Protein AF-0000000071404461 (afdb_homodimer)

Organism: Carassius auratus (NCBI:txid7957)

Foldseek 3Di:
DFKAAQFPAAPPGRDRTQFQACFLLLLLLLLVLLQVCVQPPPPPDDDPPPPPPPPPPVPPCPPDDDDDDDDDDDPDDDDDPPPPPPPPVPPQPPRNQVNLVSVLLQARDCVRLSHPNQLQVLLVVVVHHRPHHDFALSSLVSVQVSCVPDPVPLEHEEEDDPQEDEPAVQCVRFQQDPPVPPPPPVQSGRKYKYKYKFFQDDAWHDPLCQQLQQLLLPDPQWSFKWGDDRSGIWTFNHADDQKTKTDGRNDYYYGWDSVDPCTDCVVVDDPDIDIDGRRHTGRTMMIIGIANDPVSVVVVLVSSVCSQPVGVDPDGRHHYDYDDPVPPPPPDDPPPDPDDDDDDDDDDDDPDPPDDDPDD/DFKAAQFPAAPPGRDRTQFQACFLLLLLLLLVLLQVCVQPPPPPDDDPPPPPPPPPPVPPVPVPPDDDDDDDPDDDDDPDPPPPPPPPVPPQPPRSVVNLVSVLLQARDCVRLSHPNQLQVLLVVVVHHRPHHDFALSSLVSVQVSCVPDPVPLEHEEEDDPQEDEPAVQCVRFQQDPPVPPPPPVQSGRKYKYKYKFFQDDAWHDPLCQQLQQLLLPDPQWSFKWHDDRSGIWTFNHADDQKTKTDGRNDYYYGWDSVDPCTDCVVVDDPDIDIDGRRHTGRTMMIIGIANDPVSVVVVLVSSVCSQPVGVDPDGRHHYDYDDPVPPPPPDDPPPPPDDPDDDDDDDDDPDPPDDDPDD

pLDDT: mean 76.55, std 28.2, range [17.81, 98.81]

Nearest PDB structures (foldseek):
  2p82-assembly2_C  TM=9.373E-01  e=1.417E-29  Homo sapiens
  2p82-assembly2_D  TM=9.328E-01  e=4.295E-29  Homo sapiens
  2p82-assembly1_A  TM=9.264E-01  e=5.167E-29  Homo sapiens
  2p82-assembly1_B  TM=9.183E-01  e=1.224E-28  Homo sapiens
  2d1i-assembly2_B  TM=8.754E-01  e=3.946E-28  Homo sapiens

Solvent-accessible surface area (backbone atoms only — not comparable to full-atom values): 41394 Å² total; per-residue (Å²): 71,42,23,34,36,76,33,67,60,34,86,99,48,84,45,30,52,36,68,80,25,35,33,38,59,25,28,49,42,50,51,50,51,52,52,48,43,66,72,75,42,64,89,85,70,71,82,79,68,76,72,76,69,67,81,70,76,67,65,66,77,75,69,71,87,80,82,84,89,76,88,85,81,84,77,81,78,81,78,77,78,74,73,79,69,77,72,68,77,79,64,67,47,70,63,52,50,50,51,51,51,58,55,36,34,50,21,62,36,74,82,18,53,57,3,60,41,33,47,41,59,55,29,41,83,52,45,41,51,86,76,42,55,60,34,41,52,55,49,47,51,33,51,33,52,35,41,70,69,32,86,58,74,65,51,40,58,48,68,39,54,63,34,32,38,33,50,43,43,50,45,59,72,22,39,48,58,86,74,68,63,53,80,81,51,76,82,44,41,38,21,35,38,41,34,39,40,37,64,48,38,66,88,42,37,38,74,85,44,50,63,41,52,52,45,45,54,66,36,84,45,36,67,32,34,34,26,34,53,86,79,50,31,33,28,33,38,25,47,44,93,70,26,34,27,30,46,73,16,76,58,70,39,73,54,66,65,52,85,44,92,83,47,83,61,64,76,61,51,78,94,69,77,45,74,42,51,56,74,73,39,52,12,44,22,22,40,32,33,51,20,72,40,66,68,42,40,53,48,46,55,53,53,48,49,49,38,44,52,68,45,95,49,87,54,52,80,51,46,74,31,88,41,61,55,50,48,69,62,58,71,73,81,80,75,82,78,82,80,82,78,87,77,88,77,81,77,84,81,85,79,76,82,80,70,74,68,50,68,100,72,41,22,33,34,76,33,66,61,33,85,99,49,86,46,30,52,36,68,80,24,36,32,40,58,25,27,49,42,48,50,50,49,52,52,48,45,67,70,74,42,63,90,85,71,70,81,79,69,77,72,76,69,64,81,71,77,64,63,64,78,69,67,76,67,71,81,84,82,88,70,84,72,80,75,83,79,79,80,76,77,75,75,80,70,79,71,69,76,79,66,66,47,72,63,51,48,50,50,52,52,57,55,35,34,49,21,60,36,74,81,19,53,57,3,59,41,32,48,40,60,54,28,41,83,52,47,40,51,86,76,42,53,59,34,40,52,54,49,46,52,34,51,33,53,34,43,71,71,34,85,57,73,66,51,39,58,47,67,39,55,63,34,32,36,33,51,43,43,50,46,59,71,23,39,46,58,86,72,67,61,54,80,82,49,77,81,44,39,36,22,36,38,40,33,37,40,36,63,48,39,64,90,41,36,37,73,85,44,51,62,40,51,50,45,45,52,66,38,85,44,38,68,32,34,33,27,33,53,86,79,51,32,32,28,34,39,26,45,41,93,70,26,34,27,29,45,74,16,75,59,71,38,73,53,66,65,52,86,44,91,82,48,84,63,65,76,61,53,79,93,68,76,44,76,41,52,56,75,72,41,50,13,44,23,23,40,33,33,55,22,74,40,67,68,43,39,53,48,47,53,52,54,50,51,48,38,44,54,66,45,95,49,87,54,53,80,52,48,74,29,88,41,62,55,50,47,72,63,58,72,72,84,81,77,81,78,83,80,80,79,76,91,82,84,81,76,85,81,84,79,76,82,79,68,74,66,49,68,102

Structure (mmCIF, N/CA/C/O backbone):
data_AF-0000000071404461-model_v1
#
loop_
_entity.id
_entity.type
_entity.pdbx_description
1 polymer 'Cysteine protease'
#
loop_
_atom_site.group_PDB
_atom_site.id
_atom_site.type_symbol
_atom_site.label_atom_id
_atom_site.label_alt_id
_atom_site.label_comp_id
_atom_site.label_asym_id
_atom_site.label_entity_id
_atom_site.label_seq_id
_atom_site.pdbx_PDB_ins_code
_atom_site.Cartn_x
_atom_site.Cartn_y
_atom_site.Cartn_z
_atom_site.occupancy
_atom_site.B_iso_or_equiv
_atom_site.auth_seq_id
_atom_site.auth_comp_id
_atom_site.auth_asym_id
_atom_site.auth_atom_id
_atom_site.pdbx_PDB_model_num
ATOM 1 N N . MET A 1 1 ? -7.203 21.156 15.422 1 89.75 1 MET A N 1
ATOM 2 C CA . MET A 1 1 ? -8.109 20.219 14.773 1 89.75 1 MET A CA 1
ATOM 3 C C . MET A 1 1 ? -8.195 18.906 15.555 1 89.75 1 MET A C 1
ATOM 5 O O . MET A 1 1 ? -7.484 17.953 15.25 1 89.75 1 MET A O 1
ATOM 9 N N . THR A 1 2 ? -9.031 18.922 16.594 1 93.38 2 THR A N 1
ATOM 10 C CA . THR A 1 2 ? -9.203 17.797 17.516 1 93.38 2 THR A CA 1
ATOM 11 C C . THR A 1 2 ? -10.617 17.234 17.422 1 93.38 2 THR A C 1
ATOM 13 O O . THR A 1 2 ? -11.398 17.641 16.562 1 93.38 2 THR A O 1
ATOM 16 N N . TYR A 1 3 ? -10.859 16.266 18.234 1 96.5 3 TYR A N 1
ATOM 17 C CA . TYR A 1 3 ? -12.203 15.703 18.328 1 96.5 3 TYR A CA 1
ATOM 18 C C . TYR A 1 3 ? -13.234 16.812 18.516 1 96.5 3 TYR A C 1
ATOM 20 O O . TYR A 1 3 ? -12.961 17.828 19.156 1 96.5 3 TYR A O 1
ATOM 28 N N . ARG A 1 4 ? -14.422 16.594 17.953 1 97.56 4 ARG A N 1
ATOM 29 C CA . ARG A 1 4 ? -15.523 17.547 18.109 1 97.56 4 ARG A CA 1
ATOM 30 C C . ARG A 1 4 ? -16.812 16.812 18.453 1 97.56 4 ARG A C 1
ATOM 32 O O . ARG A 1 4 ? -17.031 15.672 18.062 1 97.56 4 ARG A O 1
ATOM 39 N N . ARG A 1 5 ? -17.641 17.453 19.188 1 96.75 5 ARG A N 1
ATOM 40 C CA . ARG A 1 5 ? -19 17.031 19.484 1 96.75 5 ARG A CA 1
ATOM 41 C C . ARG A 1 5 ? -20.016 18.062 19 1 96.75 5 ARG A C 1
ATOM 43 O O . ARG A 1 5 ? -19.703 19.25 18.891 1 96.75 5 ARG A O 1
ATOM 50 N N . GLY A 1 6 ? -21.203 17.562 18.719 1 96.25 6 GLY A N 1
ATOM 51 C CA . GLY A 1 6 ? -22.266 18.453 18.266 1 96.25 6 GLY A CA 1
ATOM 52 C C . GLY A 1 6 ? -22.172 18.797 16.797 1 96.25 6 GLY A C 1
ATOM 53 O O . GLY A 1 6 ? -22.609 19.875 16.375 1 96.25 6 GLY A O 1
ATOM 54 N N . ILE A 1 7 ? -21.5 18.016 16.078 1 95.94 7 ILE A N 1
ATOM 55 C CA . ILE A 1 7 ? -21.438 18.219 14.633 1 95.94 7 ILE A CA 1
ATOM 56 C C . ILE A 1 7 ? -22.719 17.672 13.984 1 95.94 7 ILE A C 1
ATOM 58 O O . ILE A 1 7 ? -23.422 16.859 14.578 1 95.94 7 ILE A O 1
ATOM 62 N N . PRO A 1 8 ? -23.047 18.219 12.812 1 94.81 8 PRO A N 1
ATOM 63 C CA . PRO A 1 8 ? -24.156 17.578 12.102 1 94.81 8 PRO A CA 1
ATOM 64 C C . PRO A 1 8 ? -23.938 16.078 11.906 1 94.81 8 PRO A C 1
ATOM 66 O O . PRO A 1 8 ? -22.797 15.625 11.789 1 94.81 8 PRO A O 1
ATOM 69 N N . PRO A 1 9 ? -25 15.367 11.875 1 95 9 PRO A N 1
ATOM 70 C CA . PRO A 1 9 ? -24.859 13.914 11.711 1 95 9 PRO A CA 1
ATOM 71 C C . PRO A 1 9 ? -24.078 13.539 10.445 1 95 9 PRO A C 1
ATOM 73 O O . PRO A 1 9 ? -24.234 14.18 9.406 1 95 9 PRO A O 1
ATOM 76 N N . LEU A 1 10 ? -23.203 12.594 10.68 1 93.69 10 LEU A N 1
ATOM 77 C CA . LEU A 1 10 ? -22.406 12.109 9.547 1 93.69 10 LEU A CA 1
ATOM 78 C C . LEU A 1 10 ? -23.266 11.227 8.633 1 93.69 10 LEU A C 1
ATOM 80 O O . LEU A 1 10 ? -24.141 10.516 9.102 1 93.69 10 LEU A O 1
ATOM 84 N N . ASP A 1 11 ? -22.984 11.367 7.379 1 78.19 11 ASP A N 1
ATOM 85 C CA . ASP A 1 11 ? -23.828 10.68 6.395 1 78.19 11 ASP A CA 1
ATOM 86 C C . ASP A 1 11 ? -23.844 9.18 6.656 1 78.19 11 ASP A C 1
ATOM 88 O O . ASP A 1 11 ? -22.797 8.555 6.848 1 78.19 11 ASP A O 1
ATOM 92 N N . GLY A 1 12 ? -25.047 8.719 6.562 1 78.75 12 GLY A N 1
ATOM 93 C CA . GLY A 1 12 ? -25.266 7.289 6.727 1 78.75 12 GLY A CA 1
ATOM 94 C C . GLY A 1 12 ? -25.188 6.84 8.172 1 78.75 12 GLY A C 1
ATOM 95 O O . GLY A 1 12 ? -25.156 5.637 8.453 1 78.75 12 GLY A O 1
ATOM 96 N N . SER A 1 13 ? -24.953 7.836 9.031 1 83.31 13 SER A N 1
ATOM 97 C CA . SER A 1 13 ? -24.875 7.48 10.445 1 83.31 13 SER A CA 1
ATOM 98 C C . SER A 1 13 ? -25.562 8.523 11.32 1 83.31 13 SER A C 1
ATOM 100 O O . SER A 1 13 ? -25.953 9.594 10.836 1 83.31 13 SER A O 1
ATOM 102 N N . ALA A 1 14 ? -25.797 8.195 12.602 1 89.19 14 ALA A N 1
ATOM 103 C CA . ALA A 1 14 ? -26.375 9.109 13.586 1 89.19 14 ALA A CA 1
ATOM 104 C C . ALA A 1 14 ? -25.297 9.742 14.453 1 89.19 14 ALA A C 1
ATOM 106 O O . ALA A 1 14 ? -25.594 10.484 15.391 1 89.19 14 ALA A O 1
ATOM 107 N N . LEU A 1 15 ? -24.109 9.523 14.023 1 93.19 15 LEU A N 1
ATOM 108 C CA . LEU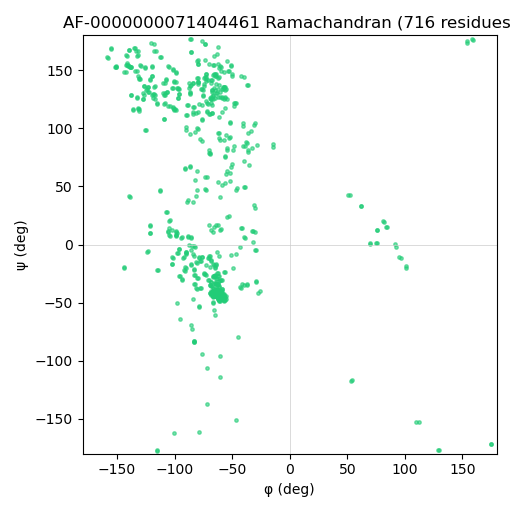 A 1 15 ? -23.016 10 14.852 1 93.19 15 LEU A CA 1
ATOM 109 C C . LEU A 1 15 ? -22.844 11.508 14.727 1 93.19 15 LEU A C 1
ATOM 111 O O . LEU A 1 15 ? -22.844 12.039 13.617 1 93.19 15 LEU A O 1
ATOM 115 N N . THR A 1 16 ? -22.688 12.172 15.867 1 95.94 16 THR A N 1
ATOM 116 C CA . THR A 1 16 ? -22.516 13.625 15.883 1 95.94 16 THR A CA 1
ATOM 117 C C . THR A 1 16 ? -21.203 14 16.547 1 95.94 16 THR A C 1
ATOM 119 O O . THR A 1 16 ? -21.016 15.148 16.969 1 95.94 16 THR A O 1
ATOM 122 N N . SER A 1 17 ? -20.438 13.047 16.781 1 96.62 17 SER A N 1
ATOM 123 C CA . SER A 1 17 ? -19.109 13.227 17.359 1 96.62 17 SER A CA 1
ATOM 124 C C . SER A 1 17 ? -18.109 12.25 16.75 1 96.62 17 SER A C 1
ATOM 126 O O . SER A 1 17 ? -18.469 11.148 16.344 1 96.62 17 SER A O 1
ATOM 128 N N . ASP A 1 18 ? -16.906 12.695 16.672 1 96.75 18 ASP A N 1
ATOM 129 C CA . ASP A 1 18 ? -15.875 11.805 16.172 1 96.75 18 ASP A CA 1
ATOM 130 C C . ASP A 1 18 ? -14.992 11.281 17.297 1 96.75 18 ASP A C 1
ATOM 132 O O . ASP A 1 18 ? -13.969 10.648 17.062 1 96.75 18 ASP A O 1
ATOM 136 N N . ALA A 1 19 ? -15.375 11.586 18.531 1 96.56 19 ALA A N 1
ATOM 137 C CA . ALA A 1 19 ? -14.617 11.109 19.672 1 96.56 19 ALA A CA 1
ATOM 138 C C . ALA A 1 19 ? -14.539 9.586 19.703 1 96.56 19 ALA A C 1
ATOM 140 O O . ALA A 1 19 ? -15.555 8.906 19.531 1 96.56 19 ALA A O 1
ATOM 141 N N . GLY A 1 20 ? -13.344 9.117 19.781 1 95.19 20 GLY A N 1
ATOM 142 C CA . GLY A 1 20 ? -13.141 7.68 19.891 1 95.19 20 GLY A CA 1
ATOM 143 C C . GLY A 1 20 ? -12.844 7.008 18.578 1 95.19 20 GLY A C 1
ATOM 144 O O . GLY A 1 20 ? -12.445 5.844 18.531 1 95.19 20 GLY A O 1
ATOM 145 N N . TRP A 1 21 ? -13.039 7.727 17.484 1 95.25 21 TRP A N 1
ATOM 146 C CA . TRP A 1 21 ? -12.828 7.016 16.234 1 95.25 21 TRP A CA 1
ATOM 147 C C . TRP A 1 21 ? -12.203 7.938 15.18 1 95.25 21 TRP A C 1
ATOM 149 O O . TRP A 1 21 ? -11.57 7.469 14.234 1 95.25 21 TRP A O 1
ATOM 159 N N . GLY A 1 22 ? -12.297 9.289 15.312 1 96.69 22 GLY A N 1
ATOM 160 C CA . GLY A 1 22 ? -11.945 10.211 14.242 1 96.69 22 GLY A CA 1
ATOM 161 C C . GLY A 1 22 ? -10.547 10.781 14.375 1 96.69 22 GLY A C 1
ATOM 162 O O . GLY A 1 22 ? -10.156 11.672 13.625 1 96.69 22 GLY A O 1
ATOM 163 N N . CYS A 1 23 ? -9.742 10.273 15.281 1 97.25 23 CYS A N 1
ATOM 164 C CA . CYS A 1 23 ? -8.477 10.914 15.609 1 97.25 23 CYS A CA 1
ATOM 165 C C . CYS A 1 23 ? -7.535 10.922 14.406 1 97.25 23 CYS A C 1
ATOM 167 O O . CYS A 1 23 ? -6.832 11.906 14.172 1 97.25 23 CYS A O 1
ATOM 169 N N . MET A 1 24 ? -7.516 9.844 13.625 1 97.62 24 MET A N 1
ATOM 170 C CA . MET A 1 24 ? -6.617 9.812 12.469 1 97.62 24 MET A CA 1
ATOM 171 C C . MET A 1 24 ? -7.07 10.797 11.398 1 97.62 24 MET A C 1
ATOM 173 O O . MET A 1 24 ? -6.242 11.414 10.727 1 97.62 24 MET A O 1
ATOM 177 N N . LEU A 1 25 ? -8.328 10.969 11.25 1 97.81 25 LEU A N 1
ATOM 178 C CA . LEU A 1 25 ? -8.852 11.961 10.312 1 97.81 25 LEU A CA 1
ATOM 179 C C . LEU A 1 25 ? -8.453 13.367 10.75 1 97.81 25 LEU A C 1
ATOM 181 O O . LEU A 1 25 ? -8.086 14.195 9.914 1 97.81 25 LEU A O 1
ATOM 185 N N . ARG A 1 26 ? -8.5 13.578 12.008 1 98.12 26 ARG A N 1
ATOM 186 C CA . ARG A 1 26 ? -8.109 14.883 12.539 1 98.12 26 ARG A CA 1
ATOM 187 C C . ARG A 1 26 ? -6.617 15.125 12.336 1 98.12 26 ARG A C 1
ATOM 189 O O . ARG A 1 26 ? -6.211 16.219 11.953 1 98.12 26 ARG A O 1
ATOM 196 N N . SER A 1 27 ? -5.812 14.109 12.617 1 98.06 27 SER A N 1
ATOM 197 C CA . SER A 1 27 ? -4.379 14.227 12.352 1 98.06 27 SER A CA 1
ATOM 198 C C . SER A 1 27 ? -4.105 14.523 10.883 1 98.06 27 SER A C 1
ATOM 200 O O . SER A 1 27 ? -3.232 15.328 10.555 1 98.06 27 SER A O 1
ATOM 202 N N . ALA A 1 28 ? -4.816 13.836 10.047 1 98.44 28 ALA A N 1
ATOM 203 C CA . ALA A 1 28 ? -4.68 14.07 8.609 1 98.44 28 ALA A CA 1
ATOM 204 C C . ALA A 1 28 ? -5.047 15.508 8.25 1 98.44 28 ALA A C 1
ATOM 206 O O . ALA A 1 28 ? -4.406 16.125 7.398 1 98.44 28 ALA A O 1
ATOM 207 N N . GLN A 1 29 ? -6.098 16 8.836 1 98.31 29 GLN A N 1
ATOM 208 C CA . GLN A 1 29 ? -6.48 17.391 8.625 1 98.31 29 GLN A CA 1
ATOM 209 C C . GLN A 1 29 ? -5.363 18.344 9.055 1 98.31 29 GLN A C 1
ATOM 211 O O . GLN A 1 29 ? -5.086 19.328 8.375 1 98.31 29 GLN A O 1
ATOM 216 N N . MET A 1 30 ? -4.766 18.047 10.195 1 97.69 30 MET A N 1
ATOM 217 C CA . MET A 1 30 ? -3.652 18.875 10.664 1 97.69 30 MET A CA 1
ATOM 218 C C . MET A 1 30 ? -2.523 18.891 9.633 1 97.69 30 MET A C 1
ATOM 220 O O . MET A 1 30 ? -1.983 19.953 9.32 1 97.69 30 MET A O 1
ATOM 224 N N . LEU A 1 31 ? -2.227 17.734 9.141 1 98.31 31 LEU A N 1
ATOM 225 C CA . LEU A 1 31 ? -1.165 17.609 8.148 1 98.31 31 LEU A CA 1
ATOM 226 C C . LEU A 1 31 ? -1.483 18.406 6.898 1 98.31 31 LEU A C 1
ATOM 228 O O . LEU A 1 31 ? -0.648 19.188 6.422 1 98.31 31 LEU A O 1
ATOM 232 N N . LEU A 1 32 ? -2.674 18.25 6.402 1 98.31 32 LEU A N 1
ATOM 233 C CA . LEU A 1 32 ? -3.076 18.969 5.199 1 98.31 32 LEU A CA 1
ATOM 234 C C . LEU A 1 32 ? -3.137 20.469 5.449 1 98.31 32 LEU A C 1
ATOM 236 O O . LEU A 1 32 ? -2.764 21.266 4.586 1 98.31 32 LEU A O 1
ATOM 240 N N . ALA A 1 33 ? -3.67 20.875 6.586 1 97.19 33 ALA A N 1
ATOM 241 C CA . ALA A 1 33 ? -3.713 22.281 6.941 1 97.19 33 ALA A CA 1
ATOM 242 C C . ALA A 1 33 ? -2.316 22.906 6.914 1 97.19 33 ALA A C 1
ATOM 244 O O . ALA A 1 33 ? -2.131 24.016 6.41 1 97.19 33 ALA A O 1
ATOM 245 N N . HIS A 1 34 ? -1.401 22.172 7.484 1 95.69 34 HIS A N 1
ATOM 246 C CA . HIS A 1 34 ? -0.023 22.641 7.445 1 95.69 34 HIS A CA 1
ATOM 247 C C . HIS A 1 34 ? 0.457 22.812 6.008 1 95.69 34 HIS A C 1
ATOM 249 O O . HIS A 1 34 ? 1.085 23.828 5.676 1 95.69 34 HIS A O 1
ATOM 255 N N . GLY A 1 35 ? 0.15 21.859 5.16 1 96.31 35 GLY A N 1
ATOM 256 C CA . GLY A 1 35 ? 0.487 21.969 3.75 1 96.31 35 GLY A CA 1
ATOM 257 C C . GLY A 1 35 ? -0.146 23.172 3.08 1 96.31 35 GLY A C 1
ATOM 258 O O . GLY A 1 35 ? 0.506 23.875 2.301 1 96.31 35 GLY A O 1
ATOM 259 N N . LEU A 1 36 ? -1.368 23.422 3.389 1 96.44 36 LEU A N 1
ATOM 260 C CA . LEU A 1 36 ? -2.082 24.547 2.801 1 96.44 36 LEU A CA 1
ATOM 261 C C . LEU A 1 36 ? -1.514 25.875 3.301 1 96.44 36 LEU A C 1
ATOM 263 O O . LEU A 1 36 ? -1.478 26.859 2.561 1 96.44 36 LEU A O 1
ATOM 267 N N . MET A 1 37 ? -1.1 25.906 4.562 1 94.94 37 MET A N 1
ATOM 268 C CA . MET A 1 37 ? -0.442 27.094 5.09 1 94.94 37 MET A CA 1
ATOM 269 C C . MET A 1 37 ? 0.843 27.391 4.324 1 94.94 37 MET A C 1
ATOM 271 O O . MET A 1 37 ? 1.1 28.531 3.955 1 94.94 37 MET A O 1
ATOM 275 N N . LEU A 1 38 ? 1.614 26.359 4.047 1 94.38 38 LEU A N 1
ATOM 276 C CA . LEU A 1 38 ? 2.838 26.516 3.27 1 94.38 38 LEU A CA 1
ATOM 277 C C . LEU A 1 38 ? 2.527 26.984 1.851 1 94.38 38 LEU A C 1
ATOM 279 O O . LEU A 1 38 ? 3.279 27.766 1.271 1 94.38 38 LEU A O 1
ATOM 283 N N . HIS A 1 39 ? 1.457 26.547 1.351 1 94.38 39 HIS A N 1
ATOM 284 C CA . HIS A 1 39 ? 1.058 26.781 -0.031 1 94.38 39 HIS A CA 1
ATOM 285 C C . HIS A 1 39 ? 0.507 28.203 -0.21 1 94.38 39 HIS A C 1
ATOM 287 O O . HIS A 1 39 ? 0.8 28.859 -1.207 1 94.38 39 HIS A O 1
ATOM 293 N N . MET A 1 40 ? -0.244 28.719 0.782 1 94.62 40 MET A N 1
ATOM 294 C CA . MET A 1 40 ? -1.055 29.906 0.537 1 94.62 40 MET A CA 1
ATOM 295 C C . MET A 1 40 ? -0.562 31.078 1.371 1 94.62 40 MET A C 1
ATOM 297 O O . MET A 1 40 ? -0.877 32.25 1.073 1 94.62 40 MET A O 1
ATOM 301 N N . MET A 1 41 ? 0.157 30.75 2.457 1 93.56 41 MET A N 1
ATOM 302 C CA . MET A 1 41 ? 0.569 31.812 3.361 1 93.56 41 MET A CA 1
ATOM 303 C C . MET A 1 41 ? 2.027 32.188 3.127 1 93.56 41 MET A C 1
ATOM 305 O O . MET A 1 41 ? 2.816 31.391 2.645 1 93.56 41 MET A O 1
ATOM 309 N N . PRO A 1 42 ? 2.354 33.438 3.381 1 91.31 42 PRO A N 1
ATOM 310 C CA . PRO A 1 42 ? 3.771 33.812 3.311 1 91.31 42 PRO A CA 1
ATOM 311 C C . PRO A 1 42 ? 4.641 32.969 4.262 1 91.31 42 PRO A C 1
ATOM 313 O O . PRO A 1 42 ? 4.168 32.562 5.316 1 91.31 42 PRO A O 1
ATOM 316 N N . ALA A 1 43 ? 5.828 32.812 3.779 1 87 43 ALA A N 1
ATOM 317 C CA . ALA A 1 43 ? 6.758 32.031 4.594 1 87 43 ALA A CA 1
ATOM 318 C C . ALA A 1 43 ? 6.887 32.625 5.992 1 87 43 ALA A C 1
ATOM 320 O O . ALA A 1 43 ? 7.051 33.812 6.148 1 87 43 ALA A O 1
ATOM 321 N N . GLY A 1 44 ? 6.684 31.828 7.008 1 83.25 44 GLY A N 1
ATOM 322 C CA . GLY A 1 44 ? 6.914 32.25 8.375 1 83.25 44 GLY A CA 1
ATOM 323 C C . GLY A 1 44 ? 5.684 32.844 9.031 1 83.25 44 GLY A C 1
ATOM 324 O O . GLY A 1 44 ? 5.719 33.25 10.195 1 83.25 44 GLY A O 1
ATOM 325 N N . TRP A 1 45 ? 4.621 32.906 8.352 1 87.19 45 TRP A N 1
ATOM 326 C CA . TRP A 1 45 ? 3.406 33.5 8.93 1 87.19 45 TRP A CA 1
ATOM 327 C C . TRP A 1 45 ? 2.904 32.656 10.094 1 87.19 45 TRP A C 1
ATOM 329 O O . TRP A 1 45 ? 2.924 31.422 10.023 1 87.19 45 TRP A O 1
ATOM 339 N N . THR A 1 46 ? 2.539 33.344 11.203 1 82.5 46 THR A N 1
ATOM 340 C CA . THR A 1 46 ? 1.928 32.656 12.344 1 82.5 46 THR A CA 1
ATOM 341 C C . THR A 1 46 ? 0.675 33.406 12.805 1 82.5 46 THR A C 1
ATOM 343 O O . THR A 1 46 ? 0.572 34.625 12.633 1 82.5 46 THR A O 1
ATOM 346 N N . TRP A 1 47 ? -0.277 32.688 13.227 1 82 47 TRP A N 1
ATOM 347 C CA . TRP A 1 47 ? -1.497 33.281 13.766 1 82 47 TRP A CA 1
ATOM 348 C C . TRP A 1 47 ? -1.222 34 15.094 1 82 47 TRP A C 1
ATOM 350 O O . TRP A 1 47 ? -0.7 33.375 16.031 1 82 47 TRP A O 1
ATOM 360 N N . PRO A 1 48 ? -1.39 35.375 15.008 1 70.19 48 PRO A N 1
ATOM 361 C CA . PRO A 1 48 ? -1.092 36.125 16.219 1 70.19 48 PRO A CA 1
ATOM 362 C C . PRO A 1 48 ? -2.004 35.75 17.391 1 70.19 48 PRO A C 1
ATOM 364 O O . PRO A 1 48 ? -3.205 35.531 17.203 1 70.19 48 PRO A O 1
ATOM 367 N N . VAL A 1 49 ? -1.574 34.875 18.234 1 57.94 49 VAL A N 1
ATOM 368 C CA . VAL A 1 49 ? -2.35 34.531 19.406 1 57.94 49 VAL A CA 1
ATOM 369 C C . VAL A 1 49 ? -2.691 35.812 20.203 1 57.94 49 VAL A C 1
ATOM 371 O O . VAL A 1 49 ? -1.8 36.562 20.594 1 57.94 49 VAL A O 1
ATOM 374 N N . THR A 1 50 ? -3.643 36.531 19.922 1 46.16 50 THR A N 1
ATOM 375 C CA . THR A 1 50 ? -3.984 37.5 20.984 1 46.16 50 THR A CA 1
ATOM 376 C C . THR A 1 50 ? -3.881 36.844 22.359 1 46.16 50 THR A C 1
ATOM 378 O O . THR A 1 50 ? -4.543 35.844 22.625 1 46.16 50 THR A O 1
ATOM 381 N N . HIS A 1 51 ? -2.691 36.812 22.938 1 38.69 51 HIS A N 1
ATOM 382 C CA . HIS A 1 51 ? -2.594 36.531 24.375 1 38.69 51 HIS A CA 1
ATOM 383 C C . HIS A 1 51 ? -3.723 37.219 25.141 1 38.69 51 HIS A C 1
ATOM 385 O O . HIS A 1 51 ? -3.619 38.406 25.484 1 38.69 51 HIS A O 1
ATOM 391 N N . HIS A 1 52 ? -4.871 37.219 24.922 1 34.91 52 HIS A N 1
ATOM 392 C CA . HIS A 1 52 ? -5.637 37.531 26.125 1 34.91 52 HIS A CA 1
ATOM 393 C C . HIS A 1 52 ? -5.18 36.656 27.297 1 34.91 52 HIS A C 1
ATOM 395 O O . HIS A 1 52 ? -5.504 35.469 27.375 1 34.91 52 HIS A O 1
ATOM 401 N N . GLN A 1 53 ? -3.92 36.875 27.844 1 31.98 53 GLN A N 1
ATOM 402 C CA . GLN A 1 53 ? -3.461 36.438 29.156 1 31.98 53 GLN A CA 1
ATOM 403 C C . GLN A 1 53 ? -4.562 36.594 30.203 1 31.98 53 GLN A C 1
ATOM 405 O O . GLN A 1 53 ? -4.93 37.719 30.562 1 31.98 53 GLN A O 1
ATOM 410 N N . THR A 1 54 ? -5.559 35.969 30.359 1 30.72 54 THR A N 1
ATOM 411 C CA . THR A 1 54 ? -6.082 35.938 31.719 1 30.72 54 THR A CA 1
ATOM 412 C C . THR A 1 54 ? -4.977 35.594 32.719 1 30.72 54 THR A C 1
ATOM 414 O O . THR A 1 54 ? -4.09 34.781 32.438 1 30.72 54 THR A O 1
ATOM 417 N N . LYS A 1 55 ? -4.668 36.594 33.75 1 32.16 55 LYS A N 1
ATOM 418 C CA . LYS A 1 55 ? -3.828 36.625 34.938 1 32.16 55 LYS A CA 1
ATOM 419 C C . LYS A 1 55 ? -3.615 35.25 35.531 1 32.16 55 LYS A C 1
ATOM 421 O O . LYS A 1 55 ? -2.713 35.031 36.344 1 32.16 55 LYS A O 1
ATOM 426 N N . ASP A 1 56 ? -4.609 34.375 35.594 1 30.62 56 ASP A N 1
ATOM 427 C CA . ASP A 1 56 ? -4.457 33.281 36.531 1 30.62 56 ASP A CA 1
ATOM 428 C C . ASP A 1 56 ? -3.34 32.312 36.094 1 30.62 56 ASP A C 1
ATOM 430 O O . ASP A 1 56 ? -2.762 31.609 36.906 1 30.62 56 ASP A O 1
ATOM 434 N N . ASP A 1 57 ? -3.27 32.062 34.812 1 29.09 57 ASP A N 1
ATOM 435 C CA . ASP A 1 57 ? -2.549 30.797 34.656 1 29.09 57 ASP A CA 1
ATOM 436 C C . ASP A 1 57 ? -1.041 31.031 34.594 1 29.09 57 ASP A C 1
ATOM 438 O O . ASP A 1 57 ? -0.29 30.156 34.156 1 29.09 57 ASP A O 1
ATOM 442 N N . LEU A 1 58 ? -0.637 32.344 34.688 1 28.94 58 LEU A N 1
ATOM 443 C CA . LEU A 1 58 ? 0.814 32.469 34.719 1 28.94 58 LEU A CA 1
ATOM 444 C C . LEU A 1 58 ? 1.381 31.953 36.031 1 28.94 58 LEU A C 1
ATOM 446 O O . LEU A 1 58 ? 1.849 32.75 36.875 1 28.94 58 LEU A O 1
ATOM 450 N N . GLU A 1 59 ? 0.629 31.172 36.812 1 29.25 59 GLU A N 1
ATOM 451 C CA . GLU A 1 59 ? 1.256 30.781 38.062 1 29.25 59 GLU A CA 1
ATOM 452 C C . GLU A 1 59 ? 2.629 30.156 37.844 1 29.25 59 GLU A C 1
ATOM 454 O O . GLU A 1 59 ? 2.764 28.938 37.812 1 29.25 59 GLU A O 1
ATOM 459 N N . VAL A 1 60 ? 3.252 30.484 36.75 1 26.48 60 VAL A N 1
ATOM 460 C CA . VAL A 1 60 ? 4.57 29.875 36.906 1 26.48 60 VAL A CA 1
ATOM 461 C C . VAL A 1 60 ? 5.262 30.469 38.125 1 26.48 60 VAL A C 1
ATOM 463 O O . VAL A 1 60 ? 5.387 31.688 38.25 1 26.48 60 VAL A O 1
ATOM 466 N N . VAL A 1 61 ? 5.41 29.656 39.188 1 24.92 61 VAL A N 1
ATOM 467 C CA . VAL A 1 61 ? 6.059 29.781 40.5 1 24.92 61 VAL A CA 1
ATOM 468 C C . VAL A 1 61 ? 7.496 30.25 40.312 1 24.92 61 VAL A C 1
ATOM 470 O O . VAL A 1 61 ? 8.328 29.547 39.75 1 24.92 61 VAL A O 1
ATOM 473 N N . ASP A 1 62 ? 7.688 31.344 39.781 1 23.89 62 ASP A N 1
ATOM 474 C CA . ASP A 1 62 ? 9.055 31.859 39.875 1 23.89 62 ASP A CA 1
ATOM 475 C C . ASP A 1 62 ? 9.586 31.797 41.312 1 23.89 62 ASP A C 1
ATOM 477 O O . ASP A 1 62 ? 9.055 32.469 42.188 1 23.89 62 ASP A O 1
ATOM 481 N N . ALA A 1 63 ? 10.039 30.594 41.656 1 20.33 63 ALA A N 1
ATOM 482 C CA . ALA A 1 63 ? 10.633 30.422 42.969 1 20.33 63 ALA A CA 1
ATOM 483 C C . ALA A 1 63 ? 11.594 31.562 43.312 1 20.33 63 ALA A C 1
ATOM 485 O O . ALA A 1 63 ? 11.594 32.094 44.406 1 20.33 63 ALA A O 1
ATOM 486 N N . ARG A 1 64 ? 12.852 31.344 42.656 1 22.66 64 ARG A N 1
ATOM 487 C CA . ARG A 1 64 ? 14 31.641 43.5 1 22.66 64 ARG A CA 1
ATOM 488 C C . ARG A 1 64 ? 14.172 33.125 43.688 1 22.66 64 ARG A C 1
ATOM 490 O O . ARG A 1 64 ? 15.242 33.594 44.125 1 22.66 64 ARG A O 1
ATOM 497 N N . VAL A 1 65 ? 13.633 34.094 42.938 1 19.27 65 VAL A N 1
ATOM 498 C CA . VAL A 1 65 ? 14.438 35.312 42.969 1 19.27 65 VAL A CA 1
ATOM 499 C C . VAL A 1 65 ? 14.617 35.75 44.438 1 19.27 65 VAL A C 1
ATOM 501 O O . VAL A 1 65 ? 13.633 35.969 45.156 1 19.27 65 VAL A O 1
ATOM 504 N N . LEU A 1 66 ? 15.867 35.75 44.875 1 19.25 66 LEU A N 1
ATOM 505 C CA . LEU A 1 66 ? 16.75 36.062 46 1 19.25 66 LEU A CA 1
ATOM 506 C C . LEU A 1 66 ? 16.438 37.438 46.562 1 19.25 66 LEU A C 1
ATOM 508 O O . LEU A 1 66 ? 15.742 38.219 45.938 1 19.25 66 LEU A O 1
ATOM 512 N N . ASP A 1 67 ? 17.594 38.094 47.156 1 19 67 ASP A N 1
ATOM 513 C CA . ASP A 1 67 ? 17.906 38.844 48.375 1 19 67 ASP A CA 1
ATOM 514 C C . ASP A 1 67 ? 17.547 40.312 48.219 1 19 67 ASP A C 1
ATOM 516 O O . ASP A 1 67 ? 16.906 40.875 49.094 1 19 67 ASP A O 1
ATOM 520 N N . GLY A 1 68 ? 18.422 41.125 47.344 1 19.27 68 GLY A N 1
ATOM 521 C CA . GLY A 1 68 ? 19.078 42.219 48.031 1 19.27 68 GLY A CA 1
ATOM 522 C C . GLY A 1 68 ? 18.156 43.406 48.25 1 19.27 68 GLY A C 1
ATOM 523 O O . GLY A 1 68 ? 17.031 43.438 47.75 1 19.27 68 GLY A O 1
ATOM 524 N N . PRO A 1 69 ? 18.938 44.625 48.531 1 20.33 69 PRO A N 1
ATOM 525 C CA . PRO A 1 69 ? 18.672 45.719 49.438 1 20.33 69 PRO A CA 1
ATOM 526 C C . PRO A 1 69 ? 17.594 46.688 48.906 1 20.33 69 PRO A C 1
ATOM 528 O O . PRO A 1 69 ? 16.578 46.906 49.562 1 20.33 69 PRO A O 1
ATOM 531 N N . LEU A 1 70 ? 18.109 47.75 48.25 1 17.81 70 LEU A N 1
ATOM 532 C CA . LEU A 1 70 ? 18.078 49.156 48.688 1 17.81 70 LEU A CA 1
ATOM 533 C C . LEU A 1 70 ? 16.953 49.906 48.031 1 17.81 70 LEU A C 1
ATOM 535 O O . LEU A 1 70 ? 16.344 50.812 48.625 1 17.81 70 LEU A O 1
ATOM 539 N N . ARG A 1 71 ? 16.75 49.875 46.625 1 18.34 71 ARG A N 1
ATOM 540 C CA . ARG A 1 71 ? 16.797 51.219 46.031 1 18.34 71 ARG A CA 1
ATOM 541 C C . ARG A 1 71 ? 15.539 52.031 46.344 1 18.34 71 ARG A C 1
ATOM 543 O O . ARG A 1 71 ? 14.43 51.469 46.375 1 18.34 71 ARG A O 1
ATOM 550 N N . GLU A 1 72 ? 15.711 53.406 46.219 1 19.33 72 GLU A N 1
ATOM 551 C CA . GLU A 1 72 ? 15.211 54.719 46.656 1 19.33 72 GLU A CA 1
ATOM 552 C C . GLU A 1 72 ? 13.859 55.031 46.031 1 19.33 72 GLU A C 1
ATOM 554 O O . GLU A 1 72 ? 13.414 54.312 45.125 1 19.33 72 GLU A O 1
ATOM 559 N N . SER A 1 73 ? 13.781 56.312 45.594 1 20.11 73 SER A N 1
ATOM 560 C CA . SER A 1 73 ? 12.953 57.469 45.906 1 20.11 73 SER A CA 1
ATOM 561 C C . SER A 1 73 ? 11.781 57.562 44.938 1 20.11 73 SER A C 1
ATOM 563 O O . SER A 1 73 ? 10.656 57.875 45.344 1 20.11 73 SER A O 1
ATOM 565 N N . ARG A 1 74 ? 11.984 57.781 43.531 1 19.14 74 ARG A N 1
ATOM 566 C CA . ARG A 1 74 ? 11.523 59.031 42.969 1 19.14 74 ARG A CA 1
ATOM 567 C C . ARG A 1 74 ? 10.055 58.938 42.531 1 19.14 74 ARG A C 1
ATOM 569 O O . ARG A 1 74 ? 9.609 57.875 42.062 1 19.14 74 ARG A O 1
ATOM 576 N N . ARG A 1 75 ? 9.273 59.906 42.844 1 20.06 75 ARG A N 1
ATOM 577 C CA . ARG A 1 75 ? 7.883 60.375 42.844 1 20.06 75 ARG A CA 1
ATOM 578 C C . ARG A 1 75 ? 7.379 60.531 41.406 1 20.06 75 ARG A C 1
ATOM 580 O O . ARG A 1 75 ? 6.629 61.469 41.125 1 20.06 75 ARG A O 1
ATOM 587 N N . ASP A 1 76 ? 8.039 59.938 40.406 1 19.72 76 ASP A N 1
ATOM 588 C CA . ASP A 1 76 ? 7.652 60.656 39.219 1 19.72 76 ASP A CA 1
ATOM 589 C C . ASP A 1 76 ? 6.133 60.688 39.062 1 19.72 76 ASP A C 1
ATOM 591 O O . ASP A 1 76 ? 5.438 59.812 39.531 1 19.72 76 ASP A O 1
ATOM 595 N N . SER A 1 77 ? 5.637 61.75 38.25 1 21.55 77 SER A N 1
ATOM 596 C CA . SER A 1 77 ? 4.5 62.562 37.844 1 21.55 77 SER A CA 1
ATOM 597 C C . SER A 1 77 ? 3.537 61.75 36.969 1 21.55 77 SER A C 1
ATOM 599 O O . SER A 1 77 ? 3.934 60.781 36.344 1 21.55 77 SER A O 1
ATOM 601 N N . GLY A 1 78 ? 2.238 61.906 37.125 1 20.81 78 GLY A N 1
ATOM 602 C CA . GLY A 1 78 ? 0.924 61.406 36.781 1 20.81 78 GLY A CA 1
ATOM 603 C C . GLY A 1 78 ? 0.646 61.438 35.281 1 20.81 78 GLY A C 1
ATOM 604 O O . GLY A 1 78 ? -0.509 61.375 34.844 1 20.81 78 GLY A O 1
ATOM 605 N N . LYS A 1 79 ? 1.655 61.656 34.344 1 22.08 79 LYS A N 1
ATOM 606 C CA . LYS A 1 79 ? 1.115 62.062 33.062 1 22.08 79 LYS A CA 1
ATOM 607 C C . LYS A 1 79 ? 0.185 61 32.469 1 22.08 79 LYS A C 1
ATOM 609 O O . LYS A 1 79 ? 0.433 59.812 32.625 1 22.08 79 LYS A O 1
ATOM 614 N N . HIS A 1 80 ? -0.992 61.562 32.062 1 21.47 80 HIS A N 1
ATOM 615 C CA . HIS A 1 80 ? -2.213 61.062 31.438 1 21.47 80 HIS A CA 1
ATOM 616 C C . HIS A 1 80 ? -1.911 60.344 30.125 1 21.47 80 HIS A C 1
ATOM 618 O O . HIS A 1 80 ? -1.407 60.969 29.188 1 21.47 80 HIS A O 1
ATOM 624 N N . ARG A 1 81 ? -1.42 59.156 30.094 1 23.56 81 ARG A N 1
ATOM 625 C CA . ARG A 1 81 ? -1.212 58.469 28.828 1 23.56 81 ARG A CA 1
ATOM 626 C C . ARG A 1 81 ? -2.49 58.469 28 1 23.56 81 ARG A C 1
ATOM 628 O O . ARG A 1 81 ? -3.518 57.938 28.438 1 23.56 81 ARG A O 1
ATOM 635 N N . ARG A 1 82 ? -2.678 59.469 27.141 1 23.5 82 ARG A N 1
ATOM 636 C CA . ARG A 1 82 ? -3.602 59.562 26.016 1 23.5 82 ARG A CA 1
ATOM 637 C C . ARG A 1 82 ? -3.668 58.25 25.266 1 23.5 82 ARG A C 1
ATOM 639 O O . ARG A 1 82 ? -2.646 57.75 24.781 1 23.5 82 ARG A O 1
ATOM 646 N N . ARG A 1 83 ? -4.691 57.562 25.516 1 25.95 83 ARG A N 1
ATOM 647 C CA . ARG A 1 83 ? -5.152 56.406 24.75 1 25.95 83 ARG A CA 1
ATOM 648 C C . ARG A 1 83 ? -5.316 56.781 23.281 1 25.95 83 ARG A C 1
ATOM 650 O O . ARG A 1 83 ? -6.094 57.656 22.938 1 25.95 83 ARG A O 1
ATOM 657 N N . SER A 1 84 ? -4.27 57.156 22.531 1 26.16 84 SER A N 1
ATOM 658 C CA . SER A 1 84 ? -4.523 57.25 21.094 1 26.16 84 SER A CA 1
ATOM 659 C C . SER A 1 84 ? -5.492 56.156 20.641 1 26.16 84 SER A C 1
ATOM 661 O O . SER A 1 84 ? -5.285 54.969 20.906 1 26.16 84 SER A O 1
ATOM 663 N N . LEU A 1 85 ? -6.824 56.406 20.531 1 29.69 85 LEU A N 1
ATOM 664 C CA . LEU A 1 85 ? -7.988 55.781 19.891 1 29.69 85 LEU A CA 1
ATOM 665 C C . LEU A 1 85 ? -7.66 55.312 18.484 1 29.69 85 LEU A C 1
ATOM 667 O O . LEU A 1 85 ? -8.125 55.906 17.5 1 29.69 85 LEU A O 1
ATOM 671 N N . GLY A 1 86 ? -6.512 55.469 17.875 1 32 86 GLY A N 1
ATOM 672 C CA . GLY A 1 86 ? -6.57 55.031 16.484 1 32 86 GLY A CA 1
ATOM 673 C C . GLY A 1 86 ? -7.434 53.812 16.266 1 32 86 GLY A C 1
ATOM 674 O O . GLY A 1 86 ? -7.16 52.75 16.828 1 32 86 GLY A O 1
ATOM 675 N N . THR A 1 87 ? -8.797 53.906 16.188 1 33.25 87 THR A N 1
ATOM 676 C CA . THR A 1 87 ? -9.828 53.031 15.617 1 33.25 87 THR A CA 1
ATOM 677 C C . THR A 1 87 ? -9.266 52.25 14.43 1 33.25 87 THR A C 1
ATOM 679 O O . THR A 1 87 ? -9.344 52.719 13.289 1 33.25 87 THR A O 1
ATOM 682 N N . THR A 1 88 ? -8.062 52.188 14.125 1 35.75 88 THR A N 1
ATOM 683 C CA . THR A 1 88 ? -7.785 51.375 12.961 1 35.75 88 THR A CA 1
ATOM 684 C C . THR A 1 88 ? -8.781 50.219 12.875 1 35.75 88 THR A C 1
ATOM 686 O O . THR A 1 88 ? -8.883 49.406 13.797 1 35.75 88 THR A O 1
ATOM 689 N N . LEU A 1 89 ? -10.008 50.312 12.344 1 38.16 89 LEU A N 1
ATOM 690 C CA . LEU A 1 89 ? -10.906 49.312 11.75 1 38.16 89 LEU A CA 1
ATOM 691 C C . LEU A 1 89 ? -10.156 48.031 11.438 1 38.16 89 LEU A C 1
ATOM 693 O O . LEU A 1 89 ? -9.148 48.062 10.727 1 38.16 89 LEU A O 1
ATOM 697 N N . ASP A 1 90 ? -9.945 47.156 12.258 1 43.22 90 ASP A N 1
ATOM 698 C CA . ASP A 1 90 ? -9.32 45.844 12.312 1 43.22 90 ASP A CA 1
ATOM 699 C C . ASP A 1 90 ? -9.453 45.125 10.969 1 43.22 90 ASP A C 1
ATOM 701 O O . ASP A 1 90 ? -10.43 44.406 10.734 1 43.22 90 ASP A O 1
ATOM 705 N N . CYS A 1 91 ? -9.438 45.688 9.828 1 47.69 91 CYS A N 1
ATOM 706 C CA . CYS A 1 91 ? -9.375 45.062 8.508 1 47.69 91 CYS A CA 1
ATOM 707 C C . CYS A 1 91 ? -8.477 43.844 8.531 1 47.69 91 CYS A C 1
ATOM 709 O O . CYS A 1 91 ? -7.285 43.938 8.836 1 47.69 91 CYS A O 1
ATOM 711 N N . GLU A 1 92 ? -9.055 42.781 8.859 1 65.56 92 GLU A N 1
ATOM 712 C CA . GLU A 1 92 ? -8.344 41.5 8.672 1 65.56 92 GLU A CA 1
ATOM 713 C C . GLU A 1 92 ? -7.391 41.594 7.484 1 65.56 92 GLU A C 1
ATOM 715 O O . GLU A 1 92 ? -7.781 42 6.395 1 65.56 92 GLU A O 1
ATOM 720 N N . THR A 1 93 ? -6.07 41.719 7.773 1 80.25 93 THR A N 1
ATOM 721 C CA . THR A 1 93 ? -5.07 41.656 6.715 1 80.25 93 THR A CA 1
ATOM 722 C C . THR A 1 93 ? -5.395 40.531 5.727 1 80.25 93 THR A C 1
ATOM 724 O O . THR A 1 93 ? -6.227 39.656 6.008 1 80.25 93 THR A O 1
ATOM 727 N N . HIS A 1 94 ? -5.098 40.781 4.582 1 88.69 94 HIS A N 1
ATOM 728 C CA . HIS A 1 94 ? -5.258 39.75 3.555 1 88.69 94 HIS A CA 1
ATOM 729 C C . HIS A 1 94 ? -4.812 38.375 4.066 1 88.69 94 HIS A C 1
ATOM 731 O O . HIS A 1 94 ? -5.445 37.375 3.77 1 88.69 94 HIS A O 1
ATOM 737 N N . GLU A 1 95 ? -3.812 38.406 4.891 1 89.38 95 GLU A N 1
ATOM 738 C CA . GLU A 1 95 ? -3.291 37.188 5.457 1 89.38 95 GLU A CA 1
ATOM 739 C C . GLU A 1 95 ? -4.277 36.562 6.445 1 89.38 95 GLU A C 1
ATOM 741 O O . GLU A 1 95 ? -4.461 35.344 6.473 1 89.38 95 GLU A O 1
ATOM 746 N N . GLU A 1 96 ? -4.832 37.406 7.195 1 89.06 96 GLU A N 1
ATOM 747 C CA . GLU A 1 96 ? -5.812 36.906 8.164 1 89.06 96 GLU A CA 1
ATOM 748 C C . GLU A 1 96 ? -7.043 36.344 7.461 1 89.06 96 GLU A C 1
ATOM 750 O O . GLU A 1 96 ? -7.602 35.344 7.898 1 89.06 96 GLU A O 1
ATOM 755 N N . GLN A 1 97 ? -7.41 37 6.414 1 91.69 97 GLN A N 1
ATOM 756 C CA . GLN A 1 97 ? -8.547 36.5 5.641 1 91.69 97 GLN A CA 1
ATOM 757 C C . GLN A 1 97 ? -8.234 35.156 4.988 1 91.69 97 GLN A C 1
ATOM 759 O O . GLN A 1 97 ? -9.078 34.281 4.977 1 91.69 97 GLN A O 1
ATOM 764 N N . THR A 1 98 ? -7.055 35.062 4.441 1 93.31 98 THR A N 1
ATOM 765 C CA . THR A 1 98 ? -6.633 33.812 3.832 1 93.31 98 THR A CA 1
ATOM 766 C C . THR A 1 98 ? -6.57 32.719 4.875 1 93.31 98 THR A C 1
ATOM 768 O O . THR A 1 98 ? -7.004 31.578 4.617 1 93.31 98 THR A O 1
ATOM 771 N N . HIS A 1 99 ? -6 33.031 6.02 1 94.06 99 HIS A N 1
ATOM 772 C CA . HIS A 1 99 ? -5.934 32.062 7.113 1 94.06 99 HIS A CA 1
ATOM 773 C C . HIS A 1 99 ? -7.328 31.578 7.496 1 94.06 99 HIS A C 1
ATOM 775 O O . HIS A 1 99 ? -7.547 30.375 7.66 1 94.06 99 HIS A O 1
ATOM 781 N N . ARG A 1 100 ? -8.266 32.5 7.625 1 94.06 100 ARG A N 1
ATOM 782 C CA . ARG A 1 100 ? -9.633 32.125 7.977 1 94.06 100 ARG A CA 1
ATOM 783 C C . ARG A 1 100 ? -10.273 31.266 6.891 1 94.06 100 ARG A C 1
ATOM 785 O O . ARG A 1 100 ? -11.047 30.359 7.191 1 94.06 100 ARG A O 1
ATOM 792 N N . ARG A 1 101 ? -9.992 31.594 5.746 1 94.19 101 ARG A N 1
ATOM 793 C CA . ARG A 1 101 ? -10.492 30.797 4.629 1 94.19 101 ARG A CA 1
ATOM 794 C C . ARG A 1 101 ? -9.969 29.375 4.695 1 94.19 101 ARG A C 1
ATOM 796 O O . ARG A 1 101 ? -10.734 28.422 4.551 1 94.19 101 ARG A O 1
ATOM 803 N N . ILE A 1 102 ? -8.711 29.219 4.922 1 95.19 102 ILE A N 1
ATOM 804 C CA . ILE A 1 102 ? -8.109 27.906 5.047 1 95.19 102 ILE A CA 1
ATOM 805 C C . ILE A 1 102 ? -8.797 27.125 6.164 1 95.19 102 ILE A C 1
ATOM 807 O O . ILE A 1 102 ? -9.195 25.969 5.977 1 95.19 102 ILE A O 1
ATOM 811 N N . VAL A 1 103 ? -8.953 27.766 7.309 1 96.12 103 VAL A N 1
ATOM 812 C CA . VAL A 1 103 ? -9.547 27.109 8.461 1 96.12 103 VAL A CA 1
ATOM 813 C C . VAL A 1 103 ? -10.977 26.688 8.133 1 96.12 103 VAL A C 1
ATOM 815 O O . VAL A 1 103 ? -11.414 25.594 8.508 1 96.12 103 VAL A O 1
ATOM 818 N N . SER A 1 104 ? -11.68 27.484 7.387 1 96.25 104 SER A N 1
ATOM 819 C CA . SER A 1 104 ? -13.07 27.203 7.059 1 96.25 104 SER A CA 1
ATOM 820 C C . SER A 1 104 ? -13.188 25.938 6.203 1 96.25 104 SER A C 1
ATOM 822 O O . SER A 1 104 ? -14.211 25.25 6.242 1 96.25 104 SER A O 1
ATOM 824 N N . TRP A 1 105 ? -12.195 25.594 5.445 1 97.12 105 TRP A N 1
ATOM 825 C CA . TRP A 1 105 ? -12.203 24.406 4.598 1 97.12 105 TRP A CA 1
ATOM 826 C C . TRP A 1 105 ? -12.234 23.125 5.445 1 97.12 105 TRP A C 1
ATOM 828 O O . TRP A 1 105 ? -12.539 22.047 4.941 1 97.12 105 TRP A O 1
ATOM 838 N N . PHE A 1 106 ? -11.883 23.25 6.738 1 97.62 106 PHE A N 1
ATOM 839 C CA . PHE A 1 106 ? -11.797 22.078 7.613 1 97.62 106 PHE A CA 1
ATOM 840 C C . PHE A 1 106 ? -12.984 22.031 8.57 1 97.62 106 PHE A C 1
ATOM 842 O O . PHE A 1 106 ? -12.992 21.25 9.523 1 97.62 106 PHE A O 1
ATOM 849 N N . GLY A 1 107 ? -13.953 22.859 8.344 1 96.5 107 GLY A N 1
ATOM 850 C CA . GLY A 1 107 ? -15.141 22.859 9.188 1 96.5 107 GLY A CA 1
ATOM 851 C C . GLY A 1 107 ? -15.875 21.531 9.18 1 96.5 107 GLY A C 1
ATOM 852 O O . GLY A 1 107 ? -15.82 20.797 8.188 1 96.5 107 GLY A O 1
ATOM 853 N N . ASP A 1 108 ? -16.547 21.25 10.211 1 96.12 108 ASP A N 1
ATOM 854 C CA . ASP A 1 108 ? -17.312 20 10.336 1 96.12 108 ASP A CA 1
ATOM 855 C C . ASP A 1 108 ? -18.703 20.156 9.742 1 96.12 108 ASP A C 1
ATOM 857 O O . ASP A 1 108 ? -19.703 20.062 10.461 1 96.12 108 ASP A O 1
ATOM 861 N N . LEU A 1 109 ? -18.734 20.312 8.461 1 94.31 109 LEU A N 1
ATOM 862 C CA . LEU A 1 109 ? -19.953 20.406 7.664 1 94.31 109 LEU A CA 1
ATOM 863 C C . LEU A 1 109 ? -19.797 19.656 6.348 1 94.31 109 LEU A C 1
ATOM 865 O O . LEU A 1 109 ? -18.703 19.562 5.812 1 94.31 109 LEU A O 1
ATOM 869 N N . PRO A 1 110 ? -20.875 19.203 5.785 1 93.12 110 PRO A N 1
ATOM 870 C CA . PRO A 1 110 ? -20.812 18.438 4.543 1 93.12 110 PRO A CA 1
ATOM 871 C C . PRO A 1 110 ? -20.219 19.234 3.381 1 93.12 110 PRO A C 1
ATOM 873 O O . PRO A 1 110 ? -19.609 18.672 2.475 1 93.12 110 PRO A O 1
ATOM 876 N N . SER A 1 111 ? -20.359 20.484 3.43 1 93.44 111 SER A N 1
ATOM 877 C CA . SER A 1 111 ? -19.938 21.328 2.312 1 93.44 111 SER A CA 1
ATOM 878 C C . SER A 1 111 ? -18.453 21.641 2.367 1 93.44 111 SER A C 1
ATOM 880 O O . SER A 1 111 ? -17.859 22.094 1.384 1 93.44 111 SER A O 1
ATOM 882 N N . ALA A 1 112 ? -17.828 21.516 3.57 1 96.25 112 ALA A N 1
ATOM 883 C CA . ALA A 1 112 ? -16.406 21.797 3.703 1 96.25 112 ALA A CA 1
ATOM 884 C C . ALA A 1 112 ? -15.57 20.75 2.975 1 96.25 112 ALA A C 1
ATOM 886 O O . ALA A 1 112 ? -15.695 19.547 3.24 1 96.25 112 ALA A O 1
ATOM 887 N N . PRO A 1 113 ? -14.719 21.094 2.102 1 97.19 113 PRO A N 1
ATOM 888 C CA . PRO A 1 113 ? -14 20.156 1.238 1 97.19 113 PRO A CA 1
ATOM 889 C C . PRO A 1 113 ? -13.055 19.25 2.016 1 97.19 113 PRO A C 1
ATOM 891 O O . PRO A 1 113 ? -12.742 18.141 1.565 1 97.19 113 PRO A O 1
ATOM 894 N N . PHE A 1 114 ? -12.562 19.719 3.168 1 98.06 114 PHE A N 1
ATOM 895 C CA . PHE A 1 114 ? -11.609 18.922 3.936 1 98.06 114 PHE A CA 1
ATOM 896 C C . PHE A 1 114 ? -12.141 18.656 5.34 1 98.06 114 PHE A C 1
ATOM 898 O O . PHE A 1 114 ? -11.359 18.391 6.258 1 98.06 114 PHE A O 1
ATOM 905 N N . GLY A 1 115 ? -13.406 18.859 5.527 1 97.31 115 GLY A N 1
ATOM 906 C CA . GLY A 1 115 ? -14.039 18.578 6.805 1 97.31 115 GLY A CA 1
ATOM 907 C C . GLY A 1 115 ? -14.203 17.078 7.062 1 97.31 115 GLY A C 1
ATOM 908 O O . GLY A 1 115 ? -13.984 16.266 6.168 1 97.31 115 GLY A O 1
ATOM 909 N N . LEU A 1 116 ? -14.617 16.812 8.25 1 97.31 116 LEU A N 1
ATOM 910 C CA . LEU A 1 116 ? -14.797 15.422 8.672 1 97.31 116 LEU A CA 1
ATOM 911 C C . LEU A 1 116 ? -15.836 14.719 7.797 1 97.31 116 LEU A C 1
ATOM 913 O O . LEU A 1 116 ? -15.641 13.562 7.406 1 97.31 116 LEU A O 1
ATOM 917 N N . HIS A 1 117 ? -16.922 15.383 7.469 1 97.12 117 HIS A N 1
ATOM 918 C CA . HIS A 1 117 ? -18.016 14.805 6.68 1 97.12 117 HIS A CA 1
ATOM 919 C C . HIS A 1 117 ? -17.516 14.359 5.309 1 97.12 117 HIS A C 1
ATOM 921 O O . HIS A 1 117 ? -17.797 13.242 4.875 1 97.12 117 HIS A O 1
ATOM 927 N N . ARG A 1 118 ? -16.781 15.195 4.742 1 96.81 118 ARG A N 1
ATOM 928 C CA . ARG A 1 118 ? -16.266 14.898 3.41 1 96.81 118 ARG A CA 1
ATOM 929 C C . ARG A 1 118 ? -15.258 13.758 3.455 1 96.81 118 ARG A C 1
ATOM 931 O O . ARG A 1 118 ? -15.273 12.875 2.596 1 96.81 118 ARG A O 1
ATOM 938 N N . LEU A 1 119 ? -14.422 13.789 4.402 1 97.44 119 LEU A N 1
ATOM 939 C CA . LEU A 1 119 ? -13.398 12.75 4.516 1 97.44 119 LEU A CA 1
ATOM 940 C C . LEU A 1 119 ? -14.023 11.391 4.758 1 97.44 119 LEU A C 1
ATOM 942 O O . LEU A 1 119 ? -13.586 10.383 4.195 1 97.44 119 LEU A O 1
ATOM 946 N N . VAL A 1 120 ? -15.031 11.359 5.574 1 96.94 120 VAL A N 1
ATOM 947 C CA . VAL A 1 120 ? -15.75 10.117 5.828 1 96.94 120 VAL A CA 1
ATOM 948 C C . VAL A 1 120 ? -16.406 9.617 4.539 1 96.94 120 VAL A C 1
ATOM 950 O O . VAL A 1 120 ? -16.344 8.422 4.227 1 96.94 120 VAL A O 1
ATOM 953 N N . GLU A 1 121 ? -16.969 10.477 3.811 1 96.25 121 GLU A N 1
ATOM 954 C CA . GLU A 1 121 ? -17.609 10.117 2.543 1 96.25 121 GLU A CA 1
ATOM 955 C C . GLU A 1 121 ? -16.594 9.516 1.573 1 96.25 121 GLU A C 1
ATOM 957 O O . GLU A 1 121 ? -16.859 8.477 0.959 1 96.25 121 GLU A O 1
ATOM 962 N N . LEU A 1 122 ? -15.461 10.109 1.488 1 95.5 122 LEU A N 1
ATOM 963 C CA . LEU A 1 122 ? -14.43 9.656 0.559 1 95.5 122 LEU A CA 1
ATOM 964 C C . LEU A 1 122 ? -13.805 8.352 1.035 1 95.5 122 LEU A C 1
ATOM 966 O O . LEU A 1 122 ? -13.242 7.602 0.235 1 95.5 122 LEU A O 1
ATOM 970 N N . GLY A 1 123 ? -13.844 8.117 2.328 1 93.88 123 GLY A N 1
ATOM 971 C CA . GLY A 1 123 ? -13.312 6.883 2.893 1 93.88 123 GLY A CA 1
ATOM 972 C C . GLY A 1 123 ? -14.141 5.66 2.549 1 93.88 123 GLY A C 1
ATOM 973 O O . GLY A 1 123 ? -13.68 4.527 2.707 1 93.88 123 GLY A O 1
ATOM 974 N N . ARG A 1 124 ? -15.336 5.867 2.008 1 91.06 124 ARG A N 1
ATOM 975 C CA . ARG A 1 124 ? -16.219 4.754 1.681 1 91.06 124 ARG A CA 1
ATOM 976 C C . ARG A 1 124 ? -15.625 3.881 0.583 1 91.06 124 ARG A C 1
ATOM 978 O O . ARG A 1 124 ? -15.82 2.664 0.576 1 91.06 124 ARG A O 1
ATOM 985 N N . ASP A 1 125 ? -14.93 4.504 -0.264 1 84.12 125 ASP A N 1
ATOM 986 C CA . ASP A 1 125 ? -14.297 3.779 -1.359 1 84.12 125 ASP A CA 1
ATOM 987 C C . ASP A 1 125 ? -13.281 2.768 -0.832 1 84.12 125 ASP A C 1
ATOM 989 O O . ASP A 1 125 ? -12.953 1.793 -1.514 1 84.12 125 ASP A O 1
ATOM 993 N N . SER A 1 126 ? -12.812 3.045 0.323 1 83.94 126 SER A N 1
ATOM 994 C CA . SER A 1 126 ? -11.852 2.143 0.95 1 83.94 126 SER A CA 1
ATOM 995 C C . SER A 1 126 ? -12.539 1.225 1.959 1 83.94 126 SER A C 1
ATOM 997 O O . SER A 1 126 ? -11.867 0.61 2.795 1 83.94 126 SER A O 1
ATOM 999 N N . GLY A 1 127 ? -13.852 1.28 1.986 1 81.81 127 GLY A N 1
ATOM 1000 C CA . GLY A 1 127 ? -14.625 0.408 2.861 1 81.81 127 GLY A CA 1
ATOM 1001 C C . GLY A 1 127 ? -14.766 0.954 4.27 1 81.81 127 GLY A C 1
ATOM 1002 O O . GLY A 1 127 ? -15.07 0.208 5.203 1 81.81 127 GLY A O 1
ATOM 1003 N N . LYS A 1 128 ? -14.469 2.197 4.422 1 90.06 128 LYS A N 1
ATOM 1004 C CA . LYS A 1 128 ? -14.539 2.801 5.75 1 90.06 128 LYS A CA 1
ATOM 1005 C C . LYS A 1 128 ? -15.844 3.562 5.941 1 90.06 128 LYS A C 1
ATOM 1007 O O . LYS A 1 128 ? -16.422 4.07 4.977 1 90.06 128 LYS A O 1
ATOM 1012 N N . ARG A 1 129 ? -16.312 3.576 7.223 1 91.94 129 ARG A N 1
ATOM 1013 C CA . ARG A 1 129 ? -17.484 4.328 7.621 1 91.94 129 ARG A CA 1
ATOM 1014 C C . ARG A 1 129 ? -17.234 5.113 8.906 1 91.94 129 ARG A C 1
ATOM 1016 O O . ARG A 1 129 ? -16.219 4.902 9.57 1 91.94 129 ARG A O 1
ATOM 1023 N N . ALA A 1 130 ? -18.172 6.012 9.125 1 94.5 130 ALA A N 1
ATOM 1024 C CA . ALA A 1 130 ? -18.094 6.723 10.391 1 94.5 130 ALA A CA 1
ATOM 1025 C C . ALA A 1 130 ? -18.078 5.75 11.57 1 94.5 130 ALA A C 1
ATOM 1027 O O . ALA A 1 130 ? -18.812 4.766 11.578 1 94.5 130 ALA A O 1
ATOM 1028 N N . GLY A 1 131 ? -17.188 6.02 12.445 1 93.31 131 GLY A N 1
ATOM 1029 C CA . GLY A 1 131 ? -17.078 5.133 13.594 1 93.31 131 GLY A CA 1
ATOM 1030 C C . GLY A 1 131 ? -15.93 4.137 13.469 1 93.31 131 GLY A C 1
ATOM 1031 O O . GLY A 1 131 ? -15.477 3.578 14.469 1 93.31 131 GLY A O 1
ATOM 1032 N N . ASP A 1 132 ? -15.508 3.947 12.266 1 91.06 132 ASP A N 1
ATOM 1033 C CA . ASP A 1 132 ? -14.375 3.051 12.047 1 91.06 132 ASP A CA 1
ATOM 1034 C C . ASP A 1 132 ? -13.055 3.748 12.352 1 91.06 132 ASP A C 1
ATOM 1036 O O . ASP A 1 132 ? -12.984 4.98 12.375 1 91.06 132 ASP A O 1
ATOM 1040 N N . TRP A 1 133 ? -12.055 2.998 12.602 1 88.38 133 TRP A N 1
ATOM 1041 C CA . TRP A 1 133 ? -10.711 3.561 12.664 1 88.38 133 TRP A CA 1
ATOM 1042 C C . TRP A 1 133 ? -10.109 3.666 11.266 1 88.38 133 TRP A C 1
ATOM 1044 O O . TRP A 1 133 ? -10.273 2.768 10.438 1 88.38 133 TRP A O 1
ATOM 1054 N N . TYR A 1 134 ? -9.445 4.727 10.992 1 93.19 134 TYR A N 1
ATOM 1055 C CA . TYR A 1 134 ? -8.742 5.004 9.742 1 93.19 134 TYR A CA 1
ATOM 1056 C C . TYR A 1 134 ? -7.234 4.898 9.938 1 93.19 134 TYR A C 1
ATOM 1058 O O . TYR A 1 134 ? -6.68 5.473 10.883 1 93.19 134 TYR A O 1
ATOM 1066 N N . GLY A 1 135 ? -6.527 4.176 9.055 1 93.25 135 GLY A N 1
ATOM 1067 C CA . GLY A 1 135 ? -5.074 4.117 9.117 1 93.25 135 GLY A CA 1
ATOM 1068 C C . GLY A 1 135 ? -4.402 5.27 8.391 1 93.25 135 GLY A C 1
ATOM 1069 O O . GLY A 1 135 ? -5.035 5.953 7.582 1 93.25 135 GLY A O 1
ATOM 1070 N N . PRO A 1 136 ? -3.096 5.438 8.672 1 95.5 136 PRO A N 1
ATOM 1071 C CA . PRO A 1 136 ? -2.355 6.539 8.055 1 95.5 136 PRO A CA 1
ATOM 1072 C C . PRO A 1 136 ? -2.348 6.461 6.531 1 95.5 136 PRO A C 1
ATOM 1074 O O . PRO A 1 136 ? -2.498 7.484 5.859 1 95.5 136 PRO A O 1
ATOM 1077 N N . ALA A 1 137 ? -2.191 5.277 6.027 1 93.88 137 ALA A N 1
ATOM 1078 C CA . ALA A 1 137 ? -2.166 5.117 4.578 1 93.88 137 ALA A CA 1
ATOM 1079 C C . ALA A 1 137 ? -3.529 5.43 3.965 1 93.88 137 ALA A C 1
ATOM 1081 O O . ALA A 1 137 ? -3.613 6.059 2.906 1 93.88 137 ALA A O 1
ATOM 1082 N N . ILE A 1 138 ? -4.555 5.023 4.566 1 93.38 138 ILE A N 1
ATOM 1083 C CA . ILE A 1 138 ? -5.914 5.227 4.078 1 93.38 138 ILE A CA 1
ATOM 1084 C C . ILE A 1 138 ? -6.223 6.723 4.027 1 93.38 138 ILE A C 1
ATOM 1086 O O . ILE A 1 138 ? -6.746 7.219 3.025 1 93.38 138 ILE A O 1
ATOM 1090 N N . VAL A 1 139 ? -5.867 7.398 5.066 1 97 139 VAL A N 1
ATOM 1091 C CA . VAL A 1 139 ? -6.215 8.812 5.098 1 97 139 VAL A CA 1
ATOM 1092 C C . VAL A 1 139 ? -5.367 9.578 4.082 1 97 139 VAL A C 1
ATOM 1094 O O . VAL A 1 139 ? -5.793 10.609 3.564 1 97 139 VAL A O 1
ATOM 1097 N N . ALA A 1 140 ? -4.156 9.102 3.828 1 97.56 140 ALA A N 1
ATOM 1098 C CA . ALA A 1 140 ? -3.363 9.719 2.771 1 97.56 140 ALA A CA 1
ATOM 1099 C C . ALA A 1 140 ? -4.102 9.68 1.436 1 97.56 140 ALA A C 1
ATOM 1101 O O . ALA A 1 140 ? -4.156 10.68 0.72 1 97.56 140 ALA A O 1
ATOM 1102 N N . ASN A 1 141 ? -4.664 8.586 1.169 1 95.12 141 ASN A N 1
ATOM 1103 C CA . ASN A 1 141 ? -5.438 8.445 -0.062 1 95.12 141 ASN A CA 1
ATOM 1104 C C . ASN A 1 141 ? -6.691 9.312 -0.04 1 95.12 141 ASN A C 1
ATOM 1106 O O . ASN A 1 141 ? -7.078 9.875 -1.064 1 95.12 141 ASN A O 1
ATOM 1110 N N . ILE A 1 142 ? -7.309 9.359 1.064 1 97 142 ILE A N 1
ATOM 1111 C CA . ILE A 1 142 ? -8.5 10.188 1.219 1 97 142 ILE A CA 1
ATOM 1112 C C . ILE A 1 142 ? -8.156 11.648 0.957 1 97 142 ILE A C 1
ATOM 1114 O O . ILE A 1 142 ? -8.883 12.352 0.259 1 97 142 ILE A O 1
ATOM 1118 N N . LEU A 1 143 ? -7.02 12.102 1.505 1 98.06 143 LEU A N 1
ATOM 1119 C CA . LEU A 1 143 ? -6.586 13.484 1.302 1 98.06 143 LEU A CA 1
ATOM 1120 C C . LEU A 1 143 ? -6.332 13.758 -0.176 1 98.06 143 LEU A C 1
ATOM 1122 O O . LEU A 1 143 ? -6.676 14.836 -0.678 1 98.06 143 LEU A O 1
ATOM 1126 N N . GLN A 1 144 ? -5.727 12.789 -0.798 1 97.38 144 GLN A N 1
ATOM 1127 C CA . GLN A 1 144 ? -5.484 12.945 -2.229 1 97.38 144 GLN A CA 1
ATOM 1128 C C . GLN A 1 144 ? -6.789 13.148 -2.99 1 97.38 144 GLN A C 1
ATOM 1130 O O . GLN A 1 144 ? -6.902 14.07 -3.801 1 97.38 144 GLN A O 1
ATOM 1135 N N . LYS A 1 145 ? -7.758 12.375 -2.729 1 95.69 145 LYS A N 1
ATOM 1136 C CA . LYS A 1 145 ? -9.062 12.484 -3.377 1 95.69 145 LYS A CA 1
ATOM 1137 C C . LYS A 1 145 ? -9.75 13.797 -3.018 1 95.69 145 LYS A C 1
ATOM 1139 O O . LYS A 1 145 ? -10.375 14.43 -3.869 1 95.69 145 LYS A O 1
ATOM 1144 N N . ALA A 1 146 ? -9.648 14.156 -1.782 1 97.31 146 ALA A N 1
ATOM 1145 C CA . ALA A 1 146 ? -10.305 15.367 -1.308 1 97.31 146 ALA A CA 1
ATOM 1146 C C . ALA A 1 146 ? -9.773 16.594 -2.029 1 97.31 146 ALA A C 1
ATOM 1148 O O . ALA A 1 146 ? -10.539 17.438 -2.49 1 97.31 146 ALA A O 1
ATOM 1149 N N . VAL A 1 147 ? -8.484 16.719 -2.121 1 97.31 147 VAL A N 1
ATOM 1150 C CA . VAL A 1 147 ? -7.863 17.859 -2.768 1 97.31 147 VAL A CA 1
ATOM 1151 C C . VAL A 1 147 ? -8.195 17.859 -4.258 1 97.31 147 VAL A C 1
ATOM 1153 O O . VAL A 1 147 ? -8.523 18.906 -4.832 1 97.31 147 VAL A O 1
ATOM 1156 N N . ALA A 1 148 ? -8.164 16.703 -4.859 1 93.38 148 ALA A N 1
ATOM 1157 C CA . ALA A 1 148 ? -8.469 16.578 -6.285 1 93.38 148 ALA A CA 1
ATOM 1158 C C . ALA A 1 148 ? -9.898 17.031 -6.574 1 93.38 148 ALA A C 1
ATOM 1160 O O . ALA A 1 148 ? -10.18 17.594 -7.637 1 93.38 148 ALA A O 1
ATOM 1161 N N . ALA A 1 149 ? -10.75 16.859 -5.672 1 93.25 149 ALA A N 1
ATOM 1162 C CA . ALA A 1 149 ? -12.164 17.172 -5.867 1 93.25 149 ALA A CA 1
ATOM 1163 C C . ALA A 1 149 ? -12.477 18.594 -5.418 1 93.25 149 ALA A C 1
ATOM 1165 O O . ALA A 1 149 ? -13.57 19.109 -5.684 1 93.25 149 ALA A O 1
ATOM 1166 N N . SER A 1 150 ? -11.602 19.172 -4.773 1 93.31 150 SER A N 1
ATOM 1167 C CA . SER A 1 150 ? -11.883 20.469 -4.16 1 93.31 150 SER A CA 1
ATOM 1168 C C . SER A 1 150 ? -11.648 21.609 -5.145 1 93.31 150 SER A C 1
ATOM 1170 O O . SER A 1 150 ? -11.203 21.375 -6.273 1 93.31 150 SER A O 1
ATOM 1172 N N . GLU A 1 151 ? -11.93 22.781 -4.699 1 85.81 151 GLU A N 1
ATOM 1173 C CA . GLU A 1 151 ? -11.75 23.984 -5.492 1 85.81 151 GLU A CA 1
ATOM 1174 C C . GLU A 1 151 ? -10.297 24.453 -5.465 1 85.81 151 GLU A C 1
ATOM 1176 O O . GLU A 1 151 ? -9.914 25.359 -6.211 1 85.81 151 GLU A O 1
ATOM 1181 N N . VAL A 1 152 ? -9.555 23.891 -4.504 1 86.44 152 VAL A N 1
ATOM 1182 C CA . VAL A 1 152 ? -8.133 24.219 -4.484 1 86.44 152 VAL A CA 1
ATOM 1183 C C . VAL A 1 152 ? -7.434 23.594 -5.688 1 86.44 152 VAL A C 1
ATOM 1185 O O . VAL A 1 152 ? -6.898 22.484 -5.598 1 86.44 152 VAL A O 1
ATOM 1188 N N . SER A 1 153 ? -7.504 24.094 -6.789 1 76.44 153 SER A N 1
ATOM 1189 C CA . SER A 1 153 ? -7.098 23.484 -8.055 1 76.44 153 SER A CA 1
ATOM 1190 C C . SER A 1 153 ? -5.605 23.672 -8.305 1 76.44 153 SER A C 1
ATOM 1192 O O . SER A 1 153 ? -5.027 22.984 -9.156 1 76.44 153 SER A O 1
ATOM 1194 N N . ASP A 1 154 ? -4.984 24.406 -7.535 1 89.81 154 ASP A N 1
ATOM 1195 C CA . ASP A 1 154 ? -3.582 24.672 -7.84 1 89.81 154 ASP A CA 1
ATOM 1196 C C . ASP A 1 154 ? -2.656 23.891 -6.922 1 89.81 154 ASP A C 1
ATOM 1198 O O . ASP A 1 154 ? -1.496 24.25 -6.73 1 89.81 154 ASP A O 1
ATOM 1202 N N . LEU A 1 155 ? -3.158 22.969 -6.258 1 94.94 155 LEU A N 1
ATOM 1203 C CA . LEU A 1 155 ? -2.369 22.094 -5.395 1 94.94 155 LEU A CA 1
ATOM 1204 C C . LEU A 1 155 ? -2.559 20.641 -5.785 1 94.94 155 LEU A C 1
ATOM 1206 O O . LEU A 1 155 ? -3.682 20.203 -6.035 1 94.94 155 LEU A O 1
ATOM 1210 N N . ALA A 1 156 ? -1.491 19.953 -5.93 1 96.31 156 ALA A N 1
ATOM 1211 C CA . ALA A 1 156 ? -1.553 18.531 -6.215 1 96.31 156 ALA A CA 1
ATOM 1212 C C . ALA A 1 156 ? -1.139 17.703 -5 1 96.31 156 ALA A C 1
ATOM 1214 O O . ALA A 1 156 ? -0.265 18.109 -4.23 1 96.31 156 ALA A O 1
ATOM 1215 N N . VAL A 1 157 ? -1.805 16.594 -4.816 1 97.88 157 VAL A N 1
ATOM 1216 C CA . VAL A 1 157 ? -1.419 15.641 -3.783 1 97.88 157 VAL A CA 1
ATOM 1217 C C . VAL A 1 157 ? -1.048 14.312 -4.43 1 97.88 157 VAL A C 1
ATOM 1219 O O . VAL A 1 157 ? -1.802 13.773 -5.25 1 97.88 157 VAL A O 1
ATOM 1222 N N . TYR A 1 158 ? 0.122 13.812 -4.148 1 97.38 158 TYR A N 1
ATOM 1223 C CA . TYR A 1 158 ? 0.593 12.516 -4.617 1 97.38 158 TYR A CA 1
ATOM 1224 C C . TYR A 1 158 ? 0.858 11.578 -3.445 1 97.38 158 TYR A C 1
ATOM 1226 O O . TYR A 1 158 ? 1.522 11.953 -2.477 1 97.38 158 TYR A O 1
ATOM 1234 N N . VAL A 1 159 ? 0.307 10.375 -3.535 1 96.94 159 VAL A N 1
ATOM 1235 C CA . VAL A 1 159 ? 0.534 9.367 -2.506 1 96.94 159 VAL A CA 1
ATOM 1236 C C . VAL A 1 159 ? 1.426 8.258 -3.057 1 96.94 159 VAL A C 1
ATOM 1238 O O . VAL A 1 159 ? 1.082 7.613 -4.051 1 96.94 159 VAL A O 1
ATOM 1241 N N . ALA A 1 160 ? 2.568 8.102 -2.354 1 95.25 160 ALA A N 1
ATOM 1242 C CA . ALA A 1 160 ? 3.475 7.031 -2.758 1 95.25 160 ALA A CA 1
ATOM 1243 C C . ALA A 1 160 ? 2.826 5.664 -2.568 1 95.25 160 ALA A C 1
ATOM 1245 O O . ALA A 1 160 ? 2.055 5.461 -1.628 1 95.25 160 ALA A O 1
ATOM 1246 N N . GLN A 1 161 ? 3.123 4.734 -3.455 1 88.75 161 GLN A N 1
ATOM 1247 C CA . GLN A 1 161 ? 2.613 3.371 -3.375 1 88.75 161 GLN A CA 1
ATOM 1248 C C . GLN A 1 161 ? 3.752 2.367 -3.209 1 88.75 161 GLN A C 1
ATOM 1250 O O . GLN A 1 161 ? 4.793 2.486 -3.859 1 88.75 161 GLN A O 1
ATOM 1255 N N . ASN A 1 162 ? 3.51 1.443 -2.301 1 83.25 162 ASN A N 1
ATOM 1256 C CA . ASN A 1 162 ? 4.492 0.392 -2.051 1 83.25 162 ASN A CA 1
ATOM 1257 C C . ASN A 1 162 ? 5.875 0.97 -1.78 1 83.25 162 ASN A C 1
ATOM 1259 O O . ASN A 1 162 ? 6.859 0.547 -2.391 1 83.25 162 ASN A O 1
ATOM 1263 N N . CYS A 1 163 ? 5.875 2.01 -1.006 1 88.44 163 CYS A N 1
ATOM 1264 C CA . CYS A 1 163 ? 7.082 2.66 -0.505 1 88.44 163 CYS A CA 1
ATOM 1265 C C . CYS A 1 163 ? 7.922 3.211 -1.652 1 88.44 163 CYS A C 1
ATOM 1267 O O . CYS A 1 163 ? 9.148 3.203 -1.588 1 88.44 163 CYS A O 1
ATOM 1269 N N . THR A 1 164 ? 7.25 3.648 -2.711 1 90.06 164 THR A N 1
ATOM 1270 C CA . THR A 1 164 ? 7.965 4.141 -3.885 1 90.06 164 THR A CA 1
ATOM 1271 C C . THR A 1 164 ? 7.305 5.402 -4.43 1 90.06 164 THR A C 1
ATOM 1273 O O . THR A 1 164 ? 6.086 5.438 -4.625 1 90.06 164 THR A O 1
ATOM 1276 N N . VAL A 1 165 ? 8.102 6.383 -4.605 1 95 165 VAL A N 1
ATOM 1277 C CA . VAL A 1 165 ? 7.668 7.602 -5.285 1 95 165 VAL A CA 1
ATOM 1278 C C . VAL A 1 165 ? 8.148 7.582 -6.734 1 95 165 VAL A C 1
ATOM 1280 O O . VAL A 1 165 ? 9.352 7.578 -6.996 1 95 165 VAL A O 1
ATOM 1283 N N . TYR A 1 166 ? 7.273 7.574 -7.625 1 92 166 TYR A N 1
ATOM 1284 C CA . TYR A 1 166 ? 7.621 7.609 -9.039 1 92 166 TYR A CA 1
ATOM 1285 C C . TYR A 1 166 ? 7.711 9.039 -9.547 1 92 166 TYR A C 1
ATOM 1287 O O . TYR A 1 166 ? 6.691 9.719 -9.711 1 92 166 TYR A O 1
ATOM 1295 N N . VAL A 1 167 ? 8.891 9.461 -9.867 1 94.31 167 VAL A N 1
ATOM 1296 C CA . VAL A 1 167 ? 9.18 10.844 -10.234 1 94.31 167 VAL A CA 1
ATOM 1297 C C . VAL A 1 167 ? 8.422 11.203 -11.508 1 94.31 167 VAL A C 1
ATOM 1299 O O . VAL A 1 167 ? 7.883 12.312 -11.625 1 94.31 167 VAL A O 1
ATOM 1302 N N . GLY A 1 168 ? 8.391 10.289 -12.422 1 90.94 168 GLY A N 1
ATOM 1303 C CA . GLY A 1 168 ? 7.648 10.539 -13.648 1 90.94 168 GLY A CA 1
ATOM 1304 C C . GLY A 1 168 ? 6.18 10.82 -13.406 1 90.94 168 GLY A C 1
ATOM 1305 O O . GLY A 1 168 ? 5.59 11.672 -14.078 1 90.94 168 GLY A O 1
ATOM 1306 N N . ASP A 1 169 ? 5.59 10.125 -12.508 1 91.06 169 ASP A N 1
ATOM 1307 C CA . ASP A 1 169 ? 4.188 10.352 -12.156 1 91.06 169 ASP A CA 1
ATOM 1308 C C . ASP A 1 169 ? 3.992 11.734 -11.547 1 91.06 169 ASP A C 1
ATOM 1310 O O . ASP A 1 169 ? 3.012 12.422 -11.844 1 91.06 169 ASP A O 1
ATOM 1314 N N . VAL A 1 170 ? 4.875 12.086 -10.719 1 95.38 170 VAL A N 1
ATOM 1315 C CA . VAL A 1 170 ? 4.793 13.383 -10.055 1 95.38 170 VAL A CA 1
ATOM 1316 C C . VAL A 1 170 ? 4.918 14.5 -11.086 1 95.38 170 VAL A C 1
ATOM 1318 O O . VAL A 1 170 ? 4.16 15.477 -11.047 1 95.38 170 VAL A O 1
ATOM 1321 N N . LEU A 1 171 ? 5.852 14.328 -11.977 1 92.75 171 LEU A N 1
ATOM 1322 C CA . LEU A 1 171 ? 6.059 15.336 -13 1 92.75 171 LEU A CA 1
ATOM 1323 C C . LEU A 1 171 ? 4.824 15.469 -13.891 1 92.75 171 LEU A C 1
ATOM 1325 O O . LEU A 1 171 ? 4.438 16.578 -14.273 1 92.75 171 LEU A O 1
ATOM 1329 N N . ASN A 1 172 ? 4.195 14.375 -14.203 1 89.81 172 ASN A N 1
ATOM 1330 C CA . ASN A 1 172 ? 2.965 14.406 -14.984 1 89.81 172 ASN A CA 1
ATOM 1331 C C . ASN A 1 172 ? 1.837 15.094 -14.227 1 89.81 172 ASN A C 1
ATOM 1333 O O . ASN A 1 172 ? 1.064 15.859 -14.812 1 89.81 172 ASN A O 1
ATOM 1337 N N . LEU A 1 173 ? 1.739 14.797 -12.977 1 91.56 173 LEU A N 1
ATOM 1338 C CA . LEU A 1 173 ? 0.682 15.336 -12.125 1 91.56 173 LEU A CA 1
ATOM 1339 C C . LEU A 1 173 ? 0.847 16.844 -11.938 1 91.56 173 LEU A C 1
ATOM 1341 O O . LEU A 1 173 ? -0.135 17.578 -11.969 1 91.56 173 LEU A O 1
ATOM 1345 N N . CYS A 1 174 ? 2.014 17.188 -11.781 1 93.12 174 CYS A N 1
ATOM 1346 C CA . CYS A 1 174 ? 2.279 18.562 -11.414 1 93.12 174 CYS A CA 1
ATOM 1347 C C . CYS A 1 174 ? 2.594 19.406 -12.641 1 93.12 174 CYS A C 1
ATOM 1349 O O . CYS A 1 174 ? 2.498 20.641 -12.602 1 93.12 174 CYS A O 1
ATOM 1351 N N . GLY A 1 175 ? 3.152 18.641 -13.703 1 80.88 175 GLY A N 1
ATOM 1352 C CA . GLY A 1 175 ? 3.6 19.375 -14.875 1 80.88 175 GLY A CA 1
ATOM 1353 C C . GLY A 1 175 ? 2.459 19.797 -15.781 1 80.88 175 GLY A C 1
ATOM 1354 O O . GLY A 1 175 ? 1.508 19.047 -15.992 1 80.88 175 GLY A O 1
ATOM 1355 N N . THR A 1 176 ? 1.852 20.953 -15.633 1 58.03 176 THR A N 1
ATOM 1356 C CA . THR A 1 176 ? 0.837 21.5 -16.531 1 58.03 176 THR A CA 1
ATOM 1357 C C . THR A 1 176 ? 1.313 21.484 -17.969 1 58.03 176 THR A C 1
ATOM 1359 O O . THR A 1 176 ? 2.486 21.75 -18.25 1 58.03 176 THR A O 1
ATOM 1362 N N . SER A 1 177 ? 0.741 20.5 -18.719 1 47.69 177 SER A N 1
ATOM 1363 C CA . SER A 1 177 ? 0.858 20.766 -20.141 1 47.69 177 SER A CA 1
ATOM 1364 C C . SER A 1 177 ? 0.736 22.25 -20.453 1 47.69 177 SER A C 1
ATOM 1366 O O . SER A 1 177 ? 0.12 23 -19.688 1 47.69 177 SER A O 1
ATOM 1368 N N . ARG A 1 178 ? 1.58 22.75 -21.328 1 43.69 178 ARG A N 1
ATOM 1369 C CA . ARG A 1 178 ? 1.462 24.078 -21.922 1 43.69 178 ARG A CA 1
ATOM 1370 C C . ARG A 1 178 ? 0.003 24.516 -22 1 43.69 178 ARG A C 1
ATOM 1372 O O . ARG A 1 178 ? -0.288 25.703 -22.156 1 43.69 178 ARG A O 1
ATOM 1379 N N . THR A 1 179 ? -0.897 23.547 -22.188 1 41.78 179 THR A N 1
ATOM 1380 C CA . THR A 1 179 ? -2.199 24.078 -22.594 1 41.78 179 THR A CA 1
ATOM 1381 C C . THR A 1 179 ? -2.979 24.578 -21.375 1 41.78 179 THR A C 1
ATOM 1383 O O . THR A 1 179 ? -4.039 25.188 -21.531 1 41.78 179 THR A O 1
ATOM 1386 N N . ASP A 1 180 ? -2.92 23.938 -20.312 1 42.97 180 ASP A N 1
ATOM 1387 C CA . ASP A 1 180 ? -3.818 24.484 -19.297 1 42.97 180 ASP A CA 1
ATOM 1388 C C . ASP A 1 180 ? -3.285 25.812 -18.766 1 42.97 180 ASP A C 1
ATOM 1390 O O . ASP A 1 180 ? -2.502 25.828 -17.812 1 42.97 180 ASP A O 1
ATOM 1394 N N . LEU A 1 181 ? -3.115 26.656 -19.531 1 39.03 181 LEU A N 1
ATOM 1395 C CA . LEU A 1 181 ? -2.916 28.094 -19.375 1 39.03 181 LEU A CA 1
ATOM 1396 C C . LEU A 1 181 ? -3.85 28.672 -18.312 1 39.03 181 LEU A C 1
ATOM 1398 O O . LEU A 1 181 ? -4.734 29.469 -18.625 1 39.03 181 LEU A O 1
ATOM 1402 N N . SER A 1 182 ? -4.449 27.828 -17.516 1 39.44 182 SER A N 1
ATOM 1403 C CA . SER A 1 182 ? -5.168 28.766 -16.641 1 39.44 182 SER A CA 1
ATOM 1404 C C . SER A 1 182 ? -4.207 29.719 -15.945 1 39.44 182 SER A C 1
ATOM 1406 O O . SER A 1 182 ? -3.047 29.375 -15.703 1 39.44 182 SER A O 1
ATOM 1408 N N . ALA A 1 183 ? -4.508 30.938 -15.938 1 41.59 183 ALA A N 1
ATOM 1409 C CA . ALA A 1 183 ? -3.832 32.156 -15.523 1 41.59 183 ALA A CA 1
ATOM 1410 C C . ALA A 1 183 ? -3.002 31.938 -14.266 1 41.59 183 ALA A C 1
ATOM 1412 O O . ALA A 1 183 ? -1.948 32.562 -14.094 1 41.59 183 ALA A O 1
ATOM 1413 N N . SER A 1 184 ? -3.461 31.078 -13.344 1 43.53 184 SER A N 1
ATOM 1414 C CA . SER A 1 184 ? -2.836 31.203 -12.031 1 43.53 184 SER A CA 1
ATOM 1415 C C . SER A 1 184 ? -1.508 30.453 -11.969 1 43.53 184 SER A C 1
ATOM 1417 O O . SER A 1 184 ? -0.735 30.625 -11.023 1 43.53 184 SER A O 1
ATOM 1419 N N . CYS A 1 185 ? -1.328 29.234 -12.695 1 50.16 185 CYS A N 1
ATOM 1420 C CA . CYS A 1 185 ? -0.018 28.625 -12.508 1 50.16 185 CYS A CA 1
ATOM 1421 C C . CYS A 1 185 ? 0.97 29.109 -13.562 1 50.16 185 CYS A C 1
ATOM 1423 O O . CYS A 1 185 ? 1.08 28.516 -14.633 1 50.16 185 CYS A O 1
ATOM 1425 N N . ARG A 1 186 ? 1.32 30.266 -13.594 1 49.25 186 ARG A N 1
ATOM 1426 C CA . ARG A 1 186 ? 2.287 30.922 -14.477 1 49.25 186 ARG A CA 1
ATOM 1427 C C . ARG A 1 186 ? 3.533 30.062 -14.648 1 49.25 186 ARG A C 1
ATOM 1429 O O . ARG A 1 186 ? 4.238 30.172 -15.656 1 49.25 186 ARG A O 1
ATOM 1436 N N . SER A 1 187 ? 3.936 29.391 -13.625 1 58.94 187 SER A N 1
ATOM 1437 C CA . SER A 1 187 ? 5.25 28.766 -13.68 1 58.94 187 SER A CA 1
ATOM 1438 C C . SER A 1 187 ? 5.164 27.359 -14.289 1 58.94 187 SER A C 1
ATOM 1440 O O . SER A 1 187 ? 6.191 26.734 -14.555 1 58.94 187 SER A O 1
ATOM 1442 N N . GLY A 1 188 ? 3.918 26.875 -14.852 1 76.44 188 GLY A N 1
ATOM 1443 C CA . GLY A 1 188 ? 3.801 25.578 -15.477 1 76.44 188 GLY A CA 1
ATOM 1444 C C . GLY A 1 188 ? 3.908 24.422 -14.492 1 76.44 188 GLY A C 1
ATOM 1445 O O . GLY A 1 188 ? 4.02 23.266 -14.891 1 76.44 188 GLY A O 1
ATOM 1446 N N . TRP A 1 189 ? 4.078 24.719 -13.148 1 88.62 189 TRP A N 1
ATOM 1447 C CA . TRP A 1 189 ? 4.191 23.703 -12.109 1 88.62 189 TRP A CA 1
ATOM 1448 C C . TRP A 1 189 ? 3.068 23.844 -11.086 1 88.62 189 TRP A C 1
ATOM 1450 O O . TRP A 1 189 ? 2.83 24.938 -10.562 1 88.62 189 TRP A O 1
ATOM 1460 N N . LYS A 1 190 ? 2.418 22.828 -10.836 1 93.06 190 LYS A N 1
ATOM 1461 C CA . LYS A 1 190 ? 1.473 22.766 -9.727 1 93.06 190 LYS A CA 1
ATOM 1462 C C . LYS A 1 190 ? 2.16 22.328 -8.438 1 93.06 190 LYS A C 1
ATOM 1464 O O . LYS A 1 190 ? 2.785 21.266 -8.398 1 93.06 190 LYS A O 1
ATOM 1469 N N . PRO A 1 191 ? 2.104 23.219 -7.391 1 96.19 191 PRO A N 1
ATOM 1470 C CA . PRO A 1 191 ? 2.711 22.797 -6.121 1 96.19 191 PRO A CA 1
ATOM 1471 C C . PRO A 1 191 ? 2.238 21.422 -5.656 1 96.19 191 PRO A C 1
ATOM 1473 O O . PRO A 1 191 ? 1.11 21.031 -5.953 1 96.19 191 PRO A O 1
ATOM 1476 N N . LEU A 1 192 ? 3.121 20.797 -4.867 1 97.81 192 LEU A N 1
ATOM 1477 C CA . LEU A 1 192 ? 2.906 19.375 -4.582 1 97.81 192 LEU A CA 1
ATOM 1478 C C . LEU A 1 192 ? 2.92 19.125 -3.08 1 97.81 192 LEU A C 1
ATOM 1480 O O . LEU A 1 192 ? 3.814 19.594 -2.373 1 97.81 192 LEU A O 1
ATOM 1484 N N . VAL A 1 193 ? 1.917 18.438 -2.633 1 98.44 193 VAL A N 1
ATOM 1485 C CA . VAL A 1 193 ? 1.979 17.734 -1.363 1 98.44 193 VAL A CA 1
ATOM 1486 C C . VAL A 1 193 ? 2.244 16.25 -1.618 1 98.44 193 VAL A C 1
ATOM 1488 O O . VAL A 1 193 ? 1.435 15.562 -2.252 1 98.44 193 VAL A O 1
ATOM 1491 N N . LEU A 1 194 ? 3.387 15.805 -1.153 1 98.69 194 LEU A N 1
ATOM 1492 C CA . LEU A 1 194 ? 3.773 14.406 -1.291 1 98.69 194 LEU A CA 1
ATOM 1493 C C . LEU A 1 194 ? 3.541 13.648 0.011 1 98.69 194 LEU A C 1
ATOM 1495 O O . LEU A 1 194 ? 4.098 14 1.051 1 98.69 194 LEU A O 1
ATOM 1499 N N . LEU A 1 195 ? 2.689 12.656 -0.013 1 98.69 195 LEU A N 1
ATOM 1500 C CA . LEU A 1 195 ? 2.414 11.812 1.145 1 98.69 195 LEU A CA 1
ATOM 1501 C C . LEU A 1 195 ? 2.98 10.414 0.943 1 98.69 195 LEU A C 1
ATOM 1503 O O . LEU A 1 195 ? 2.711 9.766 -0.073 1 98.69 195 LEU A O 1
ATOM 1507 N N . VAL A 1 196 ? 3.758 9.93 1.922 1 97.69 196 VAL A N 1
ATOM 1508 C CA . VAL A 1 196 ? 4.418 8.633 1.799 1 97.69 196 VAL A CA 1
ATOM 1509 C C . VAL A 1 196 ? 4.047 7.75 2.986 1 97.69 196 VAL A C 1
ATOM 1511 O O . VAL A 1 196 ? 4.672 7.832 4.047 1 97.69 196 VAL A O 1
ATOM 1514 N N . PRO A 1 197 ? 3.074 6.855 2.771 1 95.69 197 PRO A N 1
ATOM 1515 C CA . PRO A 1 197 ? 2.828 5.855 3.811 1 95.69 197 PRO A CA 1
ATOM 1516 C C . PRO A 1 197 ? 4.02 4.922 4.027 1 95.69 197 PRO A C 1
ATOM 1518 O O . PRO A 1 197 ? 4.586 4.406 3.062 1 95.69 197 PRO A O 1
ATOM 1521 N N . VAL A 1 198 ? 4.402 4.766 5.297 1 92.81 198 VAL A N 1
ATOM 1522 C CA . VAL A 1 198 ? 5.535 3.908 5.629 1 92.81 198 VAL A CA 1
ATOM 1523 C C . VAL A 1 198 ? 5.207 3.078 6.867 1 92.81 198 VAL A C 1
ATOM 1525 O O . VAL A 1 198 ? 4.355 3.459 7.672 1 92.81 198 VAL A O 1
ATOM 1528 N N . ARG A 1 199 ? 5.832 1.99 6.91 1 89 199 ARG A N 1
ATOM 1529 C CA . ARG A 1 199 ? 5.836 1.191 8.133 1 89 199 ARG A CA 1
ATOM 1530 C C . ARG A 1 199 ? 7.242 1.093 8.719 1 89 199 ARG A C 1
ATOM 1532 O O . ARG A 1 199 ? 8.148 0.562 8.078 1 89 199 ARG A O 1
ATOM 1539 N N . LEU A 1 200 ? 7.422 1.525 9.883 1 89.44 200 LEU A N 1
ATOM 1540 C CA . LEU A 1 200 ? 8.734 1.69 10.492 1 89.44 200 LEU A CA 1
ATOM 1541 C C . LEU A 1 200 ? 9.016 0.579 11.5 1 89.44 200 LEU A C 1
ATOM 1543 O O . LEU A 1 200 ? 9.82 0.755 12.422 1 89.44 200 LEU A O 1
ATOM 1547 N N . GLY A 1 201 ? 8.359 -0.471 11.375 1 85.25 201 GLY A N 1
ATOM 1548 C CA . GLY A 1 201 ? 8.484 -1.613 12.266 1 85.25 201 GLY A CA 1
ATOM 1549 C C . GLY A 1 201 ? 7.273 -2.521 12.258 1 85.25 201 GLY A C 1
ATOM 1550 O O . GLY A 1 201 ? 6.301 -2.26 11.547 1 85.25 201 GLY A O 1
ATOM 1551 N N . SER A 1 202 ? 7.387 -3.59 12.992 1 81.25 202 SER A N 1
ATOM 1552 C CA . SER A 1 202 ? 6.254 -4.508 13.086 1 81.25 202 SER A CA 1
ATOM 1553 C C . SER A 1 202 ? 5.25 -4.039 14.133 1 81.25 202 SER A C 1
ATOM 1555 O O . SER A 1 202 ? 4.41 -3.184 13.859 1 81.25 202 SER A O 1
ATOM 1557 N N . ASP A 1 203 ? 5.543 -4.379 15.391 1 80.25 203 ASP A N 1
ATOM 1558 C CA . ASP A 1 203 ? 4.625 -3.996 16.453 1 80.25 203 ASP A CA 1
ATOM 1559 C C . ASP A 1 203 ? 5.035 -2.668 17.078 1 80.25 203 ASP A C 1
ATOM 1561 O O . ASP A 1 203 ? 4.191 -1.933 17.594 1 80.25 203 ASP A O 1
ATOM 1565 N N . MET A 1 204 ? 6.316 -2.506 17.031 1 87.5 204 MET A N 1
ATOM 1566 C CA . MET A 1 204 ? 6.891 -1.272 17.547 1 87.5 204 MET A CA 1
ATOM 1567 C C . MET A 1 204 ? 7.895 -0.675 16.578 1 87.5 204 MET A C 1
ATOM 1569 O O . MET A 1 204 ? 8.344 -1.353 15.648 1 87.5 204 MET A O 1
ATOM 1573 N N . LEU A 1 205 ? 8.164 0.583 16.812 1 89.44 205 LEU A N 1
ATOM 1574 C CA . LEU A 1 205 ? 9.172 1.221 15.977 1 89.44 205 LEU A CA 1
ATOM 1575 C C . LEU A 1 205 ? 10.492 0.46 16.047 1 89.44 205 LEU A C 1
ATOM 1577 O O . LEU A 1 205 ? 10.961 0.113 17.125 1 89.44 205 LEU A O 1
ATOM 1581 N N . ASN A 1 206 ? 10.977 0.099 14.914 1 86.62 206 ASN A N 1
ATOM 1582 C CA . ASN A 1 206 ? 12.344 -0.409 14.844 1 86.62 206 ASN A CA 1
ATOM 1583 C C . ASN A 1 206 ? 13.367 0.685 15.148 1 86.62 206 ASN A C 1
ATOM 1585 O O . ASN A 1 206 ? 13.422 1.692 14.438 1 86.62 206 ASN A O 1
ATOM 1589 N N . PRO A 1 207 ? 14.172 0.489 16.172 1 87.94 207 PRO A N 1
ATOM 1590 C CA . PRO A 1 207 ? 15.125 1.521 16.594 1 87.94 207 PRO A CA 1
ATOM 1591 C C . PRO A 1 207 ? 16.062 1.938 15.453 1 87.94 207 PRO A C 1
ATOM 1593 O O . PRO A 1 207 ? 16.578 3.057 15.453 1 87.94 207 PRO A O 1
ATOM 1596 N N . ALA A 1 208 ? 16.234 1.101 14.531 1 83.44 208 ALA A N 1
ATOM 1597 C CA . ALA A 1 208 ? 17.109 1.4 13.406 1 83.44 208 ALA A CA 1
ATOM 1598 C C . ALA A 1 208 ? 16.562 2.574 12.594 1 83.44 208 ALA A C 1
ATOM 1600 O O . ALA A 1 208 ? 17.328 3.234 11.875 1 83.44 208 ALA A O 1
ATOM 1601 N N . TYR A 1 209 ? 15.305 2.895 12.766 1 88.31 209 TYR A N 1
ATOM 1602 C CA . TYR A 1 209 ? 14.688 3.936 11.953 1 88.31 209 TYR A CA 1
ATOM 1603 C C . TYR A 1 209 ? 14.672 5.27 12.688 1 88.31 209 TYR A C 1
ATOM 1605 O O . TYR A 1 209 ? 14.305 6.297 12.117 1 88.31 209 TYR A O 1
ATOM 1613 N N . THR A 1 210 ? 15.055 5.258 13.93 1 91.81 210 THR A N 1
ATOM 1614 C CA . THR A 1 210 ? 14.969 6.473 14.734 1 91.81 210 THR A CA 1
ATOM 1615 C C . THR A 1 210 ? 15.781 7.598 14.094 1 91.81 210 THR A C 1
ATOM 1617 O O . THR A 1 210 ? 15.297 8.719 13.953 1 91.81 210 THR A O 1
ATOM 1620 N N . ARG A 1 211 ? 16.984 7.27 13.734 1 91.38 211 ARG A N 1
ATOM 1621 C CA . ARG A 1 211 ? 17.859 8.273 13.133 1 91.38 211 ARG A CA 1
ATOM 1622 C C . ARG A 1 211 ? 17.281 8.781 11.812 1 91.38 211 ARG A C 1
ATOM 1624 O O . ARG A 1 211 ? 17.359 9.977 11.516 1 91.38 211 ARG A O 1
ATOM 1631 N N . CYS A 1 212 ? 16.766 7.867 11.047 1 91.44 212 CYS A N 1
ATOM 1632 C CA . CYS A 1 212 ? 16.156 8.227 9.766 1 91.44 212 CYS A CA 1
ATOM 1633 C C . CYS A 1 212 ? 14.984 9.172 9.969 1 91.44 212 CYS A C 1
ATOM 1635 O O . CYS A 1 212 ? 14.859 10.172 9.258 1 91.44 212 CYS A O 1
ATOM 1637 N N . VAL A 1 213 ? 14.156 8.906 10.945 1 94.75 213 VAL A N 1
ATOM 1638 C CA . VAL A 1 213 ? 13 9.734 11.25 1 94.75 213 VAL A CA 1
ATOM 1639 C C . VAL A 1 213 ? 13.461 11.133 11.672 1 94.75 213 VAL A C 1
ATOM 1641 O O . VAL A 1 213 ? 12.891 12.133 11.242 1 94.75 213 VAL A O 1
ATOM 1644 N N . LYS A 1 214 ? 14.5 11.156 12.445 1 95.75 214 LYS A N 1
ATOM 1645 C CA . LYS A 1 214 ? 15.062 12.438 12.875 1 95.75 214 LYS A CA 1
ATOM 1646 C C . LYS A 1 214 ? 15.539 13.258 11.68 1 95.75 214 LYS A C 1
ATOM 1648 O O . LYS A 1 214 ? 15.234 14.445 11.578 1 95.75 214 LYS A O 1
ATOM 1653 N N . ARG A 1 215 ? 16.234 12.656 10.82 1 95.31 215 ARG A N 1
ATOM 1654 C CA . ARG A 1 215 ? 16.766 13.344 9.648 1 95.31 215 ARG A CA 1
ATOM 1655 C C . ARG A 1 215 ? 15.633 13.883 8.773 1 95.31 215 ARG A C 1
ATOM 1657 O O . ARG A 1 215 ? 15.727 14.992 8.234 1 95.31 215 ARG A O 1
ATOM 1664 N N . LEU A 1 216 ? 14.594 13.094 8.656 1 96.75 216 LEU A N 1
ATOM 1665 C CA . LEU A 1 216 ? 13.461 13.531 7.852 1 96.75 216 LEU A CA 1
ATOM 1666 C C . LEU A 1 216 ? 12.797 14.758 8.469 1 96.75 216 LEU A C 1
ATOM 1668 O O . LEU A 1 216 ? 12.492 15.727 7.766 1 96.75 216 LEU A O 1
ATOM 1672 N N . LEU A 1 217 ? 12.602 14.727 9.773 1 97.56 217 LEU A N 1
ATOM 1673 C CA . LEU A 1 217 ? 11.914 15.812 10.469 1 97.56 217 LEU A CA 1
ATOM 1674 C C . LEU A 1 217 ? 12.758 17.078 10.461 1 97.56 217 LEU A C 1
ATOM 1676 O O . LEU A 1 217 ? 12.242 18.172 10.711 1 97.56 217 LEU A O 1
ATOM 1680 N N . GLU A 1 218 ? 14.047 16.953 10.109 1 96.88 218 GLU A N 1
ATOM 1681 C CA . GLU A 1 218 ? 14.945 18.094 10.055 1 96.88 218 GLU A CA 1
ATOM 1682 C C . GLU A 1 218 ? 14.859 18.797 8.703 1 96.88 218 GLU A C 1
ATOM 1684 O O . GLU A 1 218 ? 15.312 19.938 8.562 1 96.88 218 GLU A O 1
ATOM 1689 N N . LEU A 1 219 ? 14.328 18.141 7.789 1 97.5 219 LEU A N 1
ATOM 1690 C CA . LEU A 1 219 ? 14.258 18.719 6.449 1 97.5 219 LEU A CA 1
ATOM 1691 C C . LEU A 1 219 ? 13.227 19.844 6.395 1 97.5 219 LEU A C 1
ATOM 1693 O O . LEU A 1 219 ? 12.148 19.719 6.973 1 97.5 219 LEU A O 1
ATOM 1697 N N . ARG A 1 220 ? 13.516 20.906 5.637 1 94.94 220 ARG A N 1
ATOM 1698 C CA . ARG A 1 220 ? 12.617 22.047 5.492 1 94.94 220 ARG A CA 1
ATOM 1699 C C . ARG A 1 220 ? 11.359 21.672 4.719 1 94.94 220 ARG A C 1
ATOM 1701 O O . ARG A 1 220 ? 10.281 22.203 4.965 1 94.94 220 ARG A O 1
ATOM 1708 N N . CYS A 1 221 ? 11.516 20.766 3.803 1 97.19 221 CYS A N 1
ATOM 1709 C CA . CYS A 1 221 ? 10.391 20.375 2.965 1 97.19 221 CYS A CA 1
ATOM 1710 C C . CYS A 1 221 ? 9.461 19.422 3.713 1 97.19 221 CYS A C 1
ATOM 1712 O O . CYS A 1 221 ? 8.367 19.109 3.238 1 97.19 221 CYS A O 1
ATOM 1714 N N . CYS A 1 222 ? 9.852 18.906 4.844 1 98.19 222 CYS A N 1
ATOM 1715 C CA . CYS A 1 222 ? 9.039 17.969 5.602 1 98.19 222 CYS A CA 1
ATOM 1716 C C . CYS A 1 222 ? 7.895 18.672 6.312 1 98.19 222 CYS A C 1
ATOM 1718 O O . CYS A 1 222 ? 8.117 19.641 7.051 1 98.19 222 CYS A O 1
ATOM 1720 N N . MET A 1 223 ? 6.695 18.203 6.121 1 97.94 223 MET A N 1
ATOM 1721 C CA . MET A 1 223 ? 5.504 18.781 6.73 1 97.94 223 MET A CA 1
ATOM 1722 C C . MET A 1 223 ? 5.215 18.141 8.086 1 97.94 223 MET A C 1
ATOM 1724 O O . MET A 1 223 ? 4.426 18.672 8.867 1 97.94 223 MET A O 1
ATOM 1728 N N . GLY A 1 224 ? 5.754 17 8.305 1 98.25 224 GLY A N 1
ATOM 1729 C CA . GLY A 1 224 ? 5.473 16.219 9.5 1 98.25 224 GLY A CA 1
ATOM 1730 C C . GLY A 1 224 ? 5.078 14.789 9.203 1 98.25 224 GLY A C 1
ATOM 1731 O O . GLY A 1 224 ? 5.086 14.367 8.047 1 98.25 224 GLY A O 1
ATOM 1732 N N . ILE A 1 225 ? 4.75 14.055 10.297 1 98.56 225 ILE A N 1
ATOM 1733 C CA . ILE A 1 225 ? 4.43 12.633 10.195 1 98.56 225 ILE A CA 1
ATOM 1734 C C . ILE A 1 225 ? 3.158 12.336 10.984 1 98.56 225 ILE A C 1
ATOM 1736 O O . ILE A 1 225 ? 3.035 12.727 12.148 1 98.56 225 ILE A O 1
ATOM 1740 N N . ILE A 1 226 ? 2.238 11.727 10.32 1 98.44 226 ILE A N 1
ATOM 1741 C CA . ILE A 1 226 ? 1.093 11.234 11.078 1 98.44 226 ILE A CA 1
ATOM 1742 C C . ILE A 1 226 ? 1.244 9.734 11.328 1 98.44 226 ILE A C 1
ATOM 1744 O O . ILE A 1 226 ? 1.763 9.008 10.477 1 98.44 226 ILE A O 1
ATOM 1748 N N . GLY A 1 227 ? 0.871 9.344 12.469 1 96.06 227 GLY A N 1
ATOM 1749 C CA . GLY A 1 227 ? 0.952 7.941 12.836 1 96.06 227 GLY A CA 1
ATOM 1750 C C . GLY A 1 227 ? 0.027 7.57 13.977 1 96.06 227 GLY A C 1
ATOM 1751 O O . GLY A 1 227 ? -0.46 8.445 14.703 1 96.06 227 GLY A O 1
ATOM 1752 N N . GLY A 1 228 ? -0.169 6.277 14.023 1 90.94 228 GLY A N 1
ATOM 1753 C CA . GLY A 1 228 ? -0.951 5.832 15.164 1 90.94 228 GLY A CA 1
ATOM 1754 C C . GLY A 1 228 ? -1.694 4.535 14.906 1 90.94 228 GLY A C 1
ATOM 1755 O O . GLY A 1 228 ? -1.626 3.98 13.812 1 90.94 228 GLY A O 1
ATOM 1756 N N . LYS A 1 229 ? -2.316 4.098 16 1 88.12 229 LYS A N 1
ATOM 1757 C CA . LYS A 1 229 ? -3.221 2.951 16.047 1 88.12 229 LYS A CA 1
ATOM 1758 C C . LYS A 1 229 ? -4.609 3.365 16.531 1 88.12 229 LYS A C 1
ATOM 1760 O O . LYS A 1 229 ? -4.844 4.539 16.828 1 88.12 229 LYS A O 1
ATOM 1765 N N . PRO A 1 230 ? -5.523 2.455 16.484 1 85.19 230 PRO A N 1
ATOM 1766 C CA . PRO A 1 230 ? -6.875 2.855 16.875 1 85.19 230 PRO A CA 1
ATOM 1767 C C . PRO A 1 230 ? -6.902 3.645 18.188 1 85.19 230 PRO A C 1
ATOM 1769 O O . PRO A 1 230 ? -6.398 3.174 19.203 1 85.19 230 PRO A O 1
ATOM 1772 N N . LYS A 1 231 ? -7.418 4.84 18.125 1 90.81 231 LYS A N 1
ATOM 1773 C CA . LYS A 1 231 ? -7.672 5.738 19.25 1 90.81 231 LYS A CA 1
ATOM 1774 C C . LYS A 1 231 ? -6.375 6.371 19.75 1 90.81 231 LYS A C 1
ATOM 1776 O O . LYS A 1 231 ? -6.348 6.973 20.828 1 90.81 231 LYS A O 1
ATOM 1781 N N . HIS A 1 232 ? -5.301 6.23 18.953 1 93.12 232 HIS A N 1
ATOM 1782 C CA . HIS A 1 232 ? -4.02 6.75 19.406 1 93.12 232 HIS A CA 1
ATOM 1783 C C . HIS A 1 232 ? -3.258 7.422 18.266 1 93.12 232 HIS A C 1
ATOM 1785 O O . HIS A 1 232 ? -2.039 7.281 18.172 1 93.12 232 HIS A O 1
ATOM 1791 N N . SER A 1 233 ? -3.918 8.148 17.484 1 95.75 233 SER A N 1
ATOM 1792 C CA . SER A 1 233 ? -3.27 8.844 16.391 1 95.75 233 SER A CA 1
ATOM 1793 C C . SER A 1 233 ? -2.594 10.125 16.859 1 95.75 233 SER A C 1
ATOM 1795 O O . SER A 1 233 ? -3.098 10.805 17.766 1 95.75 233 SER A O 1
ATOM 1797 N N . LEU A 1 234 ? -1.429 10.461 16.297 1 97.38 234 LEU A N 1
ATOM 1798 C CA . LEU A 1 234 ? -0.682 11.672 16.609 1 97.38 234 LEU A CA 1
ATOM 1799 C C . LEU A 1 234 ? -0.115 12.312 15.344 1 97.38 234 LEU A C 1
ATOM 1801 O O . LEU A 1 234 ? 0.054 11.633 14.328 1 97.38 234 LEU A O 1
ATOM 1805 N N . PHE A 1 235 ? 0.044 13.586 15.438 1 98 235 PHE A N 1
ATOM 1806 C CA . PHE A 1 235 ? 0.744 14.328 14.398 1 98 235 PHE A CA 1
ATOM 1807 C C . PHE A 1 235 ? 2.102 14.805 14.898 1 98 235 PHE A C 1
ATOM 1809 O O . PHE A 1 235 ? 2.182 15.742 15.695 1 98 235 PHE A O 1
ATOM 1816 N N . PHE A 1 236 ? 3.182 14.172 14.383 1 98.25 236 PHE A N 1
ATOM 1817 C CA . PHE A 1 236 ? 4.539 14.484 14.805 1 98.25 236 PHE A CA 1
ATOM 1818 C C . PHE A 1 236 ? 5.102 15.648 13.992 1 98.25 236 PHE A C 1
ATOM 1820 O O . PHE A 1 236 ? 5.133 15.594 12.758 1 98.25 236 PHE A O 1
ATOM 1827 N N . VAL A 1 237 ? 5.648 16.672 14.727 1 96.69 237 VAL A N 1
ATOM 1828 C CA . VAL A 1 237 ? 6.031 17.891 14.039 1 96.69 237 VAL A CA 1
ATOM 1829 C C . VAL A 1 237 ? 7.512 18.188 14.281 1 96.69 237 VAL A C 1
ATOM 1831 O O . VAL A 1 237 ? 8.07 19.109 13.695 1 96.69 237 VAL A O 1
ATOM 1834 N N . GLY A 1 238 ? 8.141 17.438 15.102 1 96.94 238 GLY A N 1
ATOM 1835 C CA . GLY A 1 238 ? 9.555 17.625 15.391 1 96.94 238 GLY A CA 1
ATOM 1836 C C . GLY A 1 238 ? 10.07 16.703 16.484 1 96.94 238 GLY A C 1
ATOM 1837 O O . GLY A 1 238 ? 9.43 15.711 16.812 1 96.94 238 GLY A O 1
ATOM 1838 N N . PHE A 1 239 ? 11.312 16.984 16.891 1 97.31 239 PHE A N 1
ATOM 1839 C CA . PHE A 1 239 ? 11.883 16.203 17.969 1 97.31 239 PHE A CA 1
ATOM 1840 C C . PHE A 1 239 ? 12.898 17.016 18.766 1 97.31 239 PHE A C 1
ATOM 1842 O O . PHE A 1 239 ? 13.367 18.062 18.281 1 97.31 239 PHE A O 1
ATOM 1849 N N . GLN A 1 240 ? 13.07 16.688 19.969 1 95.19 240 GLN A N 1
ATOM 1850 C CA . GLN A 1 240 ? 14.117 17.188 20.859 1 95.19 240 GLN A CA 1
ATOM 1851 C C . GLN A 1 240 ? 14.812 16.031 21.578 1 95.19 240 GLN A C 1
ATOM 1853 O O . GLN A 1 240 ? 14.18 15.266 22.297 1 95.19 240 GLN A O 1
ATOM 1858 N N . ASP A 1 241 ? 16.109 15.961 21.266 1 93 241 ASP A N 1
ATOM 1859 C CA . ASP A 1 241 ? 16.875 14.828 21.781 1 93 241 ASP A CA 1
ATOM 1860 C C . ASP A 1 241 ? 16.203 13.5 21.422 1 93 241 ASP A C 1
ATOM 1862 O O . ASP A 1 241 ? 16.047 13.18 20.25 1 93 241 ASP A O 1
ATOM 1866 N N . ASP A 1 242 ? 15.797 12.773 22.406 1 93.31 242 ASP A N 1
ATOM 1867 C CA . ASP A 1 242 ? 15.203 11.469 22.125 1 93.31 242 ASP A CA 1
ATOM 1868 C C . ASP A 1 242 ? 13.695 11.492 22.344 1 93.31 242 ASP A C 1
ATOM 1870 O O . ASP A 1 242 ? 13.078 10.453 22.594 1 93.31 242 ASP A O 1
ATOM 1874 N N . GLN A 1 243 ? 13.18 12.68 22.156 1 96.75 243 GLN A N 1
ATOM 1875 C CA . GLN A 1 243 ? 11.742 12.844 22.312 1 96.75 243 GLN A CA 1
ATOM 1876 C C . GLN A 1 243 ? 11.109 13.406 21.047 1 96.75 243 GLN A C 1
ATOM 1878 O O . GLN A 1 243 ? 11.617 14.375 20.469 1 96.75 243 GLN A O 1
ATOM 1883 N N . LEU A 1 244 ? 9.969 12.766 20.719 1 97 244 LEU A N 1
ATOM 1884 C CA . LEU A 1 244 ? 9.164 13.266 19.594 1 97 244 LEU A CA 1
ATOM 1885 C C . LEU A 1 244 ? 8.203 14.344 20.078 1 97 244 LEU A C 1
ATOM 1887 O O . LEU A 1 244 ? 7.613 14.234 21.156 1 97 244 LEU A O 1
ATOM 1891 N N . ILE A 1 245 ? 8.109 15.391 19.328 1 97.56 245 ILE A N 1
ATOM 1892 C CA . ILE A 1 245 ? 7.141 16.453 19.578 1 97.56 245 ILE A CA 1
ATOM 1893 C C . ILE A 1 245 ? 5.906 16.234 18.703 1 97.56 245 ILE A C 1
ATOM 1895 O O . ILE A 1 245 ? 6.023 16.047 17.484 1 97.56 245 ILE A O 1
ATOM 1899 N N . TYR A 1 246 ? 4.719 16.203 19.375 1 97.19 246 TYR A N 1
ATOM 1900 C CA . TYR A 1 246 ? 3.539 15.852 18.594 1 97.19 246 TYR A CA 1
ATOM 1901 C C . TYR A 1 246 ? 2.34 16.688 19 1 97.19 246 TYR A C 1
ATOM 1903 O O . TYR A 1 246 ? 2.352 17.312 20.078 1 97.19 246 TYR A O 1
ATOM 1911 N N . LEU A 1 247 ? 1.383 16.875 18.109 1 96.44 247 LEU A N 1
ATOM 1912 C CA . LEU A 1 247 ? 0.051 17.406 18.375 1 96.44 247 LEU A CA 1
ATOM 1913 C C . LEU A 1 247 ? -0.963 16.281 18.547 1 96.44 247 LEU A C 1
ATOM 1915 O O . LEU A 1 247 ? -0.981 15.328 17.781 1 96.44 247 LEU A O 1
ATOM 1919 N N . ASP A 1 248 ? -1.778 16.422 19.609 1 95 248 ASP A N 1
ATOM 1920 C CA . ASP A 1 248 ? -2.719 15.383 20.016 1 95 248 ASP A CA 1
ATOM 1921 C C . ASP A 1 248 ? -4.148 15.75 19.625 1 95 248 ASP A C 1
ATOM 1923 O O . ASP A 1 248 ? -4.699 16.734 20.125 1 95 248 ASP A O 1
ATOM 1927 N N . PRO A 1 249 ? -4.789 14.961 18.812 1 96.12 249 PRO A N 1
ATOM 1928 C CA . PRO A 1 249 ? -6.133 15.297 18.344 1 96.12 249 PRO A CA 1
ATOM 1929 C C . PRO A 1 249 ? -7.23 14.836 19.297 1 96.12 249 PRO A C 1
ATOM 1931 O O . PRO A 1 249 ? -8.414 15.039 19.031 1 96.12 249 PRO A O 1
ATOM 1934 N N . HIS A 1 250 ? -6.961 14.32 20.422 1 95.88 250 HIS A N 1
ATOM 1935 C CA . HIS A 1 250 ? -7.918 13.547 21.203 1 95.88 250 HIS A CA 1
ATOM 1936 C C . HIS A 1 250 ? -8.703 14.445 22.156 1 95.88 250 HIS A C 1
ATOM 1938 O O . HIS A 1 250 ? -9.625 13.992 22.828 1 95.88 250 HIS A O 1
ATOM 1944 N N . TYR A 1 251 ? -8.336 15.711 22.281 1 94 251 TYR A N 1
ATOM 1945 C CA . TYR A 1 251 ? -9.117 16.625 23.094 1 94 251 TYR A CA 1
ATOM 1946 C C . TYR A 1 251 ? -10.445 16.969 22.422 1 94 251 TYR A C 1
ATOM 1948 O O . TYR A 1 251 ? -10.461 17.562 21.344 1 94 251 TYR A O 1
ATOM 1956 N N . CYS A 1 252 ? -11.594 16.547 23.047 1 95.88 252 CYS A N 1
ATOM 1957 C CA . CYS A 1 252 ? -12.898 16.719 22.422 1 95.88 252 CYS A CA 1
ATOM 1958 C C . CYS A 1 252 ? -13.453 18.109 22.688 1 95.88 252 CYS A C 1
ATOM 1960 O O . CYS A 1 252 ? -13.656 18.5 23.828 1 95.88 252 CYS A O 1
ATOM 1962 N N . GLN A 1 253 ? -13.672 18.891 21.688 1 95.44 253 GLN A N 1
ATOM 1963 C CA . GLN A 1 253 ? -14.18 20.25 21.781 1 95.44 253 GLN A CA 1
ATOM 1964 C C . GLN A 1 253 ? -15.547 20.375 21.094 1 95.44 253 GLN A C 1
ATOM 1966 O O . GLN A 1 253 ? -15.961 19.484 20.359 1 95.44 253 GLN A O 1
ATOM 1971 N N . ALA A 1 254 ? -16.219 21.438 21.328 1 95.69 254 ALA A N 1
ATOM 1972 C CA . ALA A 1 254 ? -17.5 21.703 20.688 1 95.69 254 ALA A CA 1
ATOM 1973 C C . ALA A 1 254 ? -17.312 22.062 19.203 1 95.69 254 ALA A C 1
ATOM 1975 O O . ALA A 1 254 ? -16.328 22.719 18.844 1 95.69 254 ALA A O 1
ATOM 1976 N N . ALA A 1 255 ? -18.281 21.656 18.469 1 95.44 255 ALA A N 1
ATOM 1977 C CA . ALA A 1 255 ? -18.25 22.016 17.047 1 95.44 255 ALA A CA 1
ATOM 1978 C C . ALA A 1 255 ? -18.297 23.531 16.859 1 95.44 255 ALA A C 1
ATOM 1980 O O . ALA A 1 255 ? -18.922 24.25 17.656 1 95.44 255 ALA A O 1
ATOM 1981 N N . VAL A 1 256 ? -17.594 24.047 15.883 1 95.62 256 VAL A N 1
ATOM 1982 C CA . VAL A 1 256 ? -17.578 25.469 15.539 1 95.62 256 VAL A CA 1
ATOM 1983 C C . VAL A 1 256 ? -18.328 25.688 14.219 1 95.62 256 VAL A C 1
ATOM 1985 O O . VAL A 1 256 ? -18.094 24.969 13.242 1 95.62 256 VAL A O 1
ATOM 1988 N N . ASP A 1 257 ? -19.234 26.609 14.156 1 94.69 257 ASP A N 1
ATOM 1989 C CA . ASP A 1 257 ? -19.906 26.969 12.922 1 94.69 257 ASP A CA 1
ATOM 1990 C C . ASP A 1 257 ? -19.047 27.891 12.07 1 94.69 257 ASP A C 1
ATOM 1992 O O . ASP A 1 257 ? -19.078 29.109 12.227 1 94.69 257 ASP A O 1
ATOM 1996 N N . VAL A 1 258 ? -18.406 27.344 11.102 1 94.88 258 VAL A N 1
ATOM 1997 C CA . VAL A 1 258 ? -17.438 28.078 10.312 1 94.88 258 VAL A CA 1
ATOM 1998 C C . VAL A 1 258 ? -18.141 28.875 9.227 1 94.88 258 VAL A C 1
ATOM 2000 O O . VAL A 1 258 ? -17.516 29.609 8.453 1 94.88 258 VAL A O 1
ATOM 2003 N N . GLN A 1 259 ? -19.375 28.781 9.133 1 93.12 259 GLN A N 1
ATOM 2004 C CA . GLN A 1 259 ? -20.141 29.578 8.172 1 93.12 259 GLN A CA 1
ATOM 2005 C C . GLN A 1 259 ? -20.328 31.016 8.664 1 93.12 259 GLN A C 1
ATOM 2007 O O . GLN A 1 259 ? -20.672 31.891 7.879 1 93.12 259 GLN A O 1
ATOM 2012 N N . GLN A 1 260 ? -20.047 31.188 9.93 1 91.75 260 GLN A N 1
ATOM 2013 C CA . GLN A 1 260 ? -20.109 32.531 10.484 1 91.75 260 GLN A CA 1
ATOM 2014 C C . GLN A 1 260 ? -18.859 33.312 10.148 1 91.75 260 GLN A C 1
ATOM 2016 O O . GLN A 1 260 ? -17.75 32.781 10.148 1 91.75 260 GLN A O 1
ATOM 2021 N N . ASP A 1 261 ? -18.859 34.531 9.781 1 85.56 261 ASP A N 1
ATOM 2022 C CA . ASP A 1 261 ? -17.734 35.344 9.352 1 85.56 261 ASP A CA 1
ATOM 2023 C C . ASP A 1 261 ? -16.656 35.438 10.43 1 85.56 261 ASP A C 1
ATOM 2025 O O . ASP A 1 261 ? -15.461 35.344 10.133 1 85.56 261 ASP A O 1
ATOM 2029 N N . ASN A 1 262 ? -16.969 35.625 11.695 1 88.69 262 ASN A N 1
ATOM 2030 C CA . ASN A 1 262 ? -15.992 35.781 12.773 1 88.69 262 ASN A CA 1
ATOM 2031 C C . ASN A 1 262 ? -16.031 34.594 13.75 1 88.69 262 ASN A C 1
ATOM 2033 O O . ASN A 1 262 ? -15.977 34.812 14.961 1 88.69 262 ASN A O 1
ATOM 2037 N N . PHE A 1 263 ? -16.031 33.469 13.039 1 94 263 PHE A N 1
ATOM 2038 C CA . PHE A 1 263 ? -16.031 32.312 13.93 1 94 263 PHE A CA 1
ATOM 2039 C C . PHE A 1 263 ? -14.734 32.219 14.719 1 94 263 PHE A C 1
ATOM 2041 O O . PHE A 1 263 ? -13.688 32.688 14.25 1 94 263 PHE A O 1
ATOM 2048 N N . PRO A 1 264 ? -14.812 31.75 15.938 1 92.38 264 PRO A N 1
ATOM 2049 C CA . PRO A 1 264 ? -13.602 31.641 16.766 1 92.38 264 PRO A CA 1
ATOM 2050 C C . PRO A 1 264 ? -12.562 30.703 16.172 1 92.38 264 PRO A C 1
ATOM 2052 O O . PRO A 1 264 ? -12.906 29.609 15.703 1 92.38 264 PRO A O 1
ATOM 2055 N N . LEU A 1 265 ? -11.336 31.078 16.203 1 92.88 265 LEU A N 1
ATOM 2056 C CA . LEU A 1 265 ? -10.242 30.344 15.594 1 92.88 265 LEU A CA 1
ATOM 2057 C C . LEU A 1 265 ? -9.453 29.562 16.641 1 92.88 265 LEU A C 1
ATOM 2059 O O . LEU A 1 265 ? -8.672 28.672 16.297 1 92.88 265 LEU A O 1
ATOM 2063 N N . GLU A 1 266 ? -9.641 29.766 17.891 1 89.25 266 GLU A N 1
ATOM 2064 C CA . GLU A 1 266 ? -8.789 29.297 18.984 1 89.25 266 GLU A CA 1
ATOM 2065 C C . GLU A 1 266 ? -8.758 27.781 19.031 1 89.25 266 GLU A C 1
ATOM 2067 O O . GLU A 1 266 ? -7.699 27.172 19.234 1 89.25 266 GLU A O 1
ATOM 2072 N N . SER A 1 267 ? -9.898 27.188 18.781 1 91.56 267 SER A N 1
ATOM 2073 C CA . SER A 1 267 ? -9.992 25.734 18.953 1 91.56 267 SER A CA 1
ATOM 2074 C C . SER A 1 267 ? -9.328 25 17.797 1 91.56 267 SER A C 1
ATOM 2076 O O . SER A 1 267 ? -9.141 23.781 17.859 1 91.56 267 SER A O 1
ATOM 2078 N N . PHE A 1 268 ? -8.992 25.703 16.766 1 93.94 268 PHE A N 1
ATOM 2079 C CA . PHE A 1 268 ? -8.328 25.094 15.617 1 93.94 268 PHE A CA 1
ATOM 2080 C C . PHE A 1 268 ? -6.816 25.141 15.789 1 93.94 268 PHE A C 1
ATOM 2082 O O . PHE A 1 268 ? -6.082 24.562 14.984 1 93.94 268 PHE A O 1
ATOM 2089 N N . HIS A 1 269 ? -6.367 25.781 16.797 1 89.62 269 HIS A N 1
ATOM 2090 C CA . HIS A 1 269 ? -4.938 25.922 17.062 1 89.62 269 HIS A CA 1
ATOM 2091 C C . HIS A 1 269 ? -4.566 25.312 18.406 1 89.62 269 HIS A C 1
ATOM 2093 O O . HIS A 1 269 ? -5.406 25.219 19.312 1 89.62 269 HIS A O 1
ATOM 2099 N N . CYS A 1 270 ? -3.412 24.766 18.422 1 83.19 270 CYS A N 1
ATOM 2100 C CA . CYS A 1 270 ? -2.883 24.219 19.672 1 83.19 270 CYS A CA 1
ATOM 2101 C C . CYS A 1 270 ? -1.857 25.156 20.281 1 83.19 270 CYS A C 1
ATOM 2103 O O . CYS A 1 270 ? -0.99 25.688 19.578 1 83.19 270 CYS A O 1
ATOM 2105 N N . LYS A 1 271 ? -2.002 25.359 21.578 1 75 271 LYS A N 1
ATOM 2106 C CA . LYS A 1 271 ? -1.085 26.25 22.281 1 75 271 LYS A CA 1
ATOM 2107 C C . LYS A 1 271 ? 0.105 25.484 22.844 1 75 271 LYS A C 1
ATOM 2109 O O . LYS A 1 271 ? 1.167 26.062 23.094 1 75 271 LYS A O 1
ATOM 2114 N N . THR A 1 272 ? -0.092 24.25 23.016 1 81.5 272 THR A N 1
ATOM 2115 C CA . THR A 1 272 ? 0.956 23.438 23.625 1 81.5 272 THR A CA 1
ATOM 2116 C C . THR A 1 272 ? 1.228 22.188 22.812 1 81.5 272 THR A C 1
ATOM 2118 O O . THR A 1 272 ? 0.33 21.672 22.141 1 81.5 272 THR A O 1
ATOM 2121 N N . VAL A 1 273 ? 2.488 21.859 22.781 1 88.38 273 VAL A N 1
ATOM 2122 C CA . VAL A 1 273 ? 2.891 20.609 22.141 1 88.38 273 VAL A CA 1
ATOM 2123 C C . VAL A 1 273 ? 3.256 19.578 23.203 1 88.38 273 VAL A C 1
ATOM 2125 O O . VAL A 1 273 ? 3.564 19.938 24.344 1 88.38 273 VAL A O 1
ATOM 2128 N N . ARG A 1 274 ? 3.113 18.406 22.844 1 94.25 274 ARG A N 1
ATOM 2129 C CA . ARG A 1 274 ? 3.451 17.297 23.75 1 94.25 274 ARG A CA 1
ATOM 2130 C C . ARG A 1 274 ? 4.656 16.516 23.234 1 94.25 274 ARG A C 1
ATOM 2132 O O . ARG A 1 274 ? 5.074 16.703 22.078 1 94.25 274 ARG A O 1
ATOM 2139 N N . LYS A 1 275 ? 5.246 15.758 24.203 1 96.25 275 LYS A N 1
ATOM 2140 C CA . LYS A 1 275 ? 6.438 14.992 23.859 1 96.25 275 LYS A CA 1
ATOM 2141 C C . LYS A 1 275 ? 6.262 13.516 24.219 1 96.25 275 LYS A C 1
ATOM 2143 O O . LYS A 1 275 ? 5.484 13.18 25.109 1 96.25 275 LYS A O 1
ATOM 2148 N N . MET A 1 276 ? 6.93 12.695 23.531 1 96.25 276 MET A N 1
ATOM 2149 C CA . MET A 1 276 ? 7.008 11.266 23.828 1 96.25 276 MET A CA 1
ATOM 2150 C C . MET A 1 276 ? 8.328 10.68 23.344 1 96.25 276 MET A C 1
ATOM 2152 O O . MET A 1 276 ? 8.93 11.203 22.391 1 96.25 276 MET A O 1
ATOM 2156 N N . PRO A 1 277 ? 8.773 9.625 24 1 97 277 PRO A N 1
ATOM 2157 C CA . PRO A 1 277 ? 9.977 8.961 23.484 1 97 277 PRO A CA 1
ATOM 2158 C C . PRO A 1 277 ? 9.742 8.305 22.125 1 97 277 PRO A C 1
ATOM 2160 O O . PRO A 1 277 ? 8.633 7.867 21.828 1 97 277 PRO A O 1
ATOM 2163 N N . PHE A 1 278 ? 10.797 8.141 21.344 1 95.88 278 PHE A N 1
ATOM 2164 C CA . PHE A 1 278 ? 10.719 7.562 20 1 95.88 278 PHE A CA 1
ATOM 2165 C C . PHE A 1 278 ? 10.219 6.125 20.062 1 95.88 278 PHE A C 1
ATOM 2167 O O . PHE A 1 278 ? 9.516 5.672 19.156 1 95.88 278 PHE A O 1
ATOM 2174 N N . ASN A 1 279 ? 10.547 5.461 21.047 1 93.62 279 ASN A N 1
ATOM 2175 C CA . ASN A 1 279 ? 10.219 4.043 21.125 1 93.62 279 ASN A CA 1
ATOM 2176 C C . ASN A 1 279 ? 8.719 3.826 21.312 1 93.62 279 ASN A C 1
ATOM 2178 O O . ASN A 1 279 ? 8.227 2.701 21.188 1 93.62 279 ASN A O 1
ATOM 2182 N N . ARG A 1 280 ? 7.977 4.887 21.578 1 94.94 280 ARG A N 1
ATOM 2183 C CA . ARG A 1 280 ? 6.531 4.793 21.734 1 94.94 280 ARG A CA 1
ATOM 2184 C C . ARG A 1 280 ? 5.812 5.141 20.438 1 94.94 280 ARG A C 1
ATOM 2186 O O . ARG A 1 280 ? 4.586 5.02 20.344 1 94.94 280 ARG A O 1
ATOM 2193 N N . MET A 1 281 ? 6.516 5.52 19.484 1 95 281 MET A N 1
ATOM 2194 C CA . MET A 1 281 ? 5.93 5.863 18.188 1 95 281 MET A CA 1
ATOM 2195 C C . MET A 1 281 ? 5.344 4.629 17.5 1 95 281 MET A C 1
ATOM 2197 O O . MET A 1 281 ? 5.953 3.557 17.531 1 95 281 MET A O 1
ATOM 2201 N N . ASP A 1 282 ? 4.16 4.789 17.016 1 93.25 282 ASP A N 1
ATOM 2202 C CA . ASP A 1 282 ? 3.561 3.691 16.266 1 93.25 282 ASP A CA 1
ATOM 2203 C C . ASP A 1 282 ? 4.293 3.459 14.938 1 93.25 282 ASP A C 1
ATOM 2205 O O . ASP A 1 282 ? 4.664 4.414 14.258 1 93.25 282 ASP A O 1
ATOM 2209 N N . PRO A 1 283 ? 4.465 2.238 14.547 1 92.44 283 PRO A N 1
ATOM 2210 C CA . PRO A 1 283 ? 5.242 1.935 13.344 1 92.44 283 PRO A CA 1
ATOM 2211 C C . PRO A 1 283 ? 4.488 2.264 12.055 1 92.44 283 PRO A C 1
ATOM 2213 O O . PRO A 1 283 ? 5.098 2.363 10.984 1 92.44 283 PRO A O 1
ATOM 2216 N N . SER A 1 284 ? 3.152 2.303 12.023 1 92.38 284 SER A N 1
ATOM 2217 C CA . SER A 1 284 ? 2.377 2.68 10.844 1 92.38 284 SER A CA 1
ATOM 2218 C C . SER A 1 284 ? 2.234 4.195 10.734 1 92.38 284 SER A C 1
ATOM 2220 O O . SER A 1 284 ? 1.584 4.82 11.578 1 92.38 284 SER A O 1
ATOM 2222 N N . CYS A 1 285 ? 2.893 4.77 9.664 1 96.19 285 CYS A N 1
ATOM 2223 C CA . CYS A 1 285 ? 2.963 6.227 9.57 1 96.19 285 CYS A CA 1
ATOM 2224 C C . CYS A 1 285 ? 2.807 6.688 8.133 1 96.19 285 CYS A C 1
ATOM 2226 O O . CYS A 1 285 ? 2.881 5.879 7.203 1 96.19 285 CYS A O 1
ATOM 2228 N N . THR A 1 286 ? 2.504 7.906 7.957 1 98 286 THR A N 1
ATOM 2229 C CA . THR A 1 286 ? 2.594 8.617 6.688 1 98 286 THR A CA 1
ATOM 2230 C C . THR A 1 286 ? 3.41 9.898 6.844 1 98 286 THR A C 1
ATOM 2232 O O . THR A 1 286 ? 3.121 10.727 7.707 1 98 286 THR A O 1
ATOM 2235 N N . VAL A 1 287 ? 4.441 10.055 6.035 1 98.44 287 VAL A N 1
ATOM 2236 C CA . VAL A 1 287 ? 5.27 11.25 6.043 1 98.44 287 VAL A CA 1
ATOM 2237 C C . VAL A 1 287 ? 4.801 12.211 4.953 1 98.44 287 VAL A C 1
ATOM 2239 O O . VAL A 1 287 ? 4.527 11.797 3.824 1 98.44 287 VAL A O 1
ATOM 2242 N N . GLY A 1 288 ? 4.676 13.477 5.309 1 98.81 288 GLY A N 1
ATOM 2243 C CA . GLY A 1 288 ? 4.285 14.492 4.34 1 98.81 288 GLY A CA 1
ATOM 2244 C C . GLY A 1 288 ? 5.414 15.43 3.965 1 98.81 288 GLY A C 1
ATOM 2245 O O . GLY A 1 288 ? 6.211 15.82 4.82 1 98.81 288 GLY A O 1
ATOM 2246 N N . PHE A 1 289 ? 5.48 15.742 2.648 1 98.81 289 PHE A N 1
ATOM 2247 C CA . PHE A 1 289 ? 6.434 16.719 2.135 1 98.81 289 PHE A CA 1
ATOM 2248 C C . PHE A 1 289 ? 5.734 17.75 1.261 1 98.81 289 PHE A C 1
ATOM 2250 O O . PHE A 1 289 ? 4.676 17.469 0.69 1 98.81 289 PHE A O 1
ATOM 2257 N N . TYR A 1 290 ? 6.324 18.953 1.178 1 98.12 290 TYR A N 1
ATOM 2258 C CA . TYR A 1 290 ? 5.785 20.016 0.335 1 98.12 290 TYR A CA 1
ATOM 2259 C C . TYR A 1 290 ? 6.832 20.516 -0.65 1 98.12 290 TYR A C 1
ATOM 2261 O O . TYR A 1 290 ? 8 20.672 -0.294 1 98.12 290 TYR A O 1
ATOM 2269 N N . ALA A 1 291 ? 6.441 20.656 -1.88 1 97.69 291 ALA A N 1
ATOM 2270 C CA . ALA A 1 291 ? 7.258 21.281 -2.916 1 97.69 291 ALA A CA 1
ATOM 2271 C C . ALA A 1 291 ? 6.465 22.328 -3.684 1 97.69 291 ALA A C 1
ATOM 2273 O O . ALA A 1 291 ? 5.578 22 -4.469 1 97.69 291 ALA A O 1
ATOM 2274 N N . GLY A 1 292 ? 6.879 23.562 -3.561 1 95.62 292 GLY A N 1
ATOM 2275 C CA . GLY A 1 292 ? 6.152 24.656 -4.172 1 95.62 292 GLY A CA 1
ATOM 2276 C C . GLY A 1 292 ? 6.48 24.844 -5.641 1 95.62 292 GLY A C 1
ATOM 2277 O O . GLY A 1 292 ? 5.684 25.406 -6.391 1 95.62 292 GLY A O 1
ATOM 2278 N N . SER A 1 293 ? 7.625 24.453 -6.051 1 94.31 293 SER A N 1
ATOM 2279 C CA . SER A 1 293 ? 8.078 24.578 -7.434 1 94.31 293 SER A CA 1
ATOM 2280 C C . SER A 1 293 ? 8.75 23.297 -7.914 1 94.31 293 SER A C 1
ATOM 2282 O O . SER A 1 293 ? 9 22.391 -7.117 1 94.31 293 SER A O 1
ATOM 2284 N N . ARG A 1 294 ? 8.969 23.281 -9.188 1 94.56 294 ARG A N 1
ATOM 2285 C CA . ARG A 1 294 ? 9.68 22.141 -9.758 1 94.56 294 ARG A CA 1
ATOM 2286 C C . ARG A 1 294 ? 11.086 22.016 -9.164 1 94.56 294 ARG A C 1
ATOM 2288 O O . ARG A 1 294 ? 11.555 20.922 -8.898 1 94.56 294 ARG A O 1
ATOM 2295 N N . ALA A 1 295 ? 11.711 23.156 -9.039 1 95.62 295 ALA A N 1
ATOM 2296 C CA . ALA A 1 295 ? 13.031 23.172 -8.422 1 95.62 295 ALA A CA 1
ATOM 2297 C C . ALA A 1 295 ? 12.977 22.641 -6.992 1 95.62 295 ALA A C 1
ATOM 2299 O O . ALA A 1 295 ? 13.859 21.906 -6.559 1 95.62 295 ALA A O 1
ATOM 2300 N N . ASP A 1 296 ? 11.953 23.062 -6.277 1 96.62 296 ASP A N 1
ATOM 2301 C CA . ASP A 1 296 ? 11.758 22.562 -4.918 1 96.62 296 ASP A CA 1
ATOM 2302 C C . ASP A 1 296 ? 11.609 21.047 -4.902 1 96.62 296 ASP A C 1
ATOM 2304 O O . ASP A 1 296 ? 12.102 20.375 -3.986 1 96.62 296 ASP A O 1
ATOM 2308 N N . PHE A 1 297 ? 10.93 20.562 -5.895 1 97.25 297 PHE A N 1
ATOM 2309 C CA . PHE A 1 297 ? 10.727 19.125 -5.953 1 97.25 297 PHE A CA 1
ATOM 2310 C C . PHE A 1 297 ? 12.039 18.406 -6.215 1 97.25 297 PHE A C 1
ATOM 2312 O O . PHE A 1 297 ? 12.305 17.344 -5.629 1 97.25 297 PHE A O 1
ATOM 2319 N N . GLN A 1 298 ? 12.789 18.891 -7.051 1 96.44 298 GLN A N 1
ATOM 2320 C CA . GLN A 1 298 ? 14.109 18.312 -7.305 1 96.44 298 GLN A CA 1
ATOM 2321 C C . GLN A 1 298 ? 14.961 18.312 -6.043 1 96.44 298 GLN A C 1
ATOM 2323 O O . GLN A 1 298 ? 15.609 17.312 -5.723 1 96.44 298 GLN A O 1
ATOM 2328 N N . ASP A 1 299 ? 14.938 19.438 -5.371 1 97.75 299 ASP A N 1
ATOM 2329 C CA . ASP A 1 299 ? 15.656 19.531 -4.109 1 97.75 299 ASP A CA 1
ATOM 2330 C C . ASP A 1 299 ? 15.117 18.531 -3.088 1 97.75 299 ASP A C 1
ATOM 2332 O O . ASP A 1 299 ? 15.883 17.906 -2.35 1 97.75 299 ASP A O 1
ATOM 2336 N N . LEU A 1 300 ? 13.836 18.422 -3.031 1 98.12 300 LEU A N 1
ATOM 2337 C CA . LEU A 1 300 ? 13.18 17.469 -2.137 1 98.12 300 LEU A CA 1
ATOM 2338 C C . LEU A 1 300 ? 13.664 16.047 -2.4 1 98.12 300 LEU A C 1
ATOM 2340 O O . LEU A 1 300 ? 14.016 15.328 -1.466 1 98.12 300 LEU A O 1
ATOM 2344 N N . CYS A 1 301 ? 13.688 15.664 -3.67 1 97.06 301 CYS A N 1
ATOM 2345 C CA . CYS A 1 301 ? 14.133 14.32 -4.027 1 97.06 301 CYS A CA 1
ATOM 2346 C C . CYS A 1 301 ? 15.562 14.086 -3.559 1 97.06 301 CYS A C 1
ATOM 2348 O O . CYS A 1 301 ? 15.859 13.047 -2.963 1 97.06 301 CYS A O 1
ATOM 2350 N N . SER A 1 302 ? 16.375 15.062 -3.799 1 96.31 302 SER A N 1
ATOM 2351 C CA . SER A 1 302 ? 17.781 14.945 -3.432 1 96.31 302 SER A CA 1
ATOM 2352 C C . SER A 1 302 ? 17.969 14.898 -1.916 1 96.31 302 SER A C 1
ATOM 2354 O O . SER A 1 302 ? 18.641 14.008 -1.392 1 96.31 302 SER A O 1
ATOM 2356 N N . ASP A 1 303 ? 17.359 15.82 -1.208 1 97.25 303 ASP A N 1
ATOM 2357 C CA . ASP A 1 303 ? 17.516 15.938 0.239 1 97.25 303 ASP A CA 1
ATOM 2358 C C . ASP A 1 303 ? 16.938 14.711 0.953 1 97.25 303 ASP A C 1
ATOM 2360 O O . ASP A 1 303 ? 17.547 14.195 1.889 1 97.25 303 ASP A O 1
ATOM 2364 N N . VAL A 1 304 ? 15.797 14.297 0.548 1 96.75 304 VAL A N 1
ATOM 2365 C CA . VAL A 1 304 ? 15.148 13.156 1.187 1 96.75 304 VAL A CA 1
ATOM 2366 C C . VAL A 1 304 ? 15.953 11.883 0.925 1 96.75 304 VAL A C 1
ATOM 2368 O O . VAL A 1 304 ? 16.125 11.062 1.825 1 96.75 304 VAL A O 1
ATOM 2371 N N . THR A 1 305 ? 16.391 11.703 -0.3 1 92.62 305 THR A N 1
ATOM 2372 C CA . THR A 1 305 ? 17.203 10.531 -0.617 1 92.62 305 THR A CA 1
ATOM 2373 C C . THR A 1 305 ? 18.438 10.492 0.268 1 92.62 305 THR A C 1
ATOM 2375 O O . THR A 1 305 ? 18.812 9.43 0.779 1 92.62 305 THR A O 1
ATOM 2378 N N . LYS A 1 306 ? 19.078 11.602 0.42 1 92.56 306 LYS A N 1
ATOM 2379 C CA . LYS A 1 306 ? 20.25 11.68 1.288 1 92.56 306 LYS A CA 1
ATOM 2380 C C . LYS A 1 306 ? 19.906 11.305 2.723 1 92.56 306 LYS A C 1
ATOM 2382 O O . LYS A 1 306 ? 20.656 10.578 3.381 1 92.56 306 LYS A O 1
ATOM 2387 N N . ALA A 1 307 ? 18.797 11.766 3.178 1 92.75 307 ALA A N 1
ATOM 2388 C CA . ALA A 1 307 ? 18.344 11.469 4.535 1 92.75 307 ALA A CA 1
ATOM 2389 C C . ALA A 1 307 ? 18.062 9.977 4.699 1 92.75 307 ALA A C 1
ATOM 2391 O O . ALA A 1 307 ? 18.312 9.406 5.77 1 92.75 307 ALA A O 1
ATOM 2392 N N . LEU A 1 308 ? 17.594 9.328 3.684 1 88.94 308 LEU A N 1
ATOM 2393 C CA . LEU A 1 308 ? 17.188 7.926 3.727 1 88.94 308 LEU A CA 1
ATOM 2394 C C . LEU A 1 308 ? 18.406 7.012 3.621 1 88.94 308 LEU A C 1
ATOM 2396 O O . LEU A 1 308 ? 18.375 5.867 4.078 1 88.94 308 LEU A O 1
ATOM 2400 N N . THR A 1 309 ? 19.453 7.445 2.967 1 81.81 309 THR A N 1
ATOM 2401 C CA . THR A 1 309 ? 20.594 6.578 2.656 1 81.81 309 THR A CA 1
ATOM 2402 C C . THR A 1 309 ? 21.75 6.844 3.604 1 81.81 309 THR A C 1
ATOM 2404 O O . THR A 1 309 ? 22.766 6.145 3.564 1 81.81 309 THR A O 1
ATOM 2407 N N . SER A 1 310 ? 21.781 7.867 4.262 1 70 310 SER A N 1
ATOM 2408 C CA . SER A 1 310 ? 22.891 8.219 5.125 1 70 310 SER A CA 1
ATOM 2409 C C . SER A 1 310 ? 23.125 7.156 6.199 1 70 310 SER A C 1
ATOM 2411 O O . SER A 1 310 ? 24.203 7.062 6.77 1 70 310 SER A O 1
ATOM 2413 N N . SER A 1 311 ? 22.172 6.578 6.547 1 58.97 311 SER A N 1
ATOM 2414 C CA . SER A 1 311 ? 22.359 5.609 7.621 1 58.97 311 SER A CA 1
ATOM 2415 C C . SER A 1 311 ? 22.938 4.305 7.09 1 58.97 311 SER A C 1
ATOM 2417 O O . SER A 1 311 ? 22.875 4.039 5.887 1 58.97 311 SER A O 1
ATOM 2419 N N . GLU A 1 312 ? 23.906 3.695 7.879 1 56.22 312 GLU A N 1
ATOM 2420 C CA . GLU A 1 312 ? 24.406 2.348 7.648 1 56.22 312 GLU A CA 1
ATOM 2421 C C . GLU A 1 312 ? 23.281 1.399 7.23 1 56.22 312 GLU A C 1
ATOM 2423 O O . GLU A 1 312 ? 23.531 0.219 6.969 1 56.22 312 GLU A O 1
ATOM 2428 N N . GLU A 1 313 ? 22.125 2.189 7.066 1 54.88 313 GLU A N 1
ATOM 2429 C CA . GLU A 1 313 ? 20.953 1.354 6.852 1 54.88 313 GLU A CA 1
ATOM 2430 C C . GLU A 1 313 ? 20.844 0.907 5.398 1 54.88 313 GLU A C 1
ATOM 2432 O O . GLU A 1 313 ? 21 1.717 4.48 1 54.88 313 GLU A O 1
ATOM 2437 N N . LYS A 1 314 ? 21 -0.349 5.199 1 58.31 314 LYS A N 1
ATOM 2438 C CA . LYS A 1 314 ? 21.094 -0.964 3.877 1 58.31 314 LYS A CA 1
ATOM 2439 C C . LYS A 1 314 ? 19.781 -0.813 3.111 1 58.31 314 LYS A C 1
ATOM 2441 O O . LYS A 1 314 ? 19.781 -0.722 1.882 1 58.31 314 LYS A O 1
ATOM 2446 N N . TYR A 1 315 ? 18.578 -0.521 3.879 1 65.5 315 TYR A N 1
ATOM 2447 C CA . TYR A 1 315 ? 17.359 -0.469 3.068 1 65.5 315 TYR A CA 1
ATOM 2448 C C . TYR A 1 315 ? 16.5 0.721 3.459 1 65.5 315 TYR A C 1
ATOM 2450 O O . TYR A 1 315 ? 16.078 0.842 4.613 1 65.5 315 TYR A O 1
ATOM 2458 N N . PRO A 1 316 ? 16.375 1.601 2.465 1 74.19 316 PRO A N 1
ATOM 2459 C CA . PRO A 1 316 ? 15.578 2.795 2.773 1 74.19 316 PRO A CA 1
ATOM 2460 C C . PRO A 1 316 ? 14.117 2.477 3.066 1 74.19 316 PRO A C 1
ATOM 2462 O O . PRO A 1 316 ? 13.586 1.47 2.584 1 74.19 316 PRO A O 1
ATOM 2465 N N . ILE A 1 317 ? 13.516 3.26 3.959 1 85.12 317 ILE A N 1
ATOM 2466 C CA . ILE A 1 317 ? 12.117 3.084 4.336 1 85.12 317 ILE A CA 1
ATOM 2467 C C . ILE A 1 317 ? 11.219 3.33 3.127 1 85.12 317 ILE A C 1
ATOM 2469 O O . ILE A 1 317 ? 10.086 2.852 3.082 1 85.12 317 ILE A O 1
ATOM 2473 N N . PHE A 1 318 ? 11.594 4.148 2.207 1 89 318 PHE A N 1
ATOM 2474 C CA . PHE A 1 318 ? 10.977 4.324 0.897 1 89 318 PHE A CA 1
ATOM 2475 C C . PHE A 1 318 ? 11.977 4.887 -0.103 1 89 318 PHE A C 1
ATOM 2477 O O . PHE A 1 318 ? 13.094 5.266 0.271 1 89 318 PHE A O 1
ATOM 2484 N N . THR A 1 319 ? 11.625 4.895 -1.428 1 89 319 THR A N 1
ATOM 2485 C CA . THR A 1 319 ? 12.594 5.277 -2.443 1 89 319 THR A CA 1
ATOM 2486 C C . THR A 1 319 ? 11.93 6.086 -3.553 1 89 319 THR A C 1
ATOM 2488 O O . THR A 1 319 ? 10.703 6.035 -3.719 1 89 319 THR A O 1
ATOM 2491 N N . PHE A 1 320 ? 12.766 6.898 -4.199 1 92.44 320 PHE A N 1
ATOM 2492 C CA . PHE A 1 320 ? 12.375 7.574 -5.434 1 92.44 320 PHE A CA 1
ATOM 2493 C C . PHE A 1 320 ? 12.852 6.793 -6.652 1 92.44 320 PHE A C 1
ATOM 2495 O O . PHE A 1 320 ? 13.984 6.309 -6.68 1 92.44 320 PHE A O 1
ATOM 2502 N N . VAL A 1 321 ? 11.992 6.547 -7.551 1 89.62 321 VAL A N 1
ATOM 2503 C CA . VAL A 1 321 ? 12.352 5.855 -8.789 1 89.62 321 VAL A CA 1
ATOM 2504 C C . VAL A 1 321 ? 12.023 6.742 -9.984 1 89.62 321 VAL A C 1
ATOM 2506 O O . VAL A 1 321 ? 10.984 7.402 -10.016 1 89.62 321 VAL A O 1
ATOM 2509 N N . GLU A 1 322 ? 12.984 6.602 -10.945 1 86.75 322 GLU A N 1
ATOM 2510 C CA . GLU A 1 322 ? 12.734 7.348 -12.172 1 86.75 322 GLU A CA 1
ATOM 2511 C C . GLU A 1 322 ? 11.641 6.68 -13.008 1 86.75 322 GLU A C 1
ATOM 2513 O O . GLU A 1 322 ? 11.477 5.461 -12.961 1 86.75 322 GLU A O 1
ATOM 2518 N N . GLY A 1 323 ? 10.711 7.395 -13.555 1 80.56 323 GLY A N 1
ATOM 2519 C CA . GLY A 1 323 ? 9.688 6.824 -14.414 1 80.56 323 GLY A CA 1
ATOM 2520 C C . GLY A 1 323 ? 8.305 6.863 -13.805 1 80.56 323 GLY A C 1
ATOM 2521 O O . GLY A 1 323 ? 7.957 7.812 -13.094 1 80.56 323 GLY A O 1
ATOM 2522 N N . HIS A 1 324 ? 7.371 5.902 -14.18 1 79.06 324 HIS A N 1
ATOM 2523 C CA . HIS A 1 324 ? 5.965 5.953 -13.789 1 79.06 324 HIS A CA 1
ATOM 2524 C C . HIS A 1 324 ? 5.531 4.652 -13.125 1 79.06 324 HIS A C 1
ATOM 2526 O O . HIS A 1 324 ? 6.117 3.596 -13.383 1 79.06 324 HIS A O 1
ATOM 2532 N N . ASN A 1 325 ? 4.723 5.113 -11.953 1 69.81 325 ASN A N 1
ATOM 2533 C CA . ASN A 1 325 ? 4.062 3.924 -11.422 1 69.81 325 ASN A CA 1
ATOM 2534 C C . ASN A 1 325 ? 3.146 3.283 -12.461 1 69.81 325 ASN A C 1
ATOM 2536 O O . ASN A 1 325 ? 2.594 3.975 -13.32 1 69.81 325 ASN A O 1
ATOM 2540 N N . GLU A 1 326 ? 3.414 2.506 -13.188 1 56.38 326 GLU A N 1
ATOM 2541 C CA . GLU A 1 326 ? 2.627 1.938 -14.281 1 56.38 326 GLU A CA 1
ATOM 2542 C C . GLU A 1 326 ? 1.135 1.982 -13.961 1 56.38 326 GLU A C 1
ATOM 2544 O O . GLU A 1 326 ? 0.304 1.654 -14.812 1 56.38 326 GLU A O 1
ATOM 2549 N N . GLU A 1 327 ? 0.754 2.438 -12.688 1 46.56 327 GLU A N 1
ATOM 2550 C CA . GLU A 1 327 ? -0.673 2.496 -12.383 1 46.56 327 GLU A CA 1
ATOM 2551 C C . GLU A 1 327 ? -1.316 3.732 -13.008 1 46.56 327 GLU A C 1
ATOM 2553 O O . GLU A 1 327 ? -2.459 3.68 -13.469 1 46.56 327 GLU A O 1
ATOM 2558 N N . GLU A 1 328 ? -0.852 5.012 -12.805 1 42.97 328 GLU A N 1
ATOM 2559 C CA . GLU A 1 328 ? -1.603 6.258 -12.93 1 42.97 328 GLU A CA 1
ATOM 2560 C C . GLU A 1 328 ? -1.438 6.863 -14.32 1 42.97 328 GLU A C 1
ATOM 2562 O O . GLU A 1 328 ? -1.829 8.008 -14.562 1 42.97 328 GLU A O 1
ATOM 2567 N N . MET A 1 329 ? -0.788 6.195 -15.281 1 38.06 329 MET A N 1
ATOM 2568 C CA . MET A 1 329 ? -0.52 7.07 -16.422 1 38.06 329 MET A CA 1
ATOM 2569 C C . MET A 1 329 ? -1.819 7.512 -17.078 1 38.06 329 MET A C 1
ATOM 2571 O O . MET A 1 329 ? -1.801 8.305 -18.031 1 38.06 329 MET A O 1
ATOM 2575 N N . SER A 1 330 ? -2.865 6.691 -16.938 1 37.66 330 SER A N 1
ATOM 2576 C CA . SER A 1 330 ? -3.785 6.902 -18.047 1 37.66 330 SER A CA 1
ATOM 2577 C C . SER A 1 330 ? -4.32 8.328 -18.062 1 37.66 330 SER A C 1
ATOM 2579 O O . SER A 1 330 ? -5.199 8.664 -18.859 1 37.66 330 SER A O 1
ATOM 2581 N N . CYS A 1 331 ? -4.121 9.172 -17.047 1 32.5 331 CYS A N 1
ATOM 2582 C CA . CYS A 1 331 ? -4.992 10.289 -17.391 1 32.5 331 CYS A CA 1
ATOM 2583 C C . CYS A 1 331 ? -4.504 10.984 -18.656 1 32.5 331 CYS A C 1
ATOM 2585 O O . CYS A 1 331 ? -5.262 11.711 -19.297 1 32.5 331 CYS A O 1
ATOM 2587 N N . THR A 1 332 ? -3.184 11.461 -18.672 1 30.34 332 THR A N 1
ATOM 2588 C CA . THR A 1 332 ? -3.168 12.648 -19.5 1 30.34 332 THR A CA 1
ATOM 2589 C C . THR A 1 332 ? -3.049 12.273 -20.984 1 30.34 332 THR A C 1
ATOM 2591 O O . THR A 1 332 ? -3.793 12.781 -21.812 1 30.34 332 THR A O 1
ATOM 2594 N N . SER A 1 333 ? -1.69 12.016 -21.562 1 28.56 333 SER A N 1
ATOM 2595 C CA . SER A 1 333 ? -1.319 12.594 -22.859 1 28.56 333 SER A CA 1
ATOM 2596 C C . SER A 1 333 ? -1.686 11.656 -24 1 28.56 333 SER A C 1
ATOM 2598 O O . SER A 1 333 ? -1.298 10.484 -24.016 1 28.56 333 SER A O 1
ATOM 2600 N N . ASP A 1 334 ? -2.773 11.781 -24.719 1 28.14 334 ASP A N 1
ATOM 2601 C CA . ASP A 1 334 ? -3.182 11.422 -26.078 1 28.14 334 ASP A CA 1
ATOM 2602 C C . ASP A 1 334 ? -2.004 11.5 -27.047 1 28.14 334 ASP A C 1
ATOM 2604 O O . ASP A 1 334 ? -2.189 11.75 -28.234 1 28.14 334 ASP A O 1
ATOM 2608 N N . SER A 1 335 ? -0.681 11.633 -26.703 1 25.36 335 SER A N 1
ATOM 2609 C CA . SER A 1 335 ? 0.087 11.852 -27.922 1 25.36 335 SER A CA 1
ATOM 2610 C C . SER A 1 335 ? 0.262 10.547 -28.703 1 25.36 335 SER A C 1
ATOM 2612 O O . SER A 1 335 ? 0.715 9.547 -28.141 1 25.36 335 SER A O 1
ATOM 2614 N N . PHE A 1 336 ? -0.359 10.242 -29.828 1 23.88 336 PHE A N 1
ATOM 2615 C CA . PHE A 1 336 ? -0.399 9.328 -30.969 1 23.88 336 PHE A CA 1
ATOM 2616 C C . PHE A 1 336 ? 0.998 9.109 -31.547 1 23.88 336 PHE A C 1
ATOM 2618 O O . PHE A 1 336 ? 1.469 9.898 -32.375 1 23.88 336 PHE A O 1
ATOM 2625 N N . THR A 1 337 ? 2.125 8.789 -30.781 1 20.88 337 THR A N 1
ATOM 2626 C CA . THR A 1 337 ? 3.307 8.648 -31.625 1 20.88 337 THR A CA 1
ATOM 2627 C C . THR A 1 337 ? 3.234 7.363 -32.438 1 20.88 337 THR A C 1
ATOM 2629 O O . THR A 1 337 ? 2.857 6.312 -31.922 1 20.88 337 THR A O 1
ATOM 2632 N N . HIS A 1 338 ? 3.316 7.324 -33.781 1 19.91 338 HIS A N 1
ATOM 2633 C CA . HIS A 1 338 ? 3.42 6.477 -34.969 1 19.91 338 HIS A CA 1
ATOM 2634 C C . HIS A 1 338 ? 4.711 5.664 -34.969 1 19.91 338 HIS A C 1
ATOM 2636 O O . HIS A 1 338 ? 5.789 6.199 -35.219 1 19.91 338 HIS A O 1
ATOM 2642 N N . MET A 1 339 ? 5.012 4.934 -33.969 1 18.83 339 MET A N 1
ATOM 2643 C CA . MET A 1 339 ? 6.293 4.258 -34.156 1 18.83 339 MET A CA 1
ATOM 2644 C C . MET A 1 339 ? 6.258 3.301 -35.344 1 18.83 339 MET A C 1
ATOM 2646 O O . MET A 1 339 ? 5.293 2.559 -35.5 1 18.83 339 MET A O 1
ATOM 2650 N N . LYS A 1 340 ? 7.223 3.438 -36.281 1 21.77 340 LYS A N 1
ATOM 2651 C CA . LYS A 1 340 ? 7.691 2.752 -37.469 1 21.77 340 LYS A CA 1
ATOM 2652 C C . LYS A 1 340 ? 8.242 1.368 -37.156 1 21.77 340 LYS A C 1
ATOM 2654 O O . LYS A 1 340 ? 8.898 1.188 -36.125 1 21.77 340 LYS A O 1
ATOM 2659 N N . SER A 1 341 ? 7.961 0.168 -37.812 1 18.39 341 SER A N 1
ATOM 2660 C CA . SER A 1 341 ? 7.98 -1.29 -37.875 1 18.39 341 SER A CA 1
ATOM 2661 C C . SER A 1 341 ? 9.391 -1.815 -38.125 1 18.39 341 SER A C 1
ATOM 2663 O O . SER A 1 341 ? 9.578 -3.004 -38.375 1 18.39 341 SER A O 1
ATOM 2665 N N . LYS A 1 342 ? 10.562 -1.452 -37.5 1 21.33 342 LYS A N 1
ATOM 2666 C CA . LYS A 1 342 ? 11.719 -2.074 -38.156 1 21.33 342 LYS A CA 1
ATOM 2667 C C . LYS A 1 342 ? 11.773 -3.572 -37.844 1 21.33 342 LYS A C 1
ATOM 2669 O O . LYS A 1 342 ? 11.453 -4.004 -36.75 1 21.33 342 LYS A O 1
ATOM 2674 N N . ASP A 1 343 ? 12.195 -4.496 -38.781 1 18.23 343 ASP A N 1
ATOM 2675 C CA . ASP A 1 343 ? 12.133 -5.883 -39.219 1 18.23 343 ASP A CA 1
ATOM 2676 C C . ASP A 1 343 ? 13.148 -6.75 -38.469 1 18.23 343 ASP A C 1
ATOM 2678 O O . ASP A 1 343 ? 12.875 -7.91 -38.188 1 18.23 343 ASP A O 1
ATOM 2682 N N . ARG A 1 344 ? 14.531 -6.578 -38.156 1 21.62 344 ARG A N 1
ATOM 2683 C CA . ARG A 1 344 ? 15.398 -7.645 -38.625 1 21.62 344 ARG A CA 1
ATOM 2684 C C . ARG A 1 344 ? 15.5 -8.781 -37.625 1 21.62 344 ARG A C 1
ATOM 2686 O O . ARG A 1 344 ? 15.539 -8.547 -36.406 1 21.62 344 ARG A O 1
ATOM 2693 N N . PRO A 1 345 ? 15.5 -10.133 -38 1 20.17 345 PRO A N 1
ATOM 2694 C CA . PRO A 1 345 ? 15.328 -11.484 -37.469 1 20.17 345 PRO A CA 1
ATOM 2695 C C . PRO A 1 345 ? 16.594 -12.008 -36.781 1 20.17 345 PRO A C 1
ATOM 2697 O O . PRO A 1 345 ? 16.609 -13.148 -36.312 1 20.17 345 PRO A O 1
ATOM 2700 N N . ALA A 1 346 ? 17.391 -11.422 -35.906 1 20.69 346 ALA A N 1
ATOM 2701 C CA . ALA A 1 346 ? 18.672 -12.109 -35.781 1 20.69 346 ALA A CA 1
ATOM 2702 C C . ALA A 1 346 ? 18.5 -13.461 -35.094 1 20.69 346 ALA A C 1
ATOM 2704 O O . ALA A 1 346 ? 17.547 -13.656 -34.344 1 20.69 346 ALA A O 1
ATOM 2705 N N . ARG A 1 347 ? 19.375 -14.461 -35.281 1 20.66 347 ARG A N 1
ATOM 2706 C CA . ARG A 1 347 ? 19.641 -15.898 -35.281 1 20.66 347 ARG A CA 1
ATOM 2707 C C . ARG A 1 347 ? 20.094 -16.375 -33.906 1 20.66 347 ARG A C 1
ATOM 2709 O O . ARG A 1 347 ? 20.422 -17.547 -33.719 1 20.66 347 ARG A O 1
ATOM 2716 N N . ILE A 1 348 ? 19.656 -15.938 -32.75 1 19.61 348 ILE A N 1
ATOM 2717 C CA . ILE A 1 348 ? 20.594 -16.312 -31.703 1 19.61 348 ILE A CA 1
ATOM 2718 C C . ILE A 1 348 ? 20.453 -17.797 -31.391 1 19.61 348 ILE A C 1
ATOM 2720 O O . ILE A 1 348 ? 19.344 -18.312 -31.297 1 19.61 348 ILE A O 1
ATOM 2724 N N . LYS A 1 349 ? 21.594 -18.609 -31.281 1 19.84 349 LYS A N 1
ATOM 2725 C CA . LYS A 1 349 ? 22.047 -19.984 -31.094 1 19.84 349 LYS A CA 1
ATOM 2726 C C . LYS A 1 349 ? 21.734 -20.484 -29.688 1 19.84 349 LYS A C 1
ATOM 2728 O O . LYS A 1 349 ? 21.953 -19.766 -28.703 1 19.84 349 LYS A O 1
ATOM 2733 N N . LYS A 1 350 ? 21.031 -21.656 -29.594 1 20.25 350 LYS A N 1
ATOM 2734 C CA . LYS A 1 350 ? 20.312 -22.359 -28.531 1 20.25 350 LYS A CA 1
ATOM 2735 C C . LYS A 1 350 ? 21.25 -23.141 -27.625 1 20.25 350 LYS A C 1
ATOM 2737 O O . LYS A 1 350 ? 21.75 -24.203 -28.016 1 20.25 350 LYS A O 1
ATOM 2742 N N . LYS A 1 351 ? 22.234 -22.516 -26.844 1 20.62 351 LYS A N 1
ATOM 2743 C CA . LYS A 1 351 ? 23.094 -23.391 -26.062 1 20.62 351 LYS A CA 1
ATOM 2744 C C . LYS A 1 351 ? 22.297 -24.109 -24.969 1 20.62 351 LYS A C 1
ATOM 2746 O O . LYS A 1 351 ? 21.438 -23.5 -24.328 1 20.62 351 LYS A O 1
ATOM 2751 N N . SER A 1 352 ? 22.359 -25.453 -24.828 1 21.23 352 SER A N 1
ATOM 2752 C CA . SER A 1 352 ? 21.609 -26.547 -24.203 1 21.23 352 SER A CA 1
ATOM 2753 C C . SER A 1 352 ? 21.984 -26.688 -22.734 1 21.23 352 SER A C 1
ATOM 2755 O O . SER A 1 352 ? 21.453 -27.562 -22.031 1 21.23 352 SER A O 1
ATOM 2757 N N . CYS A 1 353 ? 22.281 -25.703 -21.828 1 21.31 353 CYS A N 1
ATOM 2758 C CA . CYS A 1 353 ? 22.891 -26.062 -20.562 1 21.31 353 CYS A CA 1
ATOM 2759 C C . CYS A 1 353 ? 21.922 -26.812 -19.672 1 21.31 353 CYS A C 1
ATOM 2761 O O . CYS A 1 353 ? 20.797 -26.359 -19.453 1 21.31 353 CYS A O 1
ATOM 2763 N N . LEU A 1 354 ? 22.047 -28.109 -19.328 1 22.27 354 LEU A N 1
ATOM 2764 C CA . LEU A 1 354 ? 21.344 -29.141 -18.594 1 22.27 354 LEU A CA 1
ATOM 2765 C C . LEU A 1 354 ? 21.297 -28.828 -17.109 1 22.27 354 LEU A C 1
ATOM 2767 O O . LEU A 1 354 ? 20.906 -29.672 -16.297 1 22.27 354 LEU A O 1
ATOM 2771 N N . GLU A 1 355 ? 21.656 -27.609 -16.562 1 26.77 355 GLU A N 1
ATOM 2772 C CA . GLU A 1 355 ? 21.922 -27.594 -15.125 1 26.77 355 GLU A CA 1
ATOM 2773 C C . GLU A 1 355 ? 20.641 -27.906 -14.336 1 26.77 355 GLU A C 1
ATOM 2775 O O . GLU A 1 355 ? 19.531 -27.781 -14.859 1 26.77 355 GLU A O 1
ATOM 2780 N N . GLU A 1 356 ? 20.812 -28.297 -13 1 27.84 356 GLU A N 1
ATOM 2781 C CA . GLU A 1 356 ? 19.969 -28.75 -11.891 1 27.84 356 GLU A CA 1
ATOM 2782 C C . GLU A 1 356 ? 18.859 -27.75 -11.594 1 27.84 356 GLU A C 1
ATOM 2784 O O . GLU A 1 356 ? 19.125 -26.562 -11.359 1 27.84 356 GLU A O 1
ATOM 2789 N N . PHE A 1 357 ? 17.766 -27.938 -12.133 1 29.89 357 PHE A N 1
ATOM 2790 C CA . PHE A 1 357 ? 16.688 -26.969 -12.188 1 29.89 357 PHE A CA 1
ATOM 2791 C C . PHE A 1 357 ? 15.812 -27.062 -10.938 1 29.89 357 PHE A C 1
ATOM 2793 O O . PHE A 1 357 ? 15.5 -28.156 -10.469 1 29.89 357 PHE A O 1
ATOM 2800 N N . VAL A 1 358 ? 16.109 -26.234 -9.977 1 33.78 358 VAL A N 1
ATOM 2801 C CA . VAL A 1 358 ? 15.062 -26.203 -8.953 1 33.78 358 VAL A CA 1
ATOM 2802 C C . VAL A 1 358 ? 13.812 -25.531 -9.5 1 33.78 358 VAL A C 1
ATOM 2804 O O . VAL A 1 358 ? 13.844 -24.359 -9.867 1 33.78 358 VAL A O 1
ATOM 2807 N N . LEU A 1 359 ? 13.055 -26.375 -10.25 1 36.25 359 LEU A N 1
ATOM 2808 C CA . LEU A 1 359 ? 11.789 -25.844 -10.75 1 36.25 359 LEU A CA 1
ATOM 2809 C C . LEU A 1 359 ? 10.727 -25.844 -9.656 1 36.25 359 LEU A C 1
ATOM 2811 O O . LEU A 1 359 ? 10.562 -26.844 -8.953 1 36.25 359 LEU A O 1
ATOM 2815 N N . LEU A 1 360 ? 10.195 -24.734 -9.344 1 39.97 360 LEU A N 1
ATOM 2816 C CA . LEU A 1 360 ? 9.062 -24.734 -8.43 1 39.97 360 LEU A CA 1
ATOM 2817 C C . LEU A 1 360 ? 7.922 -25.594 -8.977 1 39.97 360 LEU A C 1
ATOM 2819 O O . LEU A 1 360 ? 7.719 -25.656 -10.195 1 39.97 360 LEU A O 1
ATOM 2823 N N . MET B 1 1 ? 0.693 -19.625 -21.516 1 90 1 MET B N 1
ATOM 2824 C CA . MET B 1 1 ? -0.1 -18.406 -21.516 1 90 1 MET B CA 1
ATOM 2825 C C . MET B 1 1 ? 0.733 -17.219 -22 1 90 1 MET B C 1
ATOM 2827 O O . MET B 1 1 ? 1.28 -16.469 -21.188 1 90 1 MET B O 1
ATOM 2831 N N . THR B 1 2 ? 0.854 -17.094 -23.312 1 93.56 2 THR B N 1
ATOM 2832 C CA . THR B 1 2 ? 1.669 -16.078 -23.969 1 93.56 2 THR B CA 1
ATOM 2833 C C . THR B 1 2 ? 0.796 -15.125 -24.781 1 93.56 2 THR B C 1
ATOM 2835 O O . THR B 1 2 ? -0.433 -15.203 -24.734 1 93.56 2 THR B O 1
ATOM 2838 N N . TYR B 1 3 ? 1.44 -14.234 -25.438 1 96.44 3 TYR B N 1
ATOM 2839 C CA . TYR B 1 3 ? 0.741 -13.336 -26.359 1 96.44 3 TYR B CA 1
ATOM 2840 C C . TYR B 1 3 ? -0.158 -14.117 -27.312 1 96.44 3 TYR B C 1
ATOM 2842 O O . TYR B 1 3 ? 0.176 -15.242 -27.703 1 96.44 3 TYR B O 1
ATOM 2850 N N . ARG B 1 4 ? -1.29 -13.516 -27.656 1 97.62 4 ARG B N 1
ATOM 2851 C CA . ARG B 1 4 ? -2.201 -14.125 -28.625 1 97.62 4 ARG B CA 1
ATOM 2852 C C . ARG B 1 4 ? -2.654 -13.117 -29.672 1 97.62 4 ARG B C 1
ATOM 2854 O O . ARG B 1 4 ? -2.744 -11.922 -29.375 1 97.62 4 ARG B O 1
ATOM 2861 N N . ARG B 1 5 ? -2.902 -13.57 -30.812 1 96.81 5 ARG B N 1
ATOM 2862 C CA . ARG B 1 5 ? -3.516 -12.812 -31.906 1 96.81 5 ARG B CA 1
ATOM 2863 C C . ARG B 1 5 ? -4.828 -13.453 -32.344 1 96.81 5 ARG B C 1
ATOM 2865 O O . ARG B 1 5 ? -5.02 -14.664 -32.188 1 96.81 5 ARG B O 1
ATOM 2872 N N . GLY B 1 6 ? -5.703 -12.633 -32.875 1 96.25 6 GLY B N 1
ATOM 2873 C CA . GLY B 1 6 ? -6.98 -13.133 -33.344 1 96.25 6 GLY B CA 1
ATOM 2874 C C . GLY B 1 6 ? -8.008 -13.312 -32.25 1 96.25 6 GLY B C 1
ATOM 2875 O O . GLY B 1 6 ? -8.891 -14.164 -32.375 1 96.25 6 GLY B O 1
ATOM 2876 N N . ILE B 1 7 ? -7.793 -12.672 -31.188 1 95.94 7 ILE B N 1
ATOM 2877 C CA . ILE B 1 7 ? -8.781 -12.727 -30.125 1 95.94 7 ILE B CA 1
ATOM 2878 C C . ILE B 1 7 ? -9.938 -11.773 -30.438 1 95.94 7 ILE B C 1
ATOM 2880 O O . ILE B 1 7 ? -9.789 -10.867 -31.25 1 95.94 7 ILE B O 1
ATOM 2884 N N . PRO B 1 8 ? -11.102 -12.094 -29.859 1 94.81 8 PRO B N 1
ATOM 2885 C CA . PRO B 1 8 ? -12.164 -11.094 -30 1 94.81 8 PRO B CA 1
ATOM 2886 C C . PRO B 1 8 ? -11.719 -9.703 -29.547 1 94.81 8 PRO B C 1
ATOM 2888 O O . PRO B 1 8 ? -10.891 -9.578 -28.656 1 94.81 8 PRO B O 1
ATOM 2891 N N . PRO B 1 9 ? -12.281 -8.703 -30.156 1 95.06 9 PRO B N 1
ATOM 2892 C CA . PRO B 1 9 ? -11.883 -7.348 -29.781 1 95.06 9 PRO B CA 1
ATOM 2893 C C . PRO B 1 9 ? -12.086 -7.066 -28.297 1 95.06 9 PRO B C 1
ATOM 2895 O O . PRO B 1 9 ? -13.078 -7.512 -27.719 1 95.06 9 PRO B O 1
ATOM 2898 N N . LEU B 1 10 ? -11.078 -6.449 -27.75 1 93.75 10 LEU B N 1
ATOM 2899 C CA . LEU B 1 10 ? -11.164 -6.082 -26.344 1 93.75 10 LEU B CA 1
ATOM 2900 C C . LEU B 1 10 ? -12.109 -4.902 -26.141 1 93.75 10 LEU B C 1
ATOM 2902 O O . LEU B 1 10 ? -12.211 -4.027 -27.016 1 93.75 10 LEU B O 1
ATOM 2906 N N . ASP B 1 11 ? -12.781 -4.961 -25.078 1 78.19 11 ASP B N 1
ATOM 2907 C CA . ASP B 1 11 ? -13.82 -3.965 -24.844 1 78.19 11 ASP B CA 1
ATOM 2908 C C . ASP B 1 11 ? -13.242 -2.551 -24.875 1 78.19 11 ASP B C 1
ATOM 2910 O O . ASP B 1 11 ? -12.227 -2.271 -24.25 1 78.19 11 ASP B O 1
ATOM 2914 N N . GLY B 1 12 ? -14.016 -1.772 -25.562 1 78.75 12 GLY B N 1
ATOM 2915 C CA . GLY B 1 12 ? -13.664 -0.367 -25.672 1 78.75 12 GLY B CA 1
ATOM 2916 C C . GLY B 1 12 ? -12.508 -0.115 -26.625 1 78.75 12 GLY B C 1
ATOM 2917 O O . GLY B 1 12 ? -11.969 0.99 -26.672 1 78.75 12 GLY B O 1
ATOM 2918 N N . SER B 1 13 ? -12.055 -1.223 -27.203 1 83.25 13 SER B N 1
ATOM 2919 C CA . SER B 1 13 ? -10.953 -1.057 -28.141 1 83.25 13 SER B CA 1
ATOM 2920 C C . SER B 1 13 ? -11.133 -1.954 -29.359 1 83.25 13 SER B C 1
ATOM 2922 O O . SER B 1 13 ? -12.016 -2.809 -29.391 1 83.25 13 SER B O 1
ATOM 2924 N N . ALA B 1 14 ? -10.328 -1.716 -30.438 1 89 14 ALA B N 1
ATOM 2925 C CA . ALA B 1 14 ? -10.32 -2.533 -31.641 1 89 14 ALA B CA 1
ATOM 2926 C C . ALA B 1 14 ? -9.172 -3.537 -31.625 1 89 14 ALA B C 1
ATOM 2928 O O . ALA B 1 14 ? -8.945 -4.258 -32.594 1 89 14 ALA B O 1
ATOM 2929 N N . LEU B 1 15 ? -8.602 -3.625 -30.484 1 93.06 15 LEU B N 1
ATOM 2930 C CA . LEU B 1 15 ? -7.422 -4.48 -30.406 1 93.06 15 LEU B CA 1
ATOM 2931 C C . LEU B 1 15 ? -7.816 -5.953 -30.375 1 93.06 15 LEU B C 1
ATOM 2933 O O . LEU B 1 15 ? -8.711 -6.34 -29.609 1 93.06 15 LEU B O 1
ATOM 2937 N N . THR B 1 16 ? -7.109 -6.738 -31.188 1 95.94 16 THR B N 1
ATOM 2938 C CA . THR B 1 16 ? -7.383 -8.172 -31.25 1 95.94 16 THR B CA 1
ATOM 2939 C C . THR B 1 16 ? -6.133 -8.977 -30.891 1 95.94 16 THR B C 1
ATOM 2941 O O . THR B 1 16 ? -6.047 -10.164 -31.203 1 95.94 16 THR B O 1
ATOM 2944 N N . SER B 1 17 ? -5.203 -8.32 -30.438 1 96.56 17 SER B N 1
ATOM 2945 C CA . SER B 1 17 ? -3.953 -8.93 -29.984 1 96.56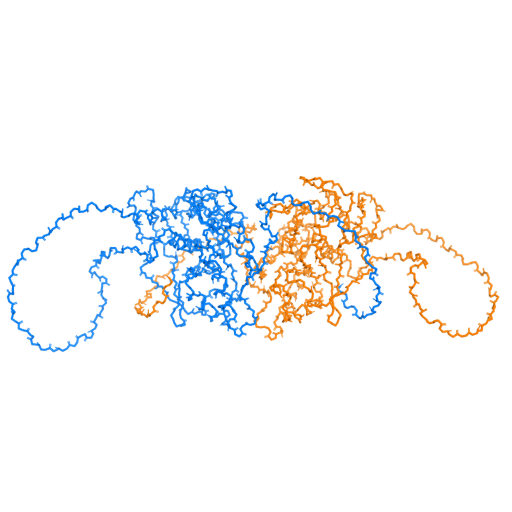 17 SER B CA 1
ATOM 2946 C C . SER B 1 17 ? -3.395 -8.211 -28.766 1 96.56 17 SER B C 1
ATOM 2948 O O . SER B 1 17 ? -3.625 -7.012 -28.578 1 96.56 17 SER B O 1
ATOM 2950 N N . ASP B 1 18 ? -2.746 -8.961 -27.953 1 96.75 18 ASP B N 1
ATOM 2951 C CA . ASP B 1 18 ? -2.125 -8.344 -26.797 1 96.75 18 ASP B CA 1
ATOM 2952 C C . ASP B 1 18 ? -0.614 -8.227 -26.969 1 96.75 18 ASP B C 1
ATOM 2954 O O . ASP B 1 18 ? 0.105 -7.891 -26.031 1 96.75 18 ASP B O 1
ATOM 2958 N N . ALA B 1 19 ? -0.15 -8.539 -28.156 1 96.56 19 ALA B N 1
ATOM 2959 C CA . ALA B 1 19 ? 1.28 -8.43 -28.438 1 96.56 19 ALA B CA 1
ATOM 2960 C C . ALA B 1 19 ? 1.773 -7.004 -28.219 1 96.56 19 ALA B C 1
ATOM 2962 O O . ALA B 1 19 ? 1.16 -6.051 -28.703 1 96.56 19 ALA B O 1
ATOM 2963 N N . GLY B 1 20 ? 2.795 -6.891 -27.438 1 95.12 20 GLY B N 1
ATOM 2964 C CA . GLY B 1 20 ? 3.416 -5.594 -27.219 1 95.12 20 GLY B CA 1
ATOM 2965 C C . GLY B 1 20 ? 2.914 -4.887 -25.984 1 95.12 20 GLY B C 1
ATOM 2966 O O . GLY B 1 20 ? 3.488 -3.883 -25.562 1 95.12 20 GLY B O 1
ATOM 2967 N N . TRP B 1 21 ? 1.839 -5.402 -25.391 1 95.25 21 TRP B N 1
ATOM 2968 C CA . TRP B 1 21 ? 1.337 -4.645 -24.25 1 95.25 21 TRP B CA 1
ATOM 2969 C C . TRP B 1 21 ? 0.807 -5.578 -23.172 1 95.25 21 TRP B C 1
ATOM 2971 O O . TRP B 1 21 ? 0.732 -5.199 -22 1 95.25 21 TRP B O 1
ATOM 2981 N N . GLY B 1 22 ? 0.475 -6.848 -23.469 1 96.69 22 GLY B N 1
ATOM 2982 C CA . GLY B 1 22 ? -0.263 -7.707 -22.562 1 96.69 22 GLY B CA 1
ATOM 2983 C C . GLY B 1 22 ? 0.627 -8.656 -21.781 1 96.69 22 GLY B C 1
ATOM 2984 O O . GLY B 1 22 ? 0.135 -9.531 -21.062 1 96.69 22 GLY B O 1
ATOM 2985 N N . CYS B 1 23 ? 1.917 -8.516 -21.859 1 97.25 23 CYS B N 1
ATOM 2986 C CA . CYS B 1 23 ? 2.828 -9.516 -21.328 1 97.25 23 CYS B CA 1
ATOM 2987 C C . CYS B 1 23 ? 2.662 -9.648 -19.812 1 97.25 23 CYS B C 1
ATOM 2989 O O . CYS B 1 23 ? 2.711 -10.758 -19.281 1 97.25 23 CYS B O 1
ATOM 2991 N N . MET B 1 24 ? 2.455 -8.539 -19.094 1 97.62 24 MET B N 1
ATOM 2992 C CA . MET B 1 24 ? 2.307 -8.633 -17.641 1 97.62 24 MET B CA 1
ATOM 2993 C C . MET B 1 24 ? 0.999 -9.328 -17.281 1 97.62 24 MET B C 1
ATOM 2995 O O . MET B 1 24 ? 0.941 -10.07 -16.297 1 97.62 24 MET B O 1
ATOM 2999 N N . LEU B 1 25 ? -0.006 -9.117 -18.031 1 97.81 25 LEU B N 1
ATOM 3000 C CA . LEU B 1 25 ? -1.269 -9.812 -17.797 1 97.81 25 LEU B CA 1
ATOM 3001 C C . LEU B 1 25 ? -1.107 -11.32 -18.016 1 97.81 25 LEU B C 1
ATOM 3003 O O . LEU B 1 25 ? -1.642 -12.117 -17.25 1 97.81 25 LEU B O 1
ATOM 3007 N N . ARG B 1 26 ? -0.351 -11.641 -19 1 98.12 26 ARG B N 1
ATOM 3008 C CA . ARG B 1 26 ? -0.09 -13.055 -19.281 1 98.12 26 ARG B CA 1
ATOM 3009 C C . ARG B 1 26 ? 0.729 -13.68 -18.156 1 98.12 26 ARG B C 1
ATOM 3011 O O . ARG B 1 26 ? 0.446 -14.805 -17.719 1 98.12 26 ARG B O 1
ATOM 3018 N N . SER B 1 27 ? 1.747 -12.984 -17.703 1 98.06 27 SER B N 1
ATOM 3019 C CA . SER B 1 27 ? 2.521 -13.469 -16.562 1 98.06 27 SER B CA 1
ATOM 3020 C C . SER B 1 27 ? 1.64 -13.664 -15.328 1 98.06 27 SER B C 1
ATOM 3022 O O . SER B 1 27 ? 1.794 -14.641 -14.594 1 98.06 27 SER B O 1
ATOM 3024 N N . ALA B 1 28 ? 0.783 -12.711 -15.102 1 98.44 28 ALA B N 1
ATOM 3025 C CA . ALA B 1 28 ? -0.152 -12.812 -13.984 1 98.44 28 ALA B CA 1
ATOM 3026 C C . ALA B 1 28 ? -1.048 -14.039 -14.133 1 98.44 28 ALA B C 1
ATOM 3028 O O . ALA B 1 28 ? -1.352 -14.719 -13.148 1 98.44 28 ALA B O 1
ATOM 3029 N N . GLN B 1 29 ? -1.517 -14.266 -15.336 1 98.31 29 GLN B N 1
ATOM 3030 C CA . GLN B 1 29 ? -2.309 -15.469 -15.594 1 98.31 29 GLN B CA 1
ATOM 3031 C C . GLN B 1 29 ? -1.521 -16.734 -15.266 1 98.31 29 GLN B C 1
ATOM 3033 O O . GLN B 1 29 ? -2.064 -17.672 -14.688 1 98.31 29 GLN B O 1
ATOM 3038 N N . MET B 1 30 ? -0.251 -16.75 -15.672 1 97.75 30 MET B N 1
ATOM 3039 C CA . MET B 1 30 ? 0.589 -17.906 -15.359 1 97.75 30 MET B CA 1
ATOM 3040 C C . MET B 1 30 ? 0.666 -18.125 -13.852 1 97.75 30 MET B C 1
ATOM 3042 O O . MET B 1 30 ? 0.522 -19.25 -13.375 1 97.75 30 MET B O 1
ATOM 3046 N N . LEU B 1 31 ? 0.855 -17.062 -13.141 1 98.38 31 LEU B N 1
ATOM 3047 C CA . LEU B 1 31 ? 0.959 -17.125 -11.688 1 98.38 31 LEU B CA 1
ATOM 3048 C C . LEU B 1 31 ? -0.328 -17.656 -11.078 1 98.38 31 LEU B C 1
ATOM 3050 O O . LEU B 1 31 ? -0.29 -18.578 -10.258 1 98.38 31 LEU B O 1
ATOM 3054 N N . LEU B 1 32 ? -1.431 -17.109 -11.5 1 98.31 32 LEU B N 1
ATOM 3055 C CA . LEU B 1 32 ? -2.717 -17.547 -10.961 1 98.31 32 LEU B CA 1
ATOM 3056 C C . LEU B 1 32 ? -3.008 -18.984 -11.359 1 98.31 32 LEU B C 1
ATOM 3058 O O . LEU B 1 32 ? -3.557 -19.75 -10.562 1 98.31 32 LEU B O 1
ATOM 3062 N N . ALA B 1 33 ? -2.725 -19.344 -12.594 1 97.25 33 ALA B N 1
ATOM 3063 C CA . ALA B 1 33 ? -2.916 -20.719 -13.039 1 97.25 33 ALA B CA 1
ATOM 3064 C C . ALA B 1 33 ? -2.148 -21.688 -12.156 1 97.25 33 ALA B C 1
ATOM 3066 O O . ALA B 1 33 ? -2.67 -22.75 -11.789 1 97.25 33 ALA B O 1
ATOM 3067 N N . HIS B 1 34 ? -0.937 -21.328 -11.883 1 95.75 34 HIS B N 1
ATOM 3068 C CA . HIS B 1 34 ? -0.153 -22.156 -10.977 1 95.75 34 HIS B CA 1
ATOM 3069 C C . HIS B 1 34 ? -0.836 -22.297 -9.625 1 95.75 34 HIS B C 1
ATOM 3071 O O . HIS B 1 34 ? -0.908 -23.406 -9.07 1 95.75 34 HIS B O 1
ATOM 3077 N N . GLY B 1 35 ? -1.331 -21.203 -9.086 1 96.38 35 GLY B N 1
ATOM 3078 C CA . GLY B 1 35 ? -2.076 -21.25 -7.84 1 96.38 35 GLY B CA 1
ATOM 3079 C C . GLY B 1 35 ? -3.299 -22.156 -7.91 1 96.38 35 GLY B C 1
ATOM 3080 O O . GLY B 1 35 ? -3.568 -22.922 -6.984 1 96.38 35 GLY B O 1
ATOM 3081 N N . LEU B 1 36 ? -4.012 -22.062 -8.984 1 96.5 36 LEU B N 1
ATOM 3082 C CA . LEU B 1 36 ? -5.215 -22.875 -9.156 1 96.5 36 LEU B CA 1
ATOM 3083 C C . LEU B 1 36 ? -4.859 -24.344 -9.297 1 96.5 36 LEU B C 1
ATOM 3085 O O . LEU B 1 36 ? -5.609 -25.219 -8.836 1 96.5 36 LEU B O 1
ATOM 3089 N N . MET B 1 37 ? -3.73 -24.641 -9.961 1 95.06 37 MET B N 1
ATOM 3090 C CA . MET B 1 37 ? -3.262 -26.016 -10.047 1 95.06 37 MET B CA 1
ATOM 3091 C C . MET B 1 37 ? -2.977 -26.578 -8.656 1 95.06 37 MET B C 1
ATOM 3093 O O . MET B 1 37 ? -3.365 -27.703 -8.344 1 95.06 37 MET B O 1
ATOM 3097 N N . LEU B 1 38 ? -2.336 -25.797 -7.801 1 94.5 38 LEU B N 1
ATOM 3098 C CA . LEU B 1 38 ? -2.059 -26.203 -6.43 1 94.5 38 LEU B CA 1
ATOM 3099 C C . LEU B 1 38 ? -3.354 -26.406 -5.652 1 94.5 38 LEU B C 1
ATOM 3101 O O . LEU B 1 38 ? -3.445 -27.297 -4.809 1 94.5 38 LEU B O 1
ATOM 3105 N N . HIS B 1 39 ? -4.316 -25.625 -5.957 1 94.5 39 HIS B N 1
ATOM 3106 C CA . HIS B 1 39 ? -5.582 -25.594 -5.234 1 94.5 39 HIS B CA 1
ATOM 3107 C C . HIS B 1 39 ? -6.477 -26.766 -5.633 1 94.5 39 HIS B C 1
ATOM 3109 O O . HIS B 1 39 ? -7.137 -27.359 -4.781 1 94.5 39 HIS B O 1
ATOM 3115 N N . MET B 1 40 ? -6.473 -27.156 -6.926 1 94.69 40 MET B N 1
ATOM 3116 C CA . MET B 1 40 ? -7.527 -28.031 -7.422 1 94.69 40 MET B CA 1
ATOM 3117 C C . MET B 1 40 ? -6.957 -29.391 -7.836 1 94.69 40 MET B C 1
ATOM 3119 O O . MET B 1 40 ? -7.695 -30.375 -7.961 1 94.69 40 MET B O 1
ATOM 3123 N N . MET B 1 41 ? -5.637 -29.391 -8.109 1 93.62 41 MET B N 1
ATOM 3124 C CA . MET B 1 41 ? -5.047 -30.625 -8.617 1 93.62 41 MET B CA 1
ATOM 3125 C C . MET B 1 41 ? -4.312 -31.375 -7.508 1 93.62 41 MET B C 1
ATOM 3127 O O . MET B 1 41 ? -3.861 -30.766 -6.535 1 93.62 41 MET B O 1
ATOM 3131 N N . PRO B 1 42 ? -4.258 -32.688 -7.641 1 91.38 42 PRO B N 1
ATOM 3132 C CA . PRO B 1 42 ? -3.436 -33.406 -6.676 1 91.38 42 PRO B CA 1
ATOM 3133 C C . PRO B 1 42 ? -1.972 -32.969 -6.699 1 91.38 42 PRO B C 1
ATOM 3135 O O . PRO B 1 42 ? -1.464 -32.562 -7.738 1 91.38 42 PRO B O 1
ATOM 3138 N N . ALA B 1 43 ? -1.437 -33.094 -5.512 1 86.94 43 ALA B N 1
ATOM 3139 C CA . ALA B 1 43 ? -0.035 -32.719 -5.398 1 86.94 43 ALA B CA 1
ATOM 3140 C C . ALA B 1 43 ? 0.83 -33.469 -6.402 1 86.94 43 ALA B C 1
ATOM 3142 O O . ALA B 1 43 ? 0.709 -34.688 -6.547 1 86.94 43 ALA B O 1
ATOM 3143 N N . GLY B 1 44 ? 1.589 -32.75 -7.207 1 83.25 44 GLY B N 1
ATOM 3144 C CA . GLY B 1 44 ? 2.543 -33.375 -8.109 1 83.25 44 GLY B CA 1
ATOM 3145 C C . GLY B 1 44 ? 1.968 -33.656 -9.477 1 83.25 44 GLY B C 1
ATOM 3146 O O . GLY B 1 44 ? 2.67 -34.156 -10.359 1 83.25 44 GLY B O 1
ATOM 3147 N N . TRP B 1 45 ? 0.763 -33.375 -9.695 1 87.44 45 TRP B N 1
ATOM 3148 C CA . TRP B 1 45 ? 0.155 -33.625 -10.992 1 87.44 45 TRP B CA 1
ATOM 3149 C C . TRP B 1 45 ? 0.831 -32.812 -12.086 1 87.44 45 TRP B C 1
ATOM 3151 O O . TRP B 1 45 ? 1.146 -31.625 -11.891 1 87.44 45 TRP B O 1
ATOM 3161 N N . THR B 1 46 ? 1.141 -33.469 -13.227 1 82.56 46 THR B N 1
ATOM 3162 C CA . THR B 1 46 ? 1.679 -32.812 -14.398 1 82.56 46 THR B CA 1
ATOM 3163 C C . THR B 1 46 ? 0.912 -33.219 -15.656 1 82.56 46 THR B C 1
ATOM 3165 O O . THR B 1 46 ? 0.383 -34.312 -15.734 1 82.56 46 THR B O 1
ATOM 3168 N N . TRP B 1 47 ? 0.749 -32.281 -16.516 1 82.06 47 TRP B N 1
ATOM 3169 C CA . TRP B 1 47 ? 0.109 -32.562 -17.797 1 82.06 47 TRP B CA 1
ATOM 3170 C C . TRP B 1 47 ? 0.989 -33.469 -18.672 1 82.06 47 TRP B C 1
ATOM 3172 O O . TRP B 1 47 ? 2.148 -33.125 -18.938 1 82.06 47 TRP B O 1
ATOM 3182 N N . PRO B 1 48 ? 0.416 -34.719 -18.859 1 70.19 48 PRO B N 1
ATOM 3183 C CA . PRO B 1 48 ? 1.224 -35.656 -19.641 1 70.19 48 PRO B CA 1
ATOM 3184 C C . PRO B 1 48 ? 1.498 -35.156 -21.062 1 70.19 48 PRO B C 1
ATOM 3186 O O . PRO B 1 48 ? 0.608 -34.625 -21.703 1 70.19 48 PRO B O 1
ATOM 3189 N N . VAL B 1 49 ? 2.59 -34.562 -21.281 1 57.66 49 VAL B N 1
ATOM 3190 C CA . VAL B 1 49 ? 2.965 -34.125 -22.625 1 57.66 49 VAL B CA 1
ATOM 3191 C C . VAL B 1 49 ? 2.896 -35.312 -23.594 1 57.66 49 VAL B C 1
ATOM 3193 O O . VAL B 1 49 ? 3.553 -36.344 -23.375 1 57.66 49 VAL B O 1
ATOM 3196 N N . THR B 1 50 ? 1.834 -35.719 -24.109 1 45.94 50 THR B N 1
ATOM 3197 C CA . THR B 1 50 ? 2.037 -36.625 -25.219 1 45.94 50 THR B CA 1
ATOM 3198 C C . THR B 1 50 ? 3.207 -36.188 -26.078 1 45.94 50 THR B C 1
ATOM 3200 O O . THR B 1 50 ? 3.211 -35.062 -26.594 1 45.94 50 THR B O 1
ATOM 3203 N N . HIS B 1 51 ? 4.414 -36.562 -25.719 1 38.16 51 HIS B N 1
ATOM 3204 C CA . HIS B 1 51 ? 5.512 -36.469 -26.688 1 38.16 51 HIS B CA 1
ATOM 3205 C C . HIS B 1 51 ? 5.047 -36.875 -28.078 1 38.16 51 HIS B C 1
ATOM 3207 O O . HIS B 1 51 ? 5.035 -38.031 -28.438 1 38.16 51 HIS B O 1
ATOM 3213 N N . HIS B 1 52 ? 4.086 -36.5 -28.672 1 34.53 52 HIS B N 1
ATOM 3214 C CA . HIS B 1 52 ? 4.258 -36.688 -30.109 1 34.53 52 HIS B CA 1
ATOM 3215 C C . HIS B 1 52 ? 5.574 -36.094 -30.578 1 34.53 52 HIS B C 1
ATOM 3217 O O . HIS B 1 52 ? 5.691 -34.875 -30.703 1 34.53 52 HIS B O 1
ATOM 3223 N N . GLN B 1 53 ? 6.746 -36.625 -30.188 1 31.72 53 GLN B N 1
ATOM 3224 C CA . GLN B 1 53 ? 8.047 -36.469 -30.844 1 31.72 53 GLN B CA 1
ATOM 3225 C C . GLN B 1 53 ? 7.902 -36.406 -32.344 1 31.72 53 GLN B C 1
ATOM 3227 O O . GLN B 1 53 ? 7.613 -37.438 -33 1 31.72 53 GLN B O 1
ATOM 3232 N N . THR B 1 54 ? 7.422 -35.562 -33.031 1 30.34 54 THR B N 1
ATOM 3233 C CA . THR B 1 54 ? 7.93 -35.531 -34.406 1 30.34 54 THR B CA 1
ATOM 3234 C C . THR B 1 54 ? 9.453 -35.562 -34.438 1 30.34 54 THR B C 1
ATOM 3236 O O . THR B 1 54 ? 10.102 -34.969 -33.562 1 30.34 54 THR B O 1
ATOM 3239 N N . LYS B 1 55 ? 10.094 -36.625 -35.156 1 31.34 55 LYS B N 1
ATOM 3240 C CA . LYS B 1 55 ? 11.461 -36.969 -35.531 1 31.34 55 LYS B CA 1
ATOM 3241 C C . LYS B 1 55 ? 12.344 -35.75 -35.656 1 31.34 55 LYS B C 1
ATOM 3243 O O . LYS B 1 55 ? 13.57 -35.844 -35.656 1 31.34 55 LYS B O 1
ATOM 3248 N N . ASP B 1 56 ? 11.844 -34.656 -36.25 1 30.5 56 ASP B N 1
ATOM 3249 C CA . ASP B 1 56 ? 12.812 -33.656 -36.719 1 30.5 56 ASP B CA 1
ATOM 3250 C C . ASP B 1 56 ? 13.539 -33 -35.562 1 30.5 56 ASP B C 1
ATOM 3252 O O . ASP B 1 56 ? 14.648 -32.5 -35.719 1 30.5 56 ASP B O 1
ATOM 3256 N N . ASP B 1 57 ? 12.789 -32.719 -34.5 1 29.09 57 ASP B N 1
ATOM 3257 C CA . ASP B 1 57 ? 13.469 -31.672 -33.719 1 29.09 57 ASP B CA 1
ATOM 3258 C C . ASP B 1 57 ? 14.492 -32.281 -32.781 1 29.09 57 ASP B C 1
ATOM 3260 O O . ASP B 1 57 ? 14.93 -31.625 -31.828 1 29.09 57 ASP B O 1
ATOM 3264 N N . LEU B 1 58 ? 14.57 -33.625 -32.812 1 28.97 58 LEU B N 1
ATOM 3265 C CA . LEU B 1 58 ? 15.633 -34.156 -31.984 1 28.97 58 LEU B CA 1
ATOM 3266 C C . LEU B 1 58 ? 17 -33.75 -32.5 1 28.97 58 LEU B C 1
ATOM 3268 O O . LEU B 1 58 ? 17.75 -34.562 -33.031 1 28.97 58 LEU B O 1
ATOM 3272 N N . GLU B 1 59 ? 17.031 -32.75 -33.406 1 29.31 59 GLU B N 1
ATOM 3273 C CA . GLU B 1 59 ? 18.391 -32.531 -33.906 1 29.31 59 GLU B CA 1
ATOM 3274 C C . GLU B 1 59 ? 19.375 -32.281 -32.75 1 29.31 59 GLU B C 1
ATOM 3276 O O . GLU B 1 59 ? 19.625 -31.156 -32.375 1 29.31 59 GLU B O 1
ATOM 3281 N N . VAL B 1 60 ? 19.031 -32.75 -31.609 1 26.84 60 VAL B N 1
ATOM 3282 C CA . VAL B 1 60 ? 20.219 -32.469 -30.797 1 26.84 60 VAL B CA 1
ATOM 3283 C C . VAL B 1 60 ? 21.438 -33.156 -31.422 1 26.84 60 VAL B C 1
ATOM 3285 O O . VAL B 1 60 ? 21.391 -34.344 -31.734 1 26.84 60 VAL B O 1
ATOM 3288 N N . VAL B 1 61 ? 22.375 -32.344 -31.891 1 25.28 61 VAL B N 1
ATOM 3289 C CA . VAL B 1 61 ? 23.656 -32.5 -32.562 1 25.28 61 VAL B CA 1
ATOM 3290 C C . VAL B 1 61 ? 24.531 -33.469 -31.734 1 25.28 61 VAL B C 1
ATOM 3292 O O . VAL B 1 61 ? 24.953 -33.156 -30.625 1 25.28 61 VAL B O 1
ATOM 3295 N N . ASP B 1 62 ? 24.031 -34.656 -31.453 1 24.39 62 ASP B N 1
ATOM 3296 C CA . ASP B 1 62 ? 25.016 -35.594 -30.891 1 24.39 62 ASP B CA 1
ATOM 3297 C C . ASP B 1 62 ? 26.281 -35.625 -31.719 1 24.39 62 ASP B C 1
ATOM 3299 O O . ASP B 1 62 ? 26.25 -35.969 -32.906 1 24.39 62 ASP B O 1
ATOM 3303 N N . ALA B 1 63 ? 27.109 -34.656 -31.375 1 22 63 ALA B N 1
ATOM 3304 C CA . ALA B 1 63 ? 28.422 -34.594 -32.031 1 22 63 ALA B CA 1
ATOM 3305 C C . ALA B 1 63 ? 29.125 -35.938 -31.953 1 22 63 ALA B C 1
ATOM 3307 O O . ALA B 1 63 ? 30.344 -36.031 -32.188 1 22 63 ALA B O 1
ATOM 3308 N N . ARG B 1 64 ? 28.547 -36.812 -31.188 1 24.2 64 ARG B N 1
ATOM 3309 C CA . ARG B 1 64 ? 29.5 -37.906 -31.188 1 24.2 64 ARG B CA 1
ATOM 3310 C C . ARG B 1 64 ? 29.812 -38.375 -32.594 1 24.2 64 ARG B C 1
ATOM 3312 O O . ARG B 1 64 ? 29.078 -39.156 -33.188 1 24.2 64 ARG B O 1
ATOM 3319 N N . VAL B 1 65 ? 30.203 -37.469 -33.469 1 20.31 65 VAL B N 1
ATOM 3320 C CA . VAL B 1 65 ? 30.516 -37.906 -34.844 1 20.31 65 VAL B CA 1
ATOM 3321 C C . VAL B 1 65 ? 31.453 -39.125 -34.781 1 20.31 65 VAL B C 1
ATOM 3323 O O . VAL B 1 65 ? 31.859 -39.656 -35.812 1 20.31 65 VAL B O 1
ATOM 3326 N N . LEU B 1 66 ? 32.188 -39.281 -33.5 1 19.03 66 LEU B N 1
ATOM 3327 C CA . LEU B 1 66 ? 33.438 -39.781 -34.031 1 19.03 66 LEU B CA 1
ATOM 3328 C C . LEU B 1 66 ? 33.219 -41.094 -34.781 1 19.03 66 LEU B C 1
ATOM 3330 O O . LEU B 1 66 ? 33.656 -41.25 -35.906 1 19.03 66 LEU B O 1
ATOM 3334 N N . ASP B 1 67 ? 33.469 -42.25 -33.969 1 19.64 67 ASP B N 1
ATOM 3335 C CA . ASP B 1 67 ? 34.375 -43.312 -34.406 1 19.64 67 ASP B CA 1
ATOM 3336 C C . ASP B 1 67 ? 33.719 -44.188 -35.469 1 19.64 67 ASP B C 1
ATOM 3338 O O . ASP B 1 67 ? 32.5 -44.25 -35.562 1 19.64 67 ASP B O 1
ATOM 3342 N N . GLY B 1 68 ? 34.594 -45.219 -36.062 1 18.59 68 GLY B N 1
ATOM 3343 C CA . GLY B 1 68 ? 34.719 -45.875 -37.344 1 18.59 68 GLY B CA 1
ATOM 3344 C C . GLY B 1 68 ? 33.625 -46.844 -37.625 1 18.59 68 GLY B C 1
ATOM 3345 O O . GLY B 1 68 ? 32.562 -46.469 -38.188 1 18.59 68 GLY B O 1
ATOM 3346 N N . PRO B 1 69 ? 34 -48.188 -37.531 1 19.33 69 PRO B N 1
ATOM 3347 C CA . PRO B 1 69 ? 33.812 -49.094 -38.688 1 19.33 69 PRO B CA 1
ATOM 3348 C C . PRO B 1 69 ? 32.406 -49.688 -38.719 1 19.33 69 PRO B C 1
ATOM 3350 O O . PRO B 1 69 ? 31.766 -49.688 -39.781 1 19.33 69 PRO B O 1
ATOM 3353 N N . LEU B 1 70 ? 32.125 -50.594 -37.719 1 18.67 70 LEU B N 1
ATOM 3354 C CA . LEU B 1 70 ? 31.828 -51.969 -38.094 1 18.67 70 LEU B CA 1
ATOM 3355 C C . LEU B 1 70 ? 30.344 -52.156 -38.406 1 18.67 70 LEU B C 1
ATOM 3357 O O . LEU B 1 70 ? 29.484 -51.594 -37.75 1 18.67 70 LEU B O 1
ATOM 3361 N N . ARG B 1 71 ? 30 -52.812 -39.594 1 18.03 71 ARG B N 1
ATOM 3362 C CA . ARG B 1 71 ? 28.953 -53.094 -40.562 1 18.03 71 ARG B CA 1
ATOM 3363 C C . ARG B 1 71 ? 27.875 -54 -39.969 1 18.03 71 ARG B C 1
ATOM 3365 O O . ARG B 1 71 ? 26.781 -54.125 -40.531 1 18.03 71 ARG B O 1
ATOM 3372 N N . GLU B 1 72 ? 28.016 -54.812 -38.844 1 19.55 72 GLU B N 1
ATOM 3373 C CA . GLU B 1 72 ? 27.391 -56.062 -39.219 1 19.55 72 GLU B CA 1
ATOM 3374 C C . GLU B 1 72 ? 25.875 -55.938 -39.281 1 19.55 72 GLU B C 1
ATOM 3376 O O . GLU B 1 72 ? 25.266 -55.281 -38.438 1 19.55 72 GLU B O 1
ATOM 3381 N N . SER B 1 73 ? 25.281 -56.219 -40.406 1 19.38 73 SER B N 1
ATOM 3382 C CA . SER B 1 73 ? 23.969 -56.219 -41.031 1 19.38 73 SER B CA 1
ATOM 3383 C C . SER B 1 73 ? 23 -57.125 -40.281 1 19.38 73 SER B C 1
ATOM 3385 O O . SER B 1 73 ? 21.906 -57.438 -40.781 1 19.38 73 SER B O 1
ATOM 3387 N N . ARG B 1 74 ? 23.25 -57.625 -39.031 1 18.69 74 ARG B N 1
ATOM 3388 C CA . ARG B 1 74 ? 22.469 -58.844 -39 1 18.69 74 ARG B CA 1
ATOM 3389 C C . ARG B 1 74 ? 20.969 -58.562 -39.156 1 18.69 74 ARG B C 1
ATOM 3391 O O . ARG B 1 74 ? 20.531 -57.438 -38.875 1 18.69 74 ARG B O 1
ATOM 3398 N N . ARG B 1 75 ? 20.156 -59.625 -39.344 1 18.8 75 ARG B N 1
ATOM 3399 C CA . ARG B 1 75 ? 18.953 -60.188 -39.938 1 18.8 75 ARG B CA 1
ATOM 3400 C C . ARG B 1 75 ? 17.734 -59.938 -39.031 1 18.8 75 ARG B C 1
ATOM 3402 O O . ARG B 1 75 ? 16.641 -60.406 -39.344 1 18.8 75 ARG B O 1
ATOM 3409 N N . ASP B 1 76 ? 17.906 -59.375 -37.844 1 19.53 76 ASP B N 1
ATOM 3410 C CA . ASP B 1 76 ? 16.875 -60 -37.031 1 19.53 76 ASP B CA 1
ATOM 3411 C C . ASP B 1 76 ? 15.484 -59.719 -37.562 1 19.53 76 ASP B C 1
ATOM 3413 O O . ASP B 1 76 ? 15.273 -58.719 -38.25 1 19.53 76 ASP B O 1
ATOM 3417 N N . SER B 1 77 ? 14.508 -60.688 -37.25 1 20.84 77 SER B N 1
ATOM 3418 C CA . SER B 1 77 ? 13.188 -61.219 -37.562 1 20.84 77 SER B CA 1
ATOM 3419 C C . SER B 1 77 ? 12.078 -60.25 -37.188 1 20.84 77 SER B C 1
ATOM 3421 O O . SER B 1 77 ? 12.258 -59.438 -36.281 1 20.84 77 SER B O 1
ATOM 3423 N N . GLY B 1 78 ? 11.07 -60.094 -38 1 20.02 78 GLY B N 1
ATOM 3424 C CA . GLY B 1 78 ? 9.883 -59.312 -38.312 1 20.02 78 GLY B CA 1
ATOM 3425 C C . GLY B 1 78 ? 8.836 -59.375 -37.219 1 20.02 78 GLY B C 1
ATOM 3426 O O . GLY B 1 78 ? 7.664 -59.094 -37.438 1 20.02 78 GLY B O 1
ATOM 3427 N N . LYS B 1 79 ? 9.125 -59.812 -35.938 1 21.7 79 LYS B N 1
ATOM 3428 C CA . LYS B 1 79 ? 7.906 -60.125 -35.219 1 21.7 79 LYS B CA 1
ATOM 3429 C C . LYS B 1 79 ? 6.996 -58.906 -35.094 1 21.7 79 LYS B C 1
ATOM 3431 O O . LYS B 1 79 ? 7.473 -57.781 -34.906 1 21.7 79 LYS B O 1
ATOM 3436 N N . HIS B 1 80 ? 5.738 -59.156 -35.531 1 20.78 80 HIS B N 1
ATOM 3437 C CA . HIS B 1 80 ? 4.5 -58.406 -35.625 1 20.78 80 HIS B CA 1
ATOM 3438 C C . HIS B 1 80 ? 4.09 -57.844 -34.25 1 20.78 80 HIS B C 1
ATOM 3440 O O . HIS B 1 80 ? 3.83 -58.594 -33.312 1 20.78 80 HIS B O 1
ATOM 3446 N N . ARG B 1 81 ? 4.688 -56.844 -33.75 1 23.25 81 ARG B N 1
ATOM 3447 C CA . ARG B 1 81 ? 4.188 -56.25 -32.5 1 23.25 81 ARG B CA 1
ATOM 3448 C C . ARG B 1 81 ? 2.699 -55.938 -32.625 1 23.25 81 ARG B C 1
ATOM 3450 O O . ARG B 1 81 ? 2.285 -55.156 -33.5 1 23.25 81 ARG B O 1
ATOM 3457 N N . ARG B 1 82 ? 1.838 -56.875 -32.219 1 23.19 82 ARG B N 1
ATOM 3458 C CA . ARG B 1 82 ? 0.411 -56.75 -31.938 1 23.19 82 ARG B CA 1
ATOM 3459 C C . ARG B 1 82 ? 0.106 -55.438 -31.188 1 23.19 82 ARG B C 1
ATOM 3461 O O . ARG B 1 82 ? 0.675 -55.188 -30.125 1 23.19 82 ARG B O 1
ATOM 3468 N N . ARG B 1 83 ? -0.42 -54.562 -31.906 1 26.3 83 ARG B N 1
ATOM 3469 C CA . ARG B 1 83 ? -1.082 -53.344 -31.438 1 26.3 83 ARG B CA 1
ATOM 3470 C C . ARG B 1 83 ? -2.201 -53.688 -30.453 1 26.3 83 ARG B C 1
ATOM 3472 O O . ARG B 1 83 ? -3.154 -54.375 -30.797 1 26.3 83 ARG B O 1
ATOM 3479 N N . SER B 1 84 ? -1.955 -54.344 -29.281 1 25.95 84 SER B N 1
ATOM 3480 C CA . SER B 1 84 ? -3.08 -54.375 -28.359 1 25.95 84 SER B CA 1
ATOM 3481 C C . SER B 1 84 ? -3.92 -53.094 -28.453 1 25.95 84 SER B C 1
ATOM 3483 O O . SER B 1 84 ? -3.387 -52 -28.375 1 25.95 84 SER B O 1
ATOM 3485 N N . LEU B 1 85 ? -5.039 -53.062 -29.203 1 29.16 85 LEU B N 1
ATOM 3486 C CA . LEU B 1 85 ? -6.207 -52.219 -29.406 1 29.16 85 LEU B CA 1
ATOM 3487 C C . LEU B 1 85 ? -6.801 -51.812 -28.062 1 29.16 85 LEU B C 1
ATOM 3489 O O . LEU B 1 85 ? -7.914 -52.219 -27.719 1 29.16 85 LEU B O 1
ATOM 3493 N N . GLY B 1 86 ? -6.43 -52.281 -26.875 1 32.03 86 GLY B N 1
ATOM 3494 C CA . GLY B 1 86 ? -7.312 -51.812 -25.812 1 32.03 86 GLY B CA 1
ATOM 3495 C C . GLY B 1 86 ? -7.793 -50.375 -26.031 1 32.03 86 GLY B C 1
ATOM 3496 O O . GLY B 1 86 ? -6.984 -49.469 -26.094 1 32.03 86 GLY B O 1
ATOM 3497 N N . THR B 1 87 ? -8.836 -50.125 -26.859 1 33.03 87 THR B N 1
ATOM 3498 C CA . THR B 1 87 ? -9.742 -49 -27.016 1 33.03 87 THR B CA 1
ATOM 3499 C C . THR B 1 87 ? -9.992 -48.312 -25.672 1 33.03 87 THR B C 1
ATOM 3501 O O . THR B 1 87 ? -10.953 -48.656 -24.984 1 33.03 87 THR B O 1
ATOM 3504 N N . THR B 1 88 ? -9.43 -48.688 -24.594 1 35.62 88 THR B N 1
ATOM 3505 C CA . THR B 1 88 ? -9.867 -47.875 -23.469 1 35.62 88 THR B CA 1
ATOM 3506 C C . THR B 1 88 ? -10.25 -46.469 -23.922 1 35.62 88 THR B C 1
ATOM 3508 O O . THR B 1 88 ? -9.438 -45.75 -24.516 1 35.62 88 THR B O 1
ATOM 3511 N N . LEU B 1 89 ? -11.461 -46.156 -24.375 1 37.56 89 LEU B N 1
ATOM 3512 C CA . LEU B 1 89 ? -12.18 -44.906 -24.453 1 37.56 89 LEU B CA 1
ATOM 3513 C C . LEU B 1 89 ? -11.516 -43.844 -23.578 1 37.56 89 LEU B C 1
ATOM 3515 O O . LEU B 1 89 ? -11.289 -44.094 -22.391 1 37.56 89 LEU B O 1
ATOM 3519 N N . ASP B 1 90 ? -10.602 -43.125 -23.953 1 42.69 90 ASP B N 1
ATOM 3520 C CA . ASP B 1 90 ? -9.797 -42.031 -23.453 1 42.69 90 ASP B CA 1
ATOM 3521 C C . ASP B 1 90 ? -10.586 -41.188 -22.453 1 42.69 90 ASP B C 1
ATOM 3523 O O . ASP B 1 90 ? -11.234 -40.219 -22.828 1 42.69 90 ASP B O 1
ATOM 3527 N N . CYS B 1 91 ? -11.492 -41.656 -21.688 1 47.28 91 CYS B N 1
ATOM 3528 C CA . CYS B 1 91 ? -12.156 -40.938 -20.609 1 47.28 91 CYS B CA 1
ATOM 3529 C C . CYS B 1 91 ? -11.172 -40.031 -19.875 1 47.28 91 CYS B C 1
ATOM 3531 O O . CYS B 1 91 ? -10.188 -40.5 -19.312 1 47.28 91 CYS B O 1
ATOM 3533 N N . GLU B 1 92 ? -11.039 -38.875 -20.344 1 64.94 92 GLU B N 1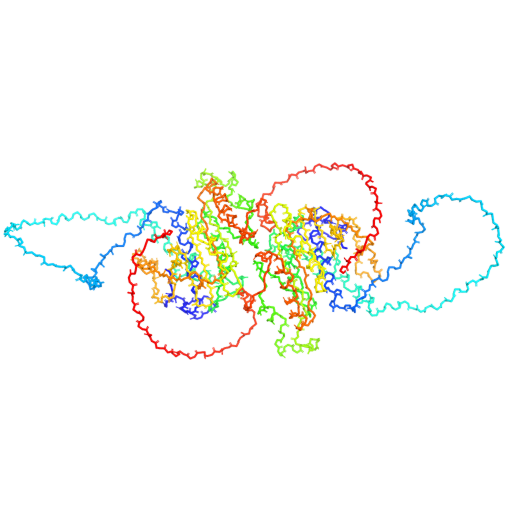
ATOM 3534 C CA . GLU B 1 92 ? -10.32 -37.875 -19.578 1 64.94 92 GLU B CA 1
ATOM 3535 C C . GLU B 1 92 ? -10.484 -38.094 -18.078 1 64.94 92 GLU B C 1
ATOM 3537 O O . GLU B 1 92 ? -11.609 -38.25 -17.594 1 64.94 92 GLU B O 1
ATOM 3542 N N . THR B 1 93 ? -9.422 -38.656 -17.438 1 80.31 93 THR B N 1
ATOM 3543 C CA . THR B 1 93 ? -9.43 -38.75 -15.977 1 80.31 93 THR B CA 1
ATOM 3544 C C . THR B 1 93 ? -10.008 -37.5 -15.344 1 80.31 93 THR B C 1
ATOM 3546 O O . THR B 1 93 ? -10.148 -36.469 -16.016 1 80.31 93 THR B O 1
ATOM 3549 N N . HIS B 1 94 ? -10.672 -37.719 -14.328 1 88.62 94 HIS B N 1
ATOM 3550 C CA . HIS B 1 94 ? -11.18 -36.562 -13.57 1 88.62 94 HIS B CA 1
ATOM 3551 C C . HIS B 1 94 ? -10.148 -35.438 -13.492 1 88.62 94 HIS B C 1
ATOM 3553 O O . HIS B 1 94 ? -10.5 -34.281 -13.586 1 88.62 94 HIS B O 1
ATOM 3559 N N . GLU B 1 95 ? -8.906 -35.844 -13.406 1 89.31 95 GLU B N 1
ATOM 3560 C CA . GLU B 1 95 ? -7.824 -34.875 -13.328 1 89.31 95 GLU B CA 1
ATOM 3561 C C . GLU B 1 95 ? -7.664 -34.125 -14.648 1 89.31 95 GLU B C 1
ATOM 3563 O O . GLU B 1 95 ? -7.426 -32.906 -14.656 1 89.31 95 GLU B O 1
ATOM 3568 N N . GLU B 1 96 ? -7.77 -34.844 -15.688 1 89 96 GLU B N 1
ATOM 3569 C CA . GLU B 1 96 ? -7.656 -34.219 -17 1 89 96 GLU B CA 1
ATOM 3570 C C . GLU B 1 96 ? -8.812 -33.25 -17.25 1 89 96 GLU B C 1
ATOM 3572 O O . GLU B 1 96 ? -8.617 -32.188 -17.828 1 89 96 GLU B O 1
ATOM 3577 N N . GLN B 1 97 ? -9.945 -33.656 -16.797 1 91.69 97 GLN B N 1
ATOM 3578 C CA . GLN B 1 97 ? -11.117 -32.781 -16.922 1 91.69 97 GLN B CA 1
ATOM 3579 C C . GLN B 1 97 ? -10.961 -31.516 -16.094 1 91.69 97 GLN B C 1
ATOM 3581 O O . GLN B 1 97 ? -11.297 -30.422 -16.547 1 91.69 97 GLN B O 1
ATOM 3586 N N . THR B 1 98 ? -10.492 -31.703 -14.883 1 93.31 98 THR B N 1
ATOM 3587 C CA . THR B 1 98 ? -10.258 -30.562 -14.008 1 93.31 98 THR B CA 1
ATOM 3588 C C . THR B 1 98 ? -9.203 -29.641 -14.609 1 93.31 98 THR B C 1
ATOM 3590 O O . THR B 1 98 ? -9.359 -28.406 -14.578 1 93.31 98 THR B O 1
ATOM 3593 N N . HIS B 1 99 ? -8.133 -30.234 -15.109 1 94.12 99 HIS B N 1
ATOM 3594 C CA . HIS B 1 99 ? -7.086 -29.453 -15.758 1 94.12 99 HIS B CA 1
ATOM 3595 C C . HIS B 1 99 ? -7.645 -28.641 -16.922 1 94.12 99 HIS B C 1
ATOM 3597 O O . HIS B 1 99 ? -7.344 -27.453 -17.047 1 94.12 99 HIS B O 1
ATOM 3603 N N . ARG B 1 100 ? -8.461 -29.25 -17.75 1 94.19 100 ARG B N 1
ATOM 3604 C CA . ARG B 1 100 ? -9.07 -28.562 -18.891 1 94.19 100 ARG B CA 1
ATOM 3605 C C . ARG B 1 100 ? -9.992 -27.438 -18.422 1 94.19 100 ARG B C 1
ATOM 3607 O O . ARG B 1 100 ? -10.062 -26.391 -19.062 1 94.19 100 ARG B O 1
ATOM 3614 N N . ARG B 1 101 ? -10.656 -27.703 -17.422 1 94.19 101 ARG B N 1
ATOM 3615 C CA . ARG B 1 101 ? -11.523 -26.672 -16.859 1 94.19 101 ARG B CA 1
ATOM 3616 C C . ARG B 1 101 ? -10.719 -25.469 -16.391 1 94.19 101 ARG B C 1
ATOM 3618 O O . ARG B 1 101 ? -11.078 -24.328 -16.688 1 94.19 101 ARG B O 1
ATOM 3625 N N . ILE B 1 102 ? -9.664 -25.719 -15.688 1 95.25 102 ILE B N 1
ATOM 3626 C CA . ILE B 1 102 ? -8.797 -24.641 -15.227 1 95.25 102 ILE B CA 1
ATOM 3627 C C . ILE B 1 102 ? -8.297 -23.828 -16.422 1 95.25 102 ILE B C 1
ATOM 3629 O O . ILE B 1 102 ? -8.367 -22.594 -16.422 1 95.25 102 ILE B O 1
ATOM 3633 N N . VAL B 1 103 ? -7.809 -24.531 -17.453 1 96.19 103 VAL B N 1
ATOM 3634 C CA . VAL B 1 103 ? -7.258 -23.859 -18.625 1 96.19 103 VAL B CA 1
ATOM 3635 C C . VAL B 1 103 ? -8.344 -23.016 -19.297 1 96.19 103 VAL B C 1
ATOM 3637 O O . VAL B 1 103 ? -8.078 -21.891 -19.734 1 96.19 103 VAL B O 1
ATOM 3640 N N . SER B 1 104 ? -9.547 -23.484 -19.297 1 96.31 104 SER B N 1
ATOM 3641 C CA . SER B 1 104 ? -10.641 -22.781 -19.953 1 96.31 104 SER B CA 1
ATOM 3642 C C . SER B 1 104 ? -10.945 -21.453 -19.281 1 96.31 104 SER B C 1
ATOM 3644 O O . SER B 1 104 ? -11.422 -20.516 -19.922 1 96.31 104 SER B O 1
ATOM 3646 N N . TRP B 1 105 ? -10.672 -21.328 -18.016 1 97.12 105 TRP B N 1
ATOM 3647 C CA . TRP B 1 105 ? -10.906 -20.094 -17.266 1 97.12 105 TRP B CA 1
ATOM 3648 C C . TRP B 1 105 ? -10 -18.969 -17.75 1 97.12 105 TRP B C 1
ATOM 3650 O O . TRP B 1 105 ? -10.242 -17.797 -17.469 1 97.12 105 TRP B O 1
ATOM 3660 N N . PHE B 1 106 ? -8.93 -19.328 -18.484 1 97.62 106 PHE B N 1
ATOM 3661 C CA . PHE B 1 106 ? -7.957 -18.344 -18.938 1 97.62 106 PHE B CA 1
ATOM 3662 C C . PHE B 1 106 ? -8.117 -18.078 -20.422 1 97.62 106 PHE B C 1
ATOM 3664 O O . PHE B 1 106 ? -7.258 -17.438 -21.047 1 97.62 106 PHE B O 1
ATOM 3671 N N . GLY B 1 107 ? -9.18 -18.547 -21.016 1 96.56 107 GLY B N 1
ATOM 3672 C CA . GLY B 1 107 ? -9.43 -18.312 -22.422 1 96.56 107 GLY B CA 1
ATOM 3673 C C . GLY B 1 107 ? -9.57 -16.828 -22.766 1 96.56 107 GLY B C 1
ATOM 3674 O O . GLY B 1 107 ? -9.984 -16.031 -21.922 1 96.56 107 GLY B O 1
ATOM 3675 N N . ASP B 1 108 ? -9.25 -16.5 -23.938 1 96.12 108 ASP B N 1
ATOM 3676 C CA . ASP B 1 108 ? -9.336 -15.117 -24.391 1 96.12 108 ASP B CA 1
ATOM 3677 C C . ASP B 1 108 ? -10.734 -14.789 -24.906 1 96.12 108 ASP B C 1
ATOM 3679 O O . ASP B 1 108 ? -10.914 -14.508 -26.094 1 96.12 108 ASP B 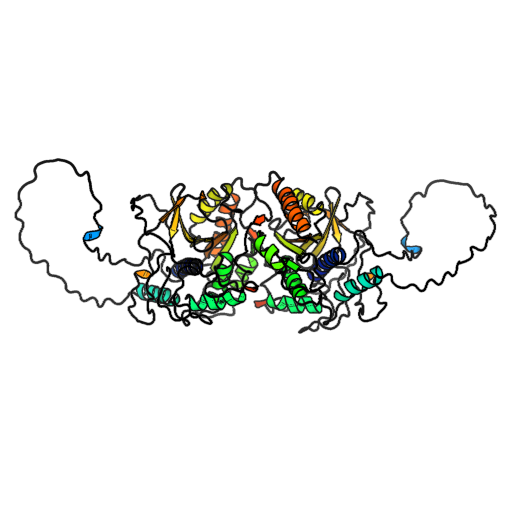O 1
ATOM 3683 N N . LEU B 1 109 ? -11.664 -14.797 -24.031 1 94.38 109 LEU B N 1
ATOM 3684 C CA . LEU B 1 109 ? -13.062 -14.445 -24.266 1 94.38 109 LEU B CA 1
ATOM 3685 C C . LEU B 1 109 ? -13.633 -13.641 -23.109 1 94.38 109 LEU B C 1
ATOM 3687 O O . LEU B 1 109 ? -13.211 -13.805 -21.969 1 94.38 109 LEU B O 1
ATOM 3691 N N . PRO B 1 110 ? -14.609 -12.852 -23.359 1 93.12 110 PRO B N 1
ATOM 3692 C CA . PRO B 1 110 ? -15.188 -12 -22.312 1 93.12 110 PRO B CA 1
ATOM 3693 C C . PRO B 1 110 ? -15.789 -12.797 -21.172 1 93.12 110 PRO B C 1
ATOM 3695 O O . PRO B 1 110 ? -15.82 -12.328 -20.031 1 93.12 110 PRO B O 1
ATOM 3698 N N . SER B 1 111 ? -16.203 -13.953 -21.438 1 93.38 111 SER B N 1
ATOM 3699 C CA . SER B 1 111 ? -16.906 -14.75 -20.438 1 93.38 111 SER B CA 1
ATOM 3700 C C . SER B 1 111 ? -15.93 -15.461 -19.516 1 93.38 111 SER B C 1
ATOM 3702 O O . SER B 1 111 ? -16.312 -15.945 -18.453 1 93.38 111 SER B O 1
ATOM 3704 N N . ALA B 1 112 ? -14.672 -15.664 -19.953 1 96.25 112 ALA B N 1
ATOM 3705 C CA . ALA B 1 112 ? -13.68 -16.344 -19.125 1 96.25 112 ALA B CA 1
ATOM 3706 C C . ALA B 1 112 ? -13.305 -15.5 -17.922 1 96.25 112 ALA B C 1
ATOM 3708 O O . ALA B 1 112 ? -12.883 -14.344 -18.062 1 96.25 112 ALA B O 1
ATOM 3709 N N . PRO B 1 113 ? -13.391 -15.961 -16.75 1 97.19 113 PRO B N 1
ATOM 3710 C CA . PRO B 1 113 ? -13.219 -15.172 -15.531 1 97.19 113 PRO B CA 1
ATOM 3711 C C . PRO B 1 113 ? -11.789 -14.656 -15.367 1 97.19 113 PRO B C 1
ATOM 3713 O O . PRO B 1 113 ? -11.57 -13.633 -14.703 1 97.19 113 PRO B O 1
ATOM 3716 N N . PHE B 1 114 ? -10.812 -15.383 -15.93 1 98.06 114 PHE B N 1
ATOM 3717 C CA . PHE B 1 114 ? -9.422 -14.977 -15.758 1 98.06 114 PHE B CA 1
ATOM 3718 C C . PHE B 1 114 ? -8.758 -14.727 -17.109 1 98.06 114 PHE B C 1
ATOM 3720 O O . PHE B 1 114 ? -7.535 -14.789 -17.234 1 98.06 114 PHE B O 1
ATOM 3727 N N . GLY B 1 115 ? -9.57 -14.57 -18.141 1 97.31 115 GLY B N 1
ATOM 3728 C CA . GLY B 1 115 ? -9.062 -14.258 -19.469 1 97.31 115 GLY B CA 1
ATOM 3729 C C . GLY B 1 115 ? -8.578 -12.828 -19.594 1 97.31 115 GLY B C 1
ATOM 3730 O O . GLY B 1 115 ? -8.797 -12.008 -18.703 1 97.31 115 GLY B O 1
ATOM 3731 N N . LEU B 1 116 ? -7.988 -12.586 -20.703 1 97.31 116 LEU B N 1
ATOM 3732 C CA . LEU B 1 116 ? -7.441 -11.258 -20.984 1 97.31 116 LEU B CA 1
ATOM 3733 C C . LEU B 1 116 ? -8.539 -10.203 -20.953 1 97.31 116 LEU B C 1
ATOM 3735 O O . LEU B 1 116 ? -8.344 -9.109 -20.406 1 97.31 116 LEU B O 1
ATOM 3739 N N . HIS B 1 117 ? -9.703 -10.484 -21.516 1 97.12 117 HIS B N 1
ATOM 3740 C CA . HIS B 1 117 ? -10.812 -9.547 -21.594 1 97.12 117 HIS B CA 1
ATOM 3741 C C . HIS B 1 117 ? -11.266 -9.109 -20.203 1 97.12 117 HIS B C 1
ATOM 3743 O O . HIS B 1 117 ? -11.438 -7.914 -19.953 1 97.12 117 HIS B O 1
ATOM 3749 N N . ARG B 1 118 ? -11.367 -10.047 -19.406 1 96.81 118 ARG B N 1
ATOM 3750 C CA . ARG B 1 118 ? -11.828 -9.758 -18.047 1 96.81 118 ARG B CA 1
ATOM 3751 C C . ARG B 1 118 ? -10.781 -8.961 -17.281 1 96.81 118 ARG B C 1
ATOM 3753 O O . ARG B 1 118 ? -11.117 -8.023 -16.562 1 96.81 118 ARG B O 1
ATOM 3760 N N . LEU B 1 119 ? -9.586 -9.344 -17.406 1 97.44 119 LEU B N 1
ATOM 3761 C CA . LEU B 1 119 ? -8.516 -8.664 -16.688 1 97.44 119 LEU B CA 1
ATOM 3762 C C . LEU B 1 119 ? -8.406 -7.207 -17.141 1 97.44 119 LEU B C 1
ATOM 3764 O O . LEU B 1 119 ? -8.195 -6.312 -16.312 1 97.44 119 LEU B O 1
ATOM 3768 N N . VAL B 1 120 ? -8.539 -6.961 -18.422 1 96.94 120 VAL B N 1
ATOM 3769 C CA . VAL B 1 120 ? -8.508 -5.602 -18.953 1 96.94 120 VAL B CA 1
ATOM 3770 C C . VAL B 1 120 ? -9.68 -4.801 -18.391 1 96.94 120 VAL B C 1
ATOM 3772 O O . VAL B 1 120 ? -9.523 -3.645 -18 1 96.94 120 VAL B O 1
ATOM 3775 N N . GLU B 1 121 ? -10.805 -5.398 -18.312 1 96.31 121 GLU B N 1
ATOM 3776 C CA . GLU B 1 121 ? -11.992 -4.742 -17.766 1 96.31 121 GLU B CA 1
ATOM 3777 C C . GLU B 1 121 ? -11.773 -4.344 -16.297 1 96.31 121 GLU B C 1
ATOM 3779 O O . GLU B 1 121 ? -12.078 -3.213 -15.906 1 96.31 121 GLU B O 1
ATOM 3784 N N . LEU B 1 122 ? -11.211 -5.211 -15.57 1 95.5 122 LEU B N 1
ATOM 3785 C CA . LEU B 1 122 ? -11 -4.973 -14.141 1 95.5 122 LEU B CA 1
ATOM 3786 C C . LEU B 1 122 ? -9.883 -3.959 -13.922 1 95.5 122 LEU B C 1
ATOM 3788 O O . LEU B 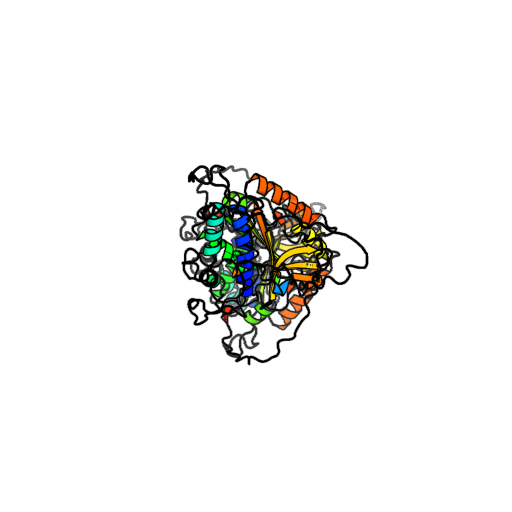1 122 ? -9.812 -3.316 -12.875 1 95.5 122 LEU B O 1
ATOM 3792 N N . GLY B 1 123 ? -8.992 -3.861 -14.875 1 93.94 123 GLY B N 1
ATOM 3793 C CA . GLY B 1 123 ? -7.902 -2.904 -14.789 1 93.94 123 GLY B CA 1
ATOM 3794 C C . GLY B 1 123 ? -8.352 -1.466 -14.953 1 93.94 123 GLY B C 1
ATOM 3795 O O . GLY B 1 123 ? -7.613 -0.535 -14.633 1 93.94 123 GLY B O 1
ATOM 3796 N N . ARG B 1 124 ? -9.594 -1.244 -15.391 1 91.06 124 ARG B N 1
ATOM 3797 C CA . ARG B 1 124 ? -10.109 0.1 -15.617 1 91.06 124 ARG B CA 1
ATOM 3798 C C . ARG B 1 124 ? -10.188 0.888 -14.312 1 91.06 124 ARG B C 1
ATOM 3800 O O . ARG B 1 124 ? -9.984 2.104 -14.305 1 91.06 124 ARG B O 1
ATOM 3807 N N . ASP B 1 125 ? -10.445 0.192 -13.297 1 84.12 125 ASP B N 1
ATOM 3808 C CA . ASP B 1 125 ? -10.539 0.825 -11.984 1 84.12 125 ASP B CA 1
ATOM 3809 C C . ASP B 1 125 ? -9.203 1.442 -11.578 1 84.12 125 ASP B C 1
ATOM 3811 O O . ASP B 1 125 ? -9.164 2.357 -10.75 1 84.12 125 ASP B O 1
ATOM 3815 N N . SER B 1 126 ? -8.203 0.909 -12.148 1 84.06 126 SER B N 1
ATOM 3816 C CA . SER B 1 126 ? -6.867 1.425 -11.859 1 84.06 126 SER B CA 1
ATOM 3817 C C . SER B 1 126 ? -6.395 2.377 -12.953 1 84.06 126 SER B C 1
ATOM 3819 O O . SER B 1 126 ? -5.203 2.684 -13.047 1 84.06 126 SER B O 1
ATOM 3821 N N . GLY B 1 127 ? -7.289 2.715 -13.859 1 81.88 127 GLY B N 1
ATOM 3822 C CA . GLY B 1 127 ? -6.98 3.66 -14.922 1 81.88 127 GLY B CA 1
ATOM 3823 C C . GLY B 1 127 ? -6.293 3.018 -16.109 1 81.88 127 GLY B C 1
ATOM 3824 O O . GLY B 1 127 ? -5.664 3.707 -16.922 1 81.88 127 GLY B O 1
ATOM 3825 N N . LYS B 1 128 ? -6.348 1.712 -16.156 1 89.94 128 LYS B N 1
ATOM 3826 C CA . LYS B 1 128 ? -5.676 1.004 -17.25 1 89.94 128 LYS B CA 1
ATOM 3827 C C . LYS B 1 128 ? -6.66 0.622 -18.344 1 89.94 128 LYS B C 1
ATOM 3829 O O . LYS B 1 128 ? -7.848 0.412 -18.078 1 89.94 128 LYS B O 1
ATOM 3834 N N . ARG B 1 129 ? -6.117 0.627 -19.594 1 91.94 129 ARG B N 1
ATOM 3835 C CA . ARG B 1 129 ? -6.875 0.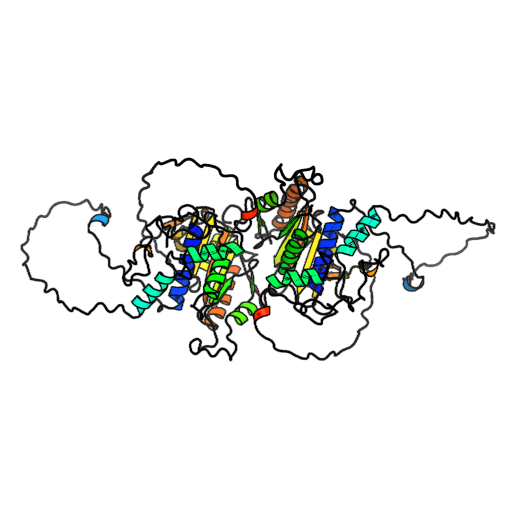191 -20.766 1 91.94 129 ARG B CA 1
ATOM 3836 C C . ARG B 1 129 ? -6.059 -0.772 -21.609 1 91.94 129 ARG B C 1
ATOM 3838 O O . ARG B 1 129 ? -4.852 -0.928 -21.406 1 91.94 129 ARG B O 1
ATOM 3845 N N . ALA B 1 130 ? -6.812 -1.415 -22.531 1 94.44 130 ALA B N 1
ATOM 3846 C CA . ALA B 1 130 ? -6.102 -2.26 -23.484 1 94.44 130 ALA B CA 1
ATOM 3847 C C . ALA B 1 130 ? -5.027 -1.468 -24.234 1 94.44 130 ALA B C 1
ATOM 3849 O O . ALA B 1 130 ? -5.254 -0.322 -24.625 1 94.44 130 ALA B O 1
ATOM 3850 N N . GLY B 1 131 ? -3.906 -2.045 -24.297 1 93.19 131 GLY B N 1
ATOM 3851 C CA . GLY B 1 131 ? -2.811 -1.359 -24.953 1 93.19 131 GLY B CA 1
ATOM 3852 C C . GLY B 1 131 ? -1.831 -0.719 -24 1 93.19 131 GLY B C 1
ATOM 3853 O O . GLY B 1 131 ? -0.689 -0.433 -24.359 1 93.19 131 GLY B O 1
ATOM 3854 N N . ASP B 1 132 ? -2.279 -0.533 -22.797 1 91 132 ASP B N 1
ATOM 3855 C CA . ASP B 1 132 ? -1.398 0.027 -21.766 1 91 132 ASP B CA 1
ATOM 3856 C C . ASP B 1 132 ? -0.48 -1.045 -21.188 1 91 132 ASP B C 1
ATOM 3858 O O . ASP B 1 132 ? -0.766 -2.24 -21.297 1 91 132 ASP B O 1
ATOM 3862 N N . TRP B 1 133 ? 0.56 -0.629 -20.641 1 88.25 133 TRP B N 1
ATOM 3863 C CA . TRP B 1 133 ? 1.36 -1.555 -19.844 1 88.25 133 TRP B CA 1
ATOM 3864 C C . TRP B 1 133 ? 0.815 -1.665 -18.422 1 88.25 133 TRP B C 1
ATOM 3866 O O . TRP B 1 133 ? 0.406 -0.665 -17.828 1 88.25 133 TRP B O 1
ATOM 3876 N N . TYR B 1 134 ? 0.798 -2.836 -17.906 1 93.19 134 TYR B N 1
ATOM 3877 C CA . TYR B 1 134 ? 0.371 -3.158 -16.547 1 93.19 134 TYR B CA 1
ATOM 3878 C C . TYR B 1 134 ? 1.565 -3.502 -15.664 1 93.19 134 TYR B C 1
ATOM 3880 O O . TYR B 1 134 ? 2.42 -4.305 -16.047 1 93.19 134 TYR B O 1
ATOM 3888 N N . GLY B 1 135 ? 1.648 -2.906 -14.461 1 93.12 135 GLY B N 1
ATOM 3889 C CA . GLY B 1 135 ? 2.701 -3.27 -13.531 1 93.12 135 GLY B CA 1
ATOM 3890 C C . GLY B 1 135 ? 2.348 -4.473 -12.672 1 93.12 135 GLY B C 1
ATOM 3891 O O . GLY B 1 135 ? 1.181 -4.855 -12.578 1 93.12 135 GLY B O 1
ATOM 3892 N N . PRO B 1 136 ? 3.406 -5.035 -12.023 1 95.38 136 PRO B N 1
ATOM 3893 C CA . PRO B 1 136 ? 3.189 -6.227 -11.195 1 95.38 136 PRO B CA 1
ATOM 3894 C C . PRO B 1 136 ? 2.193 -5.98 -10.062 1 95.38 136 PRO B C 1
ATOM 3896 O O . PRO B 1 136 ? 1.353 -6.84 -9.781 1 95.38 136 PRO B O 1
ATOM 3899 N N . ALA B 1 137 ? 2.277 -4.844 -9.453 1 93.75 137 ALA B N 1
ATOM 3900 C CA . ALA B 1 137 ? 1.365 -4.535 -8.352 1 93.75 137 ALA B CA 1
ATOM 3901 C C . ALA B 1 137 ? -0.067 -4.383 -8.859 1 93.75 137 ALA B C 1
ATOM 3903 O O . ALA B 1 137 ? -1.012 -4.836 -8.203 1 93.75 137 ALA B O 1
ATOM 3904 N N . ILE B 1 138 ? -0.241 -3.768 -9.938 1 93.31 138 ILE B N 1
ATOM 3905 C CA . ILE B 1 138 ? -1.561 -3.527 -10.516 1 93.31 138 ILE B CA 1
ATOM 3906 C C . ILE B 1 138 ? -2.229 -4.859 -10.852 1 93.31 138 ILE B C 1
ATOM 3908 O O . ILE B 1 138 ? -3.396 -5.078 -10.516 1 93.31 138 ILE B O 1
ATOM 3912 N N . VAL B 1 139 ? -1.48 -5.715 -11.453 1 97 139 VAL B N 1
ATOM 3913 C CA . VAL B 1 139 ? -2.1 -6.973 -11.867 1 97 139 VAL B CA 1
ATOM 3914 C C . VAL B 1 139 ? -2.412 -7.824 -10.641 1 97 139 VAL B C 1
ATOM 3916 O O . VAL B 1 139 ? -3.342 -8.633 -10.656 1 97 139 VAL B O 1
ATOM 3919 N N . ALA B 1 140 ? -1.614 -7.695 -9.594 1 97.56 140 ALA B N 1
ATOM 3920 C CA . ALA B 1 140 ? -1.954 -8.391 -8.352 1 97.56 140 ALA B CA 1
ATOM 3921 C C . ALA B 1 140 ? -3.346 -7.996 -7.867 1 97.56 140 ALA B C 1
ATOM 3923 O O . ALA B 1 140 ? -4.145 -8.859 -7.496 1 97.56 140 ALA B O 1
ATOM 3924 N N . ASN B 1 141 ? -3.602 -6.746 -7.906 1 95.12 141 ASN B N 1
ATOM 3925 C CA . ASN B 1 141 ? -4.918 -6.262 -7.508 1 95.12 141 ASN B CA 1
ATOM 3926 C C . ASN B 1 141 ? -6.008 -6.742 -8.461 1 95.12 141 ASN B C 1
ATOM 3928 O O . ASN B 1 141 ? -7.117 -7.059 -8.031 1 95.12 141 ASN B O 1
ATOM 3932 N N . ILE B 1 142 ? -5.703 -6.73 -9.703 1 97.06 142 ILE B N 1
ATOM 3933 C CA . ILE B 1 142 ? -6.652 -7.203 -10.711 1 97.06 142 ILE B CA 1
ATOM 3934 C C . ILE B 1 142 ? -6.996 -8.664 -10.445 1 97.06 142 ILE B C 1
ATOM 3936 O O . ILE B 1 142 ? -8.164 -9.055 -10.5 1 97.06 142 ILE B O 1
ATOM 3940 N N . LEU B 1 143 ? -5.977 -9.484 -10.141 1 98.06 143 LEU B N 1
ATOM 3941 C CA . LEU B 1 143 ? -6.203 -10.898 -9.859 1 98.06 143 LEU B CA 1
ATOM 3942 C C . LEU B 1 143 ? -7.102 -11.07 -8.641 1 98.06 143 LEU B C 1
ATOM 3944 O O . LEU B 1 143 ? -7.977 -11.938 -8.625 1 98.06 143 LEU B O 1
ATOM 3948 N N . GLN B 1 144 ? -6.828 -10.242 -7.656 1 97.38 144 GLN B N 1
ATOM 3949 C CA . GLN B 1 144 ? -7.664 -10.297 -6.465 1 97.38 144 GLN B CA 1
ATOM 3950 C C . GLN B 1 144 ? -9.125 -10.047 -6.809 1 97.38 144 GLN B C 1
ATOM 3952 O O . GLN B 1 144 ? -10.008 -10.797 -6.387 1 97.38 144 GLN B O 1
ATOM 3957 N N . LYS B 1 145 ? -9.398 -9.062 -7.562 1 95.75 145 LYS B N 1
ATOM 3958 C CA . LYS B 1 145 ? -10.758 -8.727 -7.973 1 95.75 145 LYS B CA 1
ATOM 3959 C C . LYS B 1 145 ? -11.359 -9.828 -8.844 1 95.75 145 LYS B C 1
ATOM 3961 O O . LYS B 1 145 ? -12.539 -10.156 -8.719 1 95.75 145 LYS B O 1
ATOM 3966 N N . ALA B 1 146 ? -10.562 -10.328 -9.727 1 97.31 146 ALA B N 1
ATOM 3967 C CA . ALA B 1 146 ? -11.039 -11.359 -10.648 1 97.31 146 ALA B CA 1
ATOM 3968 C C . ALA B 1 146 ? -11.5 -12.602 -9.898 1 97.31 146 ALA B C 1
ATOM 3970 O O . ALA B 1 146 ? -12.578 -13.141 -10.172 1 97.31 146 ALA B O 1
ATOM 3971 N N . VAL B 1 147 ? -10.711 -13.07 -8.992 1 97.38 147 VAL B N 1
ATOM 3972 C CA . VAL B 1 147 ? -11.047 -14.273 -8.234 1 97.38 147 VAL B CA 1
ATOM 3973 C C . VAL B 1 147 ? -12.281 -14.008 -7.363 1 97.38 147 VAL B C 1
ATOM 3975 O O . VAL B 1 147 ? -13.18 -14.844 -7.281 1 97.38 147 VAL B O 1
ATOM 3978 N N . ALA B 1 148 ? -12.32 -12.828 -6.746 1 93.44 148 ALA B N 1
ATOM 3979 C CA . ALA B 1 148 ? -13.461 -12.477 -5.895 1 93.44 148 ALA B CA 1
ATOM 3980 C C . ALA B 1 148 ? -14.758 -12.469 -6.695 1 93.44 148 ALA B C 1
ATOM 3982 O O . ALA B 1 148 ? -15.82 -12.805 -6.168 1 93.44 148 ALA B O 1
ATOM 3983 N N . ALA B 1 149 ? -14.695 -12.156 -7.926 1 93.25 149 ALA B N 1
ATOM 3984 C CA . ALA B 1 149 ? -15.883 -12.031 -8.766 1 93.25 149 ALA B CA 1
ATOM 3985 C C . ALA B 1 149 ? -16.203 -13.352 -9.469 1 93.25 149 ALA B C 1
ATOM 3987 O O . ALA B 1 149 ? -17.266 -13.5 -10.062 1 93.25 149 ALA B O 1
ATOM 3988 N N . SER B 1 150 ? -15.328 -14.227 -9.391 1 93.44 150 SER B N 1
ATOM 3989 C CA . SER B 1 150 ? -15.469 -15.453 -10.172 1 93.44 150 SER B CA 1
ATOM 3990 C C . SER B 1 150 ? -16.297 -16.5 -9.422 1 93.44 150 SER B C 1
ATOM 3992 O O . SER B 1 150 ? -16.688 -16.266 -8.273 1 93.44 150 SER B O 1
ATOM 3994 N N . GLU B 1 151 ? -16.516 -17.578 -10.07 1 86.06 151 GLU B N 1
ATOM 3995 C CA . GLU B 1 151 ? -17.25 -18.703 -9.5 1 86.06 151 GLU B CA 1
ATOM 3996 C C . GLU B 1 151 ? -16.375 -19.547 -8.602 1 86.06 151 GLU B C 1
ATOM 3998 O O . GLU B 1 151 ? -16.859 -20.453 -7.91 1 86.06 151 GLU B O 1
ATOM 4003 N N . VAL B 1 152 ? -15.07 -19.344 -8.727 1 86.88 152 VAL B N 1
ATOM 4004 C CA . VAL B 1 152 ? -14.172 -20.047 -7.828 1 86.88 152 VAL B CA 1
ATOM 4005 C C . VAL B 1 152 ? -14.32 -19.516 -6.41 1 86.88 152 VAL B C 1
ATOM 4007 O O . VAL B 1 152 ? -13.57 -18.625 -5.988 1 86.88 152 VAL B O 1
ATOM 4010 N N . SER B 1 153 ? -15.234 -19.828 -5.699 1 76.69 153 SER B N 1
ATOM 4011 C CA . SER B 1 153 ? -15.625 -19.234 -4.43 1 76.69 153 SER B CA 1
ATOM 4012 C C . SER B 1 153 ? -14.82 -19.797 -3.271 1 76.69 153 SER B C 1
ATOM 4014 O O . SER B 1 153 ? -14.797 -19.234 -2.18 1 76.69 153 SER B O 1
ATOM 4016 N N . ASP B 1 154 ? -14.102 -20.781 -3.512 1 89.81 154 ASP B N 1
ATOM 4017 C CA . ASP B 1 154 ? -13.414 -21.406 -2.383 1 89.81 154 ASP B CA 1
ATOM 4018 C C . ASP B 1 154 ? -11.938 -21 -2.35 1 89.81 154 ASP B C 1
ATOM 4020 O O . ASP B 1 154 ? -11.117 -21.703 -1.761 1 89.81 154 ASP B O 1
ATOM 4024 N N . LEU B 1 155 ? -11.578 -20.078 -3.072 1 94.94 155 LEU B N 1
ATOM 4025 C CA . LEU B 1 155 ? -10.219 -19.562 -3.078 1 94.94 155 LEU B CA 1
ATOM 4026 C C . LEU B 1 155 ? -10.195 -18.062 -2.756 1 94.94 155 LEU B C 1
ATOM 4028 O O . LEU B 1 155 ? -11.023 -17.312 -3.268 1 94.94 155 LEU B O 1
ATOM 4032 N N . ALA B 1 156 ? -9.359 -17.688 -1.853 1 96.38 156 ALA B N 1
ATOM 4033 C CA . ALA B 1 156 ? -9.195 -16.281 -1.522 1 96.38 156 ALA B CA 1
ATOM 4034 C C . ALA B 1 156 ? -7.863 -15.742 -2.043 1 96.38 156 ALA B C 1
ATOM 4036 O O . ALA B 1 156 ? -6.867 -16.469 -2.064 1 96.38 156 ALA B O 1
ATOM 4037 N N . VAL B 1 157 ? -7.898 -14.539 -2.514 1 97.88 157 VAL B N 1
ATOM 4038 C CA . VAL B 1 157 ? -6.672 -13.844 -2.904 1 97.88 157 VAL B CA 1
ATOM 4039 C C . VAL B 1 157 ? -6.473 -12.609 -2.031 1 97.88 157 VAL B C 1
ATOM 4041 O O . VAL B 1 157 ? -7.391 -11.797 -1.873 1 97.88 157 VAL B O 1
ATOM 4044 N N . TYR B 1 158 ? -5.344 -12.477 -1.387 1 97.38 158 TYR B N 1
ATOM 4045 C CA . TYR B 1 158 ? -4.969 -11.32 -0.581 1 97.38 158 TYR B CA 1
ATOM 4046 C C . TYR B 1 158 ? -3.74 -10.625 -1.156 1 97.38 158 TYR B C 1
ATOM 4048 O O . TYR B 1 158 ? -2.74 -11.281 -1.464 1 97.38 158 TYR B O 1
ATOM 4056 N N . VAL B 1 159 ? -3.834 -9.352 -1.34 1 96.94 159 VAL B N 1
ATOM 4057 C CA . VAL B 1 159 ? -2.703 -8.57 -1.832 1 96.94 159 VAL B CA 1
ATOM 4058 C C . VAL B 1 159 ? -2.145 -7.707 -0.705 1 96.94 159 VAL B C 1
ATOM 4060 O O . VAL B 1 159 ? -2.863 -6.883 -0.133 1 96.94 159 VAL B O 1
ATOM 4063 N N . ALA B 1 160 ? -0.861 -7.914 -0.42 1 95.31 160 ALA B N 1
ATOM 4064 C CA . ALA B 1 160 ? -0.21 -7.109 0.608 1 95.31 160 ALA B CA 1
ATOM 4065 C C . ALA B 1 160 ? -0.145 -5.641 0.194 1 95.31 160 ALA B C 1
ATOM 4067 O O . ALA B 1 160 ? 0.032 -5.328 -0.986 1 95.31 160 ALA B O 1
ATOM 4068 N N . GLN B 1 161 ? -0.275 -4.762 1.115 1 88.81 161 GLN B N 1
ATOM 4069 C CA . GLN B 1 161 ? -0.19 -3.326 0.869 1 88.81 161 GLN B CA 1
ATOM 4070 C C . GLN B 1 161 ? 0.982 -2.707 1.623 1 88.81 161 GLN B C 1
ATOM 4072 O O . GLN B 1 161 ? 1.223 -3.035 2.787 1 88.81 161 GLN B O 1
ATOM 4077 N N . ASN B 1 162 ? 1.679 -1.841 0.912 1 83.25 162 ASN B N 1
ATOM 4078 C CA . ASN B 1 162 ? 2.814 -1.143 1.504 1 83.25 162 ASN B CA 1
ATOM 4079 C C . ASN B 1 162 ? 3.783 -2.113 2.174 1 83.25 162 ASN B C 1
ATOM 4081 O O . ASN B 1 162 ? 4.164 -1.918 3.328 1 83.25 162 ASN B O 1
ATOM 4085 N N . CYS B 1 163 ? 4.016 -3.191 1.493 1 88.44 163 CYS B N 1
ATOM 4086 C CA . CYS B 1 163 ? 4.996 -4.203 1.867 1 88.44 163 CYS B CA 1
ATOM 4087 C C . CYS B 1 163 ? 4.645 -4.832 3.209 1 88.44 163 CYS B C 1
ATOM 4089 O O . CYS B 1 163 ? 5.535 -5.172 3.992 1 88.44 163 CYS B O 1
ATOM 4091 N N . THR B 1 164 ? 3.363 -4.945 3.48 1 90.12 164 THR B N 1
ATOM 4092 C CA . THR B 1 164 ? 2.93 -5.488 4.766 1 90.12 164 THR B CA 1
ATOM 4093 C C . THR B 1 164 ? 1.758 -6.445 4.578 1 90.12 164 THR B C 1
ATOM 4095 O O . THR B 1 164 ? 0.781 -6.117 3.902 1 90.12 164 THR B O 1
ATOM 4098 N N . VAL B 1 165 ? 1.903 -7.598 5.129 1 95.06 165 VAL B N 1
ATOM 4099 C CA . VAL B 1 165 ? 0.811 -8.562 5.203 1 95.06 165 VAL B CA 1
ATOM 4100 C C . VAL B 1 165 ? 0.174 -8.516 6.59 1 95.06 165 VAL B C 1
ATOM 4102 O O . VAL B 1 165 ? 0.827 -8.82 7.59 1 95.06 165 VAL B O 1
ATOM 4105 N N . TYR B 1 166 ? -1.017 -8.156 6.66 1 92.06 166 TYR B N 1
ATOM 4106 C CA . TYR B 1 166 ? -1.739 -8.125 7.926 1 92.06 166 TYR B CA 1
ATOM 4107 C C . TYR B 1 166 ? -2.416 -9.461 8.195 1 92.06 166 TYR B C 1
ATOM 4109 O O . TYR B 1 166 ? -3.42 -9.797 7.562 1 92.06 166 TYR B O 1
ATOM 4117 N N . VAL B 1 167 ? -1.946 -10.172 9.172 1 94.31 167 VAL B N 1
ATOM 4118 C CA . VAL B 1 167 ? -2.381 -11.531 9.477 1 94.31 167 VAL B CA 1
ATOM 4119 C C . VAL B 1 167 ? -3.859 -11.531 9.859 1 94.31 167 VAL B C 1
ATOM 4121 O O . VAL B 1 167 ? -4.613 -12.422 9.469 1 94.31 167 VAL B O 1
ATOM 4124 N N . GLY B 1 168 ? -4.223 -10.539 10.617 1 90.94 168 GLY B N 1
ATOM 4125 C CA . GLY B 1 168 ? -5.625 -10.438 10.992 1 90.94 168 GLY B CA 1
ATOM 4126 C C . GLY B 1 168 ? -6.555 -10.32 9.797 1 90.94 168 GLY B C 1
ATOM 4127 O O . GLY B 1 168 ? -7.645 -10.898 9.797 1 90.94 168 GLY B O 1
ATOM 4128 N N . ASP B 1 169 ? -6.172 -9.586 8.828 1 91.06 169 ASP B N 1
ATOM 4129 C CA . ASP B 1 169 ? -6.961 -9.445 7.605 1 91.06 169 ASP B CA 1
ATOM 4130 C C . ASP B 1 169 ? -7.07 -10.781 6.871 1 91.06 169 ASP B C 1
ATOM 4132 O O . ASP B 1 169 ? -8.133 -11.125 6.352 1 91.06 169 ASP B O 1
ATOM 4136 N N . VAL B 1 170 ? -6.012 -11.445 6.801 1 95.38 170 VAL B N 1
ATOM 4137 C CA . VAL B 1 170 ? -5.984 -12.734 6.117 1 95.38 170 VAL B CA 1
ATOM 4138 C C . VAL B 1 170 ? -6.906 -13.719 6.832 1 95.38 170 VAL B C 1
ATOM 4140 O O . VAL B 1 170 ? -7.676 -14.438 6.188 1 95.38 170 VAL B O 1
ATOM 4143 N N . LEU B 1 171 ? -6.805 -13.727 8.133 1 92.75 171 LEU B N 1
ATOM 4144 C CA . LEU B 1 171 ? -7.637 -14.633 8.906 1 92.75 171 LEU B CA 1
ATOM 4145 C C . LEU B 1 171 ? -9.117 -14.312 8.719 1 92.75 171 LEU B C 1
ATOM 4147 O O . LEU B 1 171 ? -9.945 -15.219 8.609 1 92.75 171 LEU B O 1
ATOM 4151 N N . ASN B 1 172 ? -9.453 -13.047 8.656 1 89.75 172 ASN B N 1
ATOM 4152 C CA . ASN B 1 172 ? -10.828 -12.641 8.398 1 89.75 172 ASN B CA 1
ATOM 4153 C C . ASN B 1 172 ? -11.281 -13.07 7.004 1 89.75 172 ASN B C 1
ATOM 4155 O O . ASN B 1 172 ? -12.422 -13.508 6.828 1 89.75 172 ASN B O 1
ATOM 4159 N N . LEU B 1 173 ? -10.445 -12.898 6.055 1 91.62 173 LEU B N 1
ATOM 4160 C CA . LEU B 1 173 ? -10.75 -13.211 4.664 1 91.62 173 LEU B CA 1
ATOM 4161 C C . LEU B 1 173 ? -10.93 -14.711 4.469 1 91.62 173 LEU B C 1
ATOM 4163 O O . LEU B 1 173 ? -11.836 -15.141 3.746 1 91.62 173 LEU B O 1
ATOM 4167 N N . CYS B 1 174 ? -10.117 -15.391 5.113 1 93.06 174 CYS B N 1
ATOM 4168 C CA . CYS B 1 174 ? -10.078 -16.828 4.863 1 93.06 174 CYS B CA 1
ATOM 4169 C C . CYS B 1 174 ? -10.922 -17.578 5.887 1 93.06 174 CYS B C 1
ATOM 4171 O O . CYS B 1 174 ? -11.305 -18.734 5.652 1 93.06 174 CYS B O 1
ATOM 4173 N N . GLY B 1 175 ? -11.023 -16.891 7.129 1 80.56 175 GLY B N 1
ATOM 4174 C CA . GLY B 1 175 ? -11.711 -17.578 8.211 1 80.56 175 GLY B CA 1
ATOM 4175 C C . GLY B 1 175 ? -13.219 -17.578 8.062 1 80.56 175 GLY B C 1
ATOM 4176 O O . GLY B 1 175 ? -13.805 -16.562 7.676 1 80.56 175 GLY B O 1
ATOM 4177 N N . THR B 1 176 ? -13.844 -18.5 7.414 1 58.09 176 THR B N 1
ATOM 4178 C CA . THR B 1 176 ? -15.297 -18.656 7.309 1 58.09 176 THR B CA 1
ATOM 4179 C C . THR B 1 176 ? -15.938 -18.656 8.695 1 58.09 176 THR B C 1
ATOM 4181 O O . THR B 1 176 ? -15.398 -19.25 9.633 1 58.09 176 THR B O 1
ATOM 4184 N N . SER B 1 177 ? -16.594 -17.484 8.977 1 47.72 177 SER B N 1
ATOM 4185 C CA . SER B 1 177 ? -17.531 -17.641 10.078 1 47.72 177 SER B CA 1
ATOM 4186 C C . SER B 1 177 ? -18.219 -19 10.031 1 47.72 177 SER B C 1
ATOM 4188 O O . SER B 1 177 ? -18.344 -19.609 8.961 1 47.72 177 SER B O 1
ATOM 4190 N N . ARG B 1 178 ? -18.328 -19.609 11.18 1 43.81 178 ARG B N 1
ATOM 4191 C CA . ARG B 1 178 ? -19.156 -20.797 11.375 1 43.81 178 ARG B CA 1
ATOM 4192 C C . ARG B 1 178 ? -20.344 -20.812 10.414 1 43.81 178 ARG B C 1
ATOM 4194 O O . ARG B 1 178 ? -20.953 -21.859 10.188 1 43.81 178 ARG B O 1
ATOM 4201 N N . THR B 1 179 ? -20.828 -19.625 10.07 1 41.81 179 THR B N 1
ATOM 4202 C CA . THR B 1 179 ? -22.141 -19.719 9.43 1 41.81 179 THR B CA 1
ATOM 4203 C C . THR B 1 179 ? -22 -20.078 7.961 1 41.81 179 THR B C 1
ATOM 4205 O O . THR B 1 179 ? -23 -20.328 7.277 1 41.81 179 THR B O 1
ATOM 4208 N N . ASP B 1 180 ? -21.047 -19.594 7.312 1 43.22 180 ASP B N 1
ATOM 4209 C CA . ASP B 1 180 ? -21.125 -19.938 5.898 1 43.22 180 ASP B CA 1
ATOM 4210 C C . ASP B 1 180 ? -20.766 -21.406 5.68 1 43.22 180 ASP B C 1
ATOM 4212 O O . ASP B 1 180 ? -19.594 -21.766 5.535 1 43.22 180 ASP B O 1
ATOM 4216 N N . LEU B 1 181 ? -21.422 -22.188 6.25 1 38.97 181 LEU B N 1
ATOM 4217 C CA . LEU B 1 181 ? -21.578 -23.625 6.105 1 38.97 181 LEU B CA 1
ATOM 4218 C C . LEU B 1 181 ? -21.656 -24.016 4.637 1 38.97 181 LEU B C 1
ATOM 4220 O O . LEU B 1 181 ? -22.578 -24.734 4.23 1 38.97 181 LEU B O 1
ATOM 4224 N N . SER B 1 182 ? -21.297 -23.125 3.738 1 39.72 182 SER B N 1
ATOM 4225 C CA . SER B 1 182 ? -21.469 -23.906 2.516 1 39.72 182 SER B CA 1
ATOM 4226 C C . SER B 1 182 ? -20.609 -25.172 2.535 1 39.72 182 SER B C 1
ATOM 4228 O O . SER B 1 182 ? -19.562 -25.203 3.188 1 39.72 182 SER B O 1
ATOM 4230 N N . ALA B 1 183 ? -21.156 -26.234 2.184 1 41.44 183 ALA B N 1
ATOM 4231 C CA . ALA B 1 183 ? -20.75 -27.641 2.182 1 41.44 183 ALA B CA 1
ATOM 4232 C C . ALA B 1 183 ? -19.266 -27.797 1.841 1 41.44 183 ALA B C 1
ATOM 4234 O O . ALA B 1 183 ? -18.594 -28.688 2.354 1 41.44 183 ALA B O 1
ATOM 4235 N N . SER B 1 184 ? -18.734 -26.922 0.961 1 43.59 184 SER B N 1
ATOM 4236 C CA . SER B 1 184 ? -17.453 -27.359 0.404 1 43.59 184 SER B CA 1
ATOM 4237 C C . SER B 1 184 ? -16.297 -27.016 1.34 1 43.59 184 SER B C 1
ATOM 4239 O O . SER B 1 184 ? -15.172 -27.484 1.145 1 43.59 184 SER B O 1
ATOM 4241 N N . CYS B 1 185 ? -16.328 -25.828 2.143 1 50.09 185 CYS B N 1
ATOM 4242 C CA . CYS B 1 185 ? -15.148 -25.625 2.963 1 50.09 185 CYS B CA 1
ATOM 4243 C C . CYS B 1 185 ? -15.312 -26.25 4.34 1 50.09 185 CYS B C 1
ATOM 4245 O O . CYS B 1 185 ? -15.805 -25.609 5.27 1 50.09 185 CYS B O 1
ATOM 4247 N N . ARG B 1 186 ? -15.414 -27.453 4.477 1 49.06 186 ARG B N 1
ATOM 4248 C CA . ARG B 1 186 ? -15.523 -28.266 5.688 1 49.06 186 ARG B CA 1
ATOM 4249 C C . ARG B 1 186 ? -14.555 -27.766 6.762 1 49.06 186 ARG B C 1
ATOM 4251 O O . ARG B 1 186 ? -14.789 -27.984 7.953 1 49.06 186 ARG B O 1
ATOM 4258 N N . SER B 1 187 ? -13.414 -27.359 6.359 1 58.53 187 SER B N 1
ATOM 4259 C CA . SER B 1 187 ? -12.391 -27.125 7.367 1 58.53 187 SER B CA 1
ATOM 4260 C C . SER B 1 187 ? -12.461 -25.703 7.91 1 58.53 187 SER B C 1
ATOM 4262 O O . SER B 1 187 ? -11.766 -25.359 8.867 1 58.53 187 SER B O 1
ATOM 4264 N N . GLY B 1 188 ? -13.57 -24.844 7.52 1 76.5 188 GLY B N 1
ATOM 4265 C CA . GLY B 1 188 ? -13.711 -23.484 8.047 1 76.5 188 GLY B CA 1
ATOM 4266 C C . GLY B 1 188 ? -12.656 -22.531 7.527 1 76.5 188 GLY B C 1
ATOM 4267 O O . GLY B 1 188 ? -12.523 -21.422 8.023 1 76.5 188 GLY B O 1
ATOM 4268 N N . TRP B 1 189 ? -11.719 -23 6.652 1 88.56 189 TRP B N 1
ATOM 4269 C CA . TRP B 1 189 ? -10.664 -22.172 6.078 1 88.56 189 TRP B CA 1
ATOM 4270 C C . TRP B 1 189 ? -10.789 -22.109 4.559 1 88.56 189 TRP B C 1
ATOM 4272 O O . TRP B 1 189 ? -10.914 -23.141 3.895 1 88.56 189 TRP B O 1
ATOM 4282 N N . LYS B 1 190 ? -10.773 -21 4.043 1 93 190 LYS B N 1
ATOM 4283 C CA . LYS B 1 190 ? -10.672 -20.797 2.6 1 93 190 LYS B CA 1
ATOM 4284 C C . LYS B 1 190 ? -9.211 -20.703 2.166 1 93 190 LYS B C 1
ATOM 4286 O O . LYS B 1 190 ? -8.453 -19.875 2.67 1 93 190 LYS B O 1
ATOM 4291 N N . PRO B 1 191 ? -8.797 -21.641 1.262 1 96.19 191 PRO B N 1
ATOM 4292 C CA . PRO B 1 191 ? -7.41 -21.562 0.784 1 96.19 191 PRO B CA 1
ATOM 4293 C C . PRO B 1 191 ? -7.039 -20.172 0.281 1 96.19 191 PRO B C 1
ATOM 4295 O O . PRO B 1 191 ? -7.898 -19.438 -0.217 1 96.19 191 PRO B O 1
ATOM 4298 N N . LEU B 1 192 ? -5.723 -19.906 0.372 1 97.81 192 LEU B N 1
ATOM 4299 C CA . LEU B 1 192 ? -5.281 -18.531 0.178 1 97.81 192 LEU B CA 1
ATOM 4300 C C . LEU B 1 192 ? -4.191 -18.453 -0.884 1 97.81 192 LEU B C 1
ATOM 4302 O O . LEU B 1 192 ? -3.23 -19.234 -0.851 1 97.81 192 LEU B O 1
ATOM 4306 N N . VAL B 1 193 ? -4.391 -17.594 -1.818 1 98.44 193 VAL B N 1
ATOM 4307 C CA . VAL B 1 193 ? -3.295 -17.062 -2.627 1 98.44 193 VAL B CA 1
ATOM 4308 C C . VAL B 1 193 ? -2.867 -15.695 -2.098 1 98.44 193 VAL B C 1
ATOM 4310 O O . VAL B 1 193 ? -3.656 -14.75 -2.1 1 98.44 193 VAL B O 1
ATOM 4313 N N . LEU B 1 194 ? -1.646 -15.633 -1.622 1 98.69 194 LEU B N 1
ATOM 4314 C CA . LEU B 1 194 ? -1.081 -14.391 -1.102 1 98.69 194 LEU B CA 1
ATOM 4315 C C . LEU B 1 194 ? -0.152 -13.75 -2.123 1 98.69 194 LEU B C 1
ATOM 4317 O O . LEU B 1 194 ? 0.831 -14.359 -2.549 1 98.69 194 LEU B O 1
ATOM 4321 N N . LEU B 1 195 ? -0.485 -12.57 -2.574 1 98.69 195 LEU B N 1
ATOM 4322 C CA . LEU B 1 195 ? 0.339 -11.82 -3.514 1 98.69 195 LEU B CA 1
ATOM 4323 C C . LEU B 1 195 ? 0.988 -10.625 -2.83 1 98.69 195 LEU B C 1
ATOM 4325 O O . LEU B 1 195 ? 0.302 -9.82 -2.197 1 98.69 195 LEU B O 1
ATOM 4329 N N . VAL B 1 196 ? 2.314 -10.477 -2.971 1 97.69 196 VAL B N 1
ATOM 4330 C CA . VAL B 1 196 ? 3.049 -9.414 -2.291 1 97.69 196 VAL B CA 1
ATOM 4331 C C . VAL B 1 196 ? 3.842 -8.602 -3.311 1 97.69 196 VAL B C 1
ATOM 4333 O O . VAL B 1 196 ? 4.961 -8.969 -3.676 1 97.69 196 VAL B O 1
ATOM 4336 N N . PRO B 1 197 ? 3.27 -7.457 -3.709 1 95.62 197 PRO B N 1
ATOM 4337 C CA . PRO B 1 197 ? 4.078 -6.547 -4.527 1 95.62 197 PRO B CA 1
ATOM 4338 C C . PRO B 1 197 ? 5.301 -6.016 -3.783 1 95.62 197 PRO B C 1
ATOM 4340 O O . PRO B 1 197 ? 5.188 -5.574 -2.637 1 95.62 197 PRO B O 1
ATOM 4343 N N . VAL B 1 198 ? 6.473 -6.105 -4.438 1 92.81 198 VAL B N 1
ATOM 4344 C CA . VAL B 1 198 ? 7.715 -5.645 -3.822 1 92.81 198 VAL B CA 1
ATOM 4345 C C . VAL B 1 198 ? 8.555 -4.902 -4.855 1 92.81 198 VAL B C 1
ATOM 4347 O O . VAL B 1 198 ? 8.398 -5.109 -6.062 1 92.81 198 VAL B O 1
ATOM 4350 N N . ARG B 1 199 ? 9.305 -4.047 -4.34 1 88.94 199 ARG B N 1
ATOM 4351 C CA . ARG B 1 199 ? 10.352 -3.426 -5.145 1 88.94 199 ARG B CA 1
ATOM 4352 C C . ARG B 1 199 ? 11.734 -3.789 -4.617 1 88.94 199 ARG B C 1
ATOM 4354 O O . ARG B 1 199 ? 12.07 -3.471 -3.477 1 88.94 199 ARG B O 1
ATOM 4361 N N . LEU B 1 200 ? 12.547 -4.379 -5.398 1 89.44 200 LEU B N 1
ATOM 4362 C CA . LEU B 1 200 ? 13.805 -4.977 -4.977 1 89.44 200 LEU B CA 1
ATOM 4363 C C . LEU B 1 200 ? 14.984 -4.105 -5.398 1 89.44 200 LEU B C 1
ATOM 4365 O O . LEU B 1 200 ? 16.109 -4.598 -5.543 1 89.44 200 LEU B O 1
ATOM 4369 N N . GLY B 1 201 ? 14.742 -2.912 -5.648 1 85.06 201 GLY B N 1
ATOM 4370 C CA . GLY B 1 201 ? 15.75 -1.956 -6.082 1 85.06 201 GLY B CA 1
ATOM 4371 C C . GLY B 1 201 ? 15.156 -0.751 -6.793 1 85.06 201 GLY B C 1
ATOM 4372 O O . GLY B 1 201 ? 13.938 -0.651 -6.953 1 85.06 201 GLY B O 1
ATOM 4373 N N . SER B 1 202 ? 16.016 0.153 -7.125 1 81.25 202 SER B N 1
ATOM 4374 C CA . SER B 1 202 ? 15.555 1.334 -7.855 1 81.25 202 SER B CA 1
ATOM 4375 C C . SER B 1 202 ? 15.445 1.051 -9.352 1 81.25 202 SER B C 1
ATOM 4377 O O . SER B 1 202 ? 14.445 0.492 -9.805 1 81.25 202 SER B O 1
ATOM 4379 N N . ASP B 1 203 ? 16.578 1.173 -10.039 1 80 203 ASP B N 1
ATOM 4380 C CA . ASP B 1 203 ? 16.547 0.945 -11.484 1 80 203 ASP B CA 1
ATOM 4381 C C . ASP B 1 203 ? 16.891 -0.507 -11.812 1 80 203 ASP B C 1
ATOM 4383 O O . ASP B 1 203 ? 16.453 -1.033 -12.844 1 80 203 ASP B O 1
ATOM 4387 N N . MET B 1 204 ? 17.688 -1.005 -10.93 1 87.38 204 MET B N 1
ATOM 4388 C CA . MET B 1 204 ? 18.109 -2.398 -11.07 1 87.38 204 MET B CA 1
ATOM 4389 C C . MET B 1 204 ? 17.953 -3.143 -9.75 1 87.38 204 MET B C 1
ATOM 4391 O O . MET B 1 204 ? 17.828 -2.521 -8.688 1 87.38 204 MET B O 1
ATOM 4395 N N . LEU B 1 205 ? 17.969 -4.453 -9.883 1 89.5 205 LEU B N 1
ATOM 4396 C CA . LEU B 1 205 ? 17.922 -5.258 -8.664 1 89.5 205 LEU B CA 1
ATOM 4397 C C . LEU B 1 205 ? 19.078 -4.91 -7.738 1 89.5 205 LEU B C 1
ATOM 4399 O O . LEU B 1 205 ? 20.234 -4.824 -8.188 1 89.5 205 LEU B O 1
ATOM 4403 N N . ASN B 1 206 ? 18.734 -4.586 -6.559 1 86.56 206 ASN B N 1
ATOM 4404 C CA . ASN B 1 206 ? 19.781 -4.477 -5.539 1 86.56 206 ASN B CA 1
ATOM 4405 C C . ASN B 1 206 ? 20.375 -5.84 -5.195 1 86.56 206 ASN B C 1
ATOM 4407 O O . ASN B 1 206 ? 19.656 -6.738 -4.746 1 86.56 206 ASN B O 1
ATO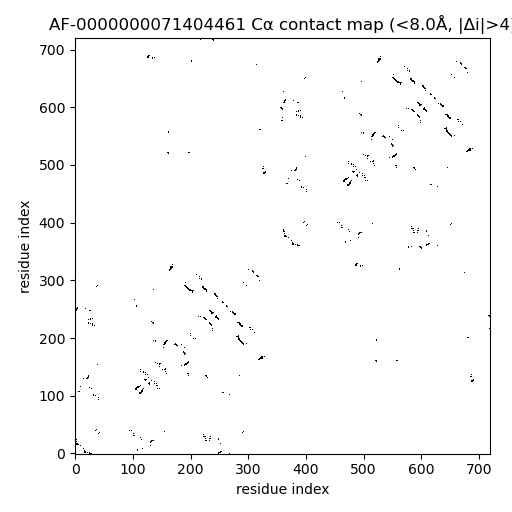M 4411 N N . PRO B 1 207 ? 21.672 -5.98 -5.379 1 87.75 207 PRO B N 1
ATOM 4412 C CA . PRO B 1 207 ? 22.312 -7.281 -5.156 1 87.75 207 PRO B CA 1
ATOM 4413 C C . PRO B 1 207 ? 22.078 -7.816 -3.746 1 87.75 207 PRO B C 1
ATOM 4415 O O . PRO B 1 207 ? 22.125 -9.031 -3.527 1 87.75 207 PRO B O 1
ATOM 4418 N N . ALA B 1 208 ? 21.812 -6.973 -2.869 1 83.5 208 ALA B N 1
ATOM 4419 C CA . ALA B 1 208 ? 21.578 -7.383 -1.486 1 83.5 208 ALA B CA 1
ATOM 4420 C C . ALA B 1 208 ? 20.328 -8.258 -1.379 1 83.5 208 ALA B C 1
ATOM 4422 O O . ALA B 1 208 ? 20.188 -9.023 -0.425 1 83.5 208 ALA B O 1
ATOM 4423 N N . TYR B 1 209 ? 19.5 -8.227 -2.389 1 88.25 209 TYR B N 1
ATOM 4424 C CA . TYR B 1 209 ? 18.234 -8.953 -2.312 1 88.25 209 TYR B CA 1
ATOM 4425 C C . TYR B 1 209 ? 18.344 -10.305 -3.02 1 88.25 209 TYR B C 1
ATOM 4427 O O . TYR B 1 209 ? 17.406 -11.117 -2.963 1 88.25 209 TYR B O 1
ATOM 4435 N N . THR B 1 210 ? 19.438 -10.539 -3.676 1 91.75 210 THR B N 1
ATOM 4436 C CA . THR B 1 210 ? 19.562 -11.766 -4.457 1 91.75 210 THR B CA 1
ATOM 4437 C C . THR B 1 210 ? 19.391 -12.992 -3.566 1 91.75 210 THR B C 1
ATOM 4439 O O . THR B 1 210 ? 18.641 -13.914 -3.912 1 91.75 210 THR B O 1
ATOM 4442 N N . ARG B 1 211 ? 20.062 -12.977 -2.459 1 91.44 211 ARG B N 1
ATOM 4443 C CA . ARG B 1 211 ? 19.984 -14.117 -1.548 1 91.44 211 ARG B CA 1
ATOM 4444 C C . ARG B 1 211 ? 18.562 -14.289 -1.018 1 91.44 211 ARG B C 1
ATOM 4446 O O . ARG B 1 211 ? 18.078 -15.406 -0.876 1 91.44 211 ARG B O 1
ATOM 4453 N N . CYS B 1 212 ? 17.953 -13.18 -0.699 1 91.44 212 CYS B N 1
ATOM 4454 C CA . CYS B 1 212 ? 16.578 -13.211 -0.209 1 91.44 212 CYS B CA 1
ATOM 4455 C C . CYS B 1 212 ? 15.641 -13.805 -1.251 1 91.44 212 CYS B C 1
ATOM 4457 O O . CYS B 1 212 ? 14.797 -14.648 -0.925 1 91.44 212 CYS B O 1
ATOM 4459 N N . VAL B 1 213 ? 15.789 -13.422 -2.494 1 94.75 213 VAL B N 1
ATOM 4460 C CA . VAL B 1 213 ? 14.961 -13.93 -3.588 1 94.75 213 VAL B CA 1
ATOM 4461 C C . VAL B 1 213 ? 15.18 -15.438 -3.742 1 94.75 213 VAL B C 1
ATOM 4463 O O . VAL B 1 213 ? 14.219 -16.188 -3.916 1 94.75 213 VAL B O 1
ATOM 4466 N N . LYS B 1 214 ? 16.406 -15.844 -3.598 1 95.81 214 LYS B N 1
ATOM 4467 C CA . LYS B 1 214 ? 16.734 -17.266 -3.68 1 95.81 214 LYS B CA 1
ATOM 4468 C C . LYS B 1 214 ? 16.031 -18.047 -2.576 1 95.81 214 LYS B C 1
ATOM 4470 O O . LYS B 1 214 ? 15.406 -19.078 -2.838 1 95.81 214 LYS B O 1
ATOM 4475 N N . ARG B 1 215 ? 16.094 -17.578 -1.43 1 95.31 215 ARG B N 1
ATOM 4476 C CA . ARG B 1 215 ? 15.469 -18.25 -0.293 1 95.31 215 ARG B CA 1
ATOM 4477 C C . ARG B 1 215 ? 13.961 -18.359 -0.475 1 95.31 215 ARG B C 1
ATOM 4479 O O . ARG B 1 215 ? 13.352 -19.375 -0.137 1 95.31 215 ARG B O 1
ATOM 4486 N N . LEU B 1 216 ? 13.383 -17.297 -0.973 1 96.75 216 LEU B N 1
ATOM 4487 C CA . LEU B 1 216 ? 11.945 -17.312 -1.193 1 96.75 216 LEU B CA 1
ATOM 4488 C C . LEU B 1 216 ? 11.562 -18.359 -2.227 1 96.75 216 LEU B C 1
ATOM 4490 O O . LEU B 1 216 ? 10.602 -19.109 -2.023 1 96.75 216 LEU B O 1
ATOM 4494 N N . LEU B 1 217 ? 12.312 -18.422 -3.322 1 97.56 217 LEU B N 1
ATOM 4495 C CA . LEU B 1 217 ? 12 -19.344 -4.41 1 97.56 217 LEU B CA 1
ATOM 4496 C C . LEU B 1 217 ? 12.219 -20.781 -3.982 1 97.56 217 LEU B C 1
ATOM 4498 O O . LEU B 1 217 ? 11.734 -21.719 -4.633 1 97.56 217 LEU B O 1
ATOM 4502 N N . GLU B 1 218 ? 12.898 -20.969 -2.854 1 96.94 218 GLU B N 1
ATOM 4503 C CA . GLU B 1 218 ? 13.156 -22.312 -2.34 1 96.94 218 GLU B CA 1
ATOM 4504 C C . GLU B 1 218 ? 11.992 -22.812 -1.484 1 96.94 218 GLU B C 1
ATOM 4506 O O . GLU B 1 218 ? 11.891 -24 -1.199 1 96.94 218 GLU B O 1
ATOM 4511 N N . LEU B 1 219 ? 11.211 -21.953 -1.079 1 97.5 219 LEU B N 1
ATOM 4512 C CA . LEU B 1 219 ? 10.102 -22.312 -0.208 1 97.5 219 LEU B CA 1
ATOM 4513 C C . LEU B 1 219 ? 9.047 -23.094 -0.98 1 97.5 219 LEU B C 1
ATOM 4515 O O . LEU B 1 219 ? 8.727 -22.75 -2.119 1 97.5 219 LEU B O 1
ATOM 4519 N N . ARG B 1 220 ? 8.422 -24.109 -0.37 1 94.94 220 ARG B N 1
ATOM 4520 C CA . ARG B 1 220 ? 7.383 -24.922 -0.989 1 94.94 220 ARG B CA 1
ATOM 4521 C C . ARG B 1 220 ? 6.113 -24.125 -1.225 1 94.94 220 ARG B C 1
ATOM 4523 O O . ARG B 1 220 ? 5.387 -24.359 -2.189 1 94.94 220 ARG B O 1
ATOM 4530 N N . CYS B 1 221 ? 5.879 -23.203 -0.343 1 97.19 221 CYS B N 1
ATOM 4531 C CA . CYS B 1 221 ? 4.652 -22.422 -0.444 1 97.19 221 CYS B CA 1
ATOM 4532 C C . CYS B 1 221 ? 4.781 -21.344 -1.513 1 97.19 221 CYS B C 1
ATOM 4534 O O . CYS B 1 221 ? 3.795 -20.688 -1.865 1 97.19 221 CYS B O 1
ATOM 4536 N N . CYS B 1 222 ? 5.938 -21.094 -2.021 1 98.25 222 CYS B N 1
ATOM 4537 C CA . CYS B 1 222 ? 6.156 -20.047 -3.014 1 98.25 222 CYS B CA 1
ATOM 4538 C C . CYS B 1 222 ? 5.648 -20.484 -4.383 1 98.25 222 CYS B C 1
ATOM 4540 O O . CYS B 1 222 ? 6.027 -21.531 -4.883 1 98.25 222 CYS B O 1
ATOM 4542 N N . MET B 1 223 ? 4.832 -19.656 -5.004 1 97.94 223 MET B N 1
ATOM 4543 C CA . MET B 1 223 ? 4.262 -19.953 -6.316 1 97.94 223 MET B CA 1
ATOM 4544 C C . MET B 1 223 ? 5.152 -19.406 -7.43 1 97.94 223 MET B C 1
ATOM 4546 O O . MET B 1 223 ? 4.992 -19.781 -8.594 1 97.94 223 MET B O 1
ATOM 4550 N N . GLY B 1 224 ? 5.988 -18.484 -7.094 1 98.31 224 GLY B N 1
ATOM 4551 C CA . GLY B 1 224 ? 6.816 -17.797 -8.07 1 98.31 224 GLY B CA 1
ATOM 4552 C C . GLY B 1 224 ? 6.75 -16.297 -7.957 1 98.31 224 GLY B C 1
ATOM 4553 O O . GLY B 1 224 ? 6.105 -15.758 -7.055 1 98.31 224 GLY B O 1
ATOM 4554 N N . ILE B 1 225 ? 7.465 -15.625 -8.898 1 98.56 225 ILE B N 1
ATOM 4555 C CA . ILE B 1 225 ? 7.574 -14.172 -8.883 1 98.56 225 ILE B CA 1
ATOM 4556 C C . ILE B 1 225 ? 7.316 -13.617 -10.281 1 98.56 225 ILE B C 1
ATOM 4558 O O . ILE B 1 225 ? 7.906 -14.086 -11.258 1 98.56 225 ILE B O 1
ATOM 4562 N N . ILE B 1 226 ? 6.406 -12.711 -10.352 1 98.44 226 ILE B N 1
ATOM 4563 C CA . ILE B 1 226 ? 6.266 -12.008 -11.625 1 98.44 226 ILE B CA 1
ATOM 4564 C C . ILE B 1 226 ? 6.953 -10.648 -11.539 1 98.44 226 ILE B C 1
ATOM 4566 O O . ILE B 1 226 ? 6.941 -10 -10.484 1 98.44 226 ILE B O 1
ATOM 4570 N N . GLY B 1 227 ? 7.59 -10.297 -12.57 1 95.94 227 GLY B N 1
ATOM 4571 C CA . GLY B 1 227 ? 8.289 -9.023 -12.633 1 95.94 227 GLY B CA 1
ATOM 4572 C C . GLY B 1 227 ? 8.531 -8.539 -14.055 1 95.94 227 GLY B C 1
ATOM 4573 O O . GLY B 1 227 ? 8.43 -9.312 -15 1 95.94 227 GLY B O 1
ATOM 4574 N N . GLY B 1 228 ? 8.766 -7.246 -14.07 1 90.88 228 GLY B N 1
ATOM 4575 C CA . GLY B 1 228 ? 9.125 -6.73 -15.383 1 90.88 228 GLY B CA 1
ATOM 4576 C C . GLY B 1 228 ? 8.789 -5.258 -15.555 1 90.88 228 GLY B C 1
ATOM 4577 O O . GLY B 1 228 ? 8.234 -4.629 -14.656 1 90.88 228 GLY B O 1
ATOM 4578 N N . LYS B 1 229 ? 9.25 -4.789 -16.703 1 87.94 229 LYS B N 1
ATOM 4579 C CA . LYS B 1 229 ? 8.977 -3.447 -17.219 1 87.94 229 LYS B CA 1
ATOM 4580 C C . LYS B 1 229 ? 8.227 -3.51 -18.547 1 87.94 229 LYS B C 1
ATOM 4582 O O . LYS B 1 229 ? 7.93 -4.598 -19.047 1 87.94 229 LYS B O 1
ATOM 4587 N N . PRO B 1 230 ? 7.805 -2.379 -19.031 1 84.88 230 PRO B N 1
ATOM 4588 C CA . PRO B 1 230 ? 7.023 -2.426 -20.266 1 84.88 230 PRO B CA 1
ATOM 4589 C C . PRO B 1 230 ? 7.66 -3.314 -21.328 1 84.88 230 PRO B C 1
ATOM 4591 O O . PRO B 1 230 ? 8.82 -3.121 -21.688 1 84.88 230 PRO B O 1
ATOM 4594 N N . LYS B 1 231 ? 6.945 -4.312 -21.781 1 90.62 231 LYS B N 1
ATOM 4595 C CA . LYS B 1 231 ? 7.273 -5.219 -22.875 1 90.62 231 LYS B CA 1
ATOM 4596 C C . LYS B 1 231 ? 8.32 -6.246 -22.453 1 90.62 231 LYS B C 1
ATOM 4598 O O . LYS B 1 231 ? 8.891 -6.949 -23.281 1 90.62 231 LYS B O 1
ATOM 4603 N N . HIS B 1 232 ? 8.562 -6.32 -21.125 1 93 232 HIS B N 1
ATOM 4604 C CA . HIS B 1 232 ? 9.609 -7.227 -20.656 1 93 232 HIS B CA 1
ATOM 4605 C C . HIS B 1 232 ? 9.18 -7.957 -19.391 1 93 232 HIS B C 1
ATOM 4607 O O . HIS B 1 232 ? 9.984 -8.156 -18.484 1 93 232 HIS B O 1
ATOM 4613 N N . SER B 1 233 ? 7.996 -8.367 -19.328 1 95.75 233 SER B N 1
ATOM 4614 C CA . SER B 1 233 ? 7.508 -9.094 -18.172 1 95.75 233 SER B CA 1
ATOM 4615 C C . SER B 1 233 ? 7.934 -10.555 -18.203 1 95.75 233 SER B C 1
ATOM 4617 O O . SER B 1 233 ? 8 -11.156 -19.281 1 95.75 233 SER B O 1
ATOM 4619 N N . LEU B 1 234 ? 8.25 -11.133 -17.047 1 97.44 234 LEU B N 1
ATOM 4620 C CA . LEU B 1 234 ? 8.633 -12.539 -16.906 1 97.44 234 LEU B CA 1
ATOM 4621 C C . LEU B 1 234 ? 7.992 -13.164 -15.672 1 97.44 234 LEU B C 1
ATOM 4623 O O . LEU B 1 234 ? 7.609 -12.453 -14.742 1 97.44 234 LEU B O 1
ATOM 4627 N N . PHE B 1 235 ? 7.816 -14.453 -15.781 1 98 235 PHE B N 1
ATOM 4628 C CA . PHE B 1 235 ? 7.391 -15.242 -14.633 1 98 235 PHE B CA 1
ATOM 4629 C C . PHE B 1 235 ? 8.523 -16.125 -14.141 1 98 235 PHE B C 1
ATOM 4631 O O . PHE B 1 235 ? 8.852 -17.141 -14.773 1 98 235 PHE B O 1
ATOM 4638 N N . PHE B 1 236 ? 9.086 -15.758 -12.969 1 98.25 236 PHE B N 1
ATOM 4639 C CA . PHE B 1 236 ? 10.211 -16.484 -12.398 1 98.25 236 PHE B CA 1
ATOM 4640 C C . PHE B 1 236 ? 9.727 -17.656 -11.555 1 98.25 236 PHE B C 1
ATOM 4642 O O . PHE B 1 236 ? 8.938 -17.469 -10.633 1 98.25 236 PHE B O 1
ATOM 4649 N N . VAL B 1 237 ? 10.328 -18.859 -11.836 1 96.69 237 VAL B N 1
ATOM 4650 C CA . VAL B 1 237 ? 9.789 -20.062 -11.211 1 96.69 237 VAL B CA 1
ATOM 4651 C C . VAL B 1 237 ? 10.883 -20.781 -10.43 1 96.69 237 VAL B C 1
ATOM 4653 O O . VAL B 1 237 ? 10.617 -21.766 -9.727 1 96.69 237 VAL B O 1
ATOM 4656 N N . GLY B 1 238 ? 12.07 -20.344 -10.523 1 97 238 GLY B N 1
ATOM 4657 C CA . GLY B 1 238 ? 13.18 -20.953 -9.812 1 97 238 GLY B CA 1
ATOM 4658 C C . GLY B 1 238 ? 14.523 -20.344 -10.164 1 97 238 GLY B C 1
ATOM 4659 O O . GLY B 1 238 ? 14.586 -19.25 -10.727 1 97 238 GLY B O 1
ATOM 4660 N N . PHE B 1 239 ? 15.57 -21 -9.656 1 97.31 239 PHE B N 1
ATOM 4661 C CA . PHE B 1 239 ? 16.922 -20.531 -9.984 1 97.31 239 PHE B CA 1
ATOM 4662 C C . PHE B 1 239 ? 17.906 -21.688 -9.969 1 97.31 239 PHE B C 1
ATOM 4664 O O . PHE B 1 239 ? 17.625 -22.75 -9.422 1 97.31 239 PHE B O 1
ATOM 4671 N N . GLN B 1 240 ? 18.922 -21.547 -10.703 1 95.25 240 GLN B N 1
ATOM 4672 C CA . GLN B 1 240 ? 20.094 -22.422 -10.719 1 95.25 240 GLN B CA 1
ATOM 4673 C C . GLN B 1 240 ? 21.391 -21.594 -10.641 1 95.25 240 GLN B C 1
ATOM 4675 O O . GLN B 1 240 ? 21.656 -20.766 -11.516 1 95.25 240 GLN B O 1
ATOM 4680 N N . ASP B 1 241 ? 22.094 -21.844 -9.523 1 93 241 ASP B N 1
ATOM 4681 C CA . ASP B 1 241 ? 23.281 -21.047 -9.266 1 93 241 ASP B CA 1
ATOM 4682 C C . ASP B 1 241 ? 22.953 -19.547 -9.305 1 93 241 ASP B C 1
ATOM 4684 O O . ASP B 1 241 ? 22.156 -19.062 -8.5 1 93 241 ASP B O 1
ATOM 4688 N N . ASP B 1 242 ? 23.531 -18.859 -10.219 1 93.31 242 ASP B N 1
ATOM 4689 C CA . ASP B 1 242 ? 23.297 -17.422 -10.266 1 93.31 242 ASP B CA 1
ATOM 4690 C C . ASP B 1 242 ? 22.406 -17.031 -11.445 1 93.31 242 ASP B C 1
ATOM 4692 O O . ASP B 1 242 ? 22.453 -15.906 -11.93 1 93.31 242 ASP B O 1
ATOM 4696 N N . GLN B 1 243 ? 21.594 -18.016 -11.781 1 96.75 243 GLN B N 1
ATOM 4697 C CA . GLN B 1 243 ? 20.672 -17.781 -12.883 1 96.75 243 GLN B CA 1
ATOM 4698 C C . GLN B 1 243 ? 19.219 -18 -12.438 1 96.75 243 GLN B C 1
ATOM 4700 O O . GLN B 1 243 ? 18.922 -19 -11.789 1 96.75 243 GLN B O 1
ATOM 4705 N N . LEU B 1 244 ? 18.406 -17.016 -12.891 1 97 244 LEU B N 1
ATOM 4706 C CA . LEU B 1 244 ? 16.969 -17.156 -12.672 1 97 244 LEU B CA 1
ATOM 4707 C C . LEU B 1 244 ? 16.328 -17.969 -13.789 1 97 244 LEU B C 1
ATOM 4709 O O . LEU B 1 244 ? 16.672 -17.812 -14.961 1 97 244 LEU B O 1
ATOM 4713 N N . ILE B 1 245 ? 15.469 -18.844 -13.43 1 97.56 245 ILE B N 1
ATOM 4714 C CA . ILE B 1 245 ? 14.664 -19.609 -14.383 1 97.56 245 ILE B CA 1
ATOM 4715 C C . ILE B 1 245 ? 13.297 -18.969 -14.547 1 97.56 245 ILE B C 1
ATOM 4717 O O . ILE B 1 245 ? 12.617 -18.672 -13.555 1 97.56 245 ILE B O 1
ATOM 4721 N N . TYR B 1 246 ? 12.93 -18.688 -15.812 1 97.25 246 TYR B N 1
ATOM 4722 C CA . TYR B 1 246 ? 11.695 -17.938 -15.992 1 97.25 246 TYR B CA 1
ATOM 4723 C C . TYR B 1 246 ? 10.914 -18.453 -17.203 1 97.25 246 TYR B C 1
ATOM 4725 O O . TYR B 1 246 ? 11.461 -19.156 -18.047 1 97.25 246 TYR B O 1
ATOM 4733 N N . LEU B 1 247 ? 9.617 -18.234 -17.219 1 96.5 247 LEU B N 1
ATOM 4734 C CA . LEU B 1 247 ? 8.727 -18.406 -18.359 1 96.5 247 LEU B CA 1
ATOM 4735 C C . LEU B 1 247 ? 8.469 -17.062 -19.047 1 96.5 247 LEU B C 1
ATOM 4737 O O . LEU B 1 247 ? 8.203 -16.062 -18.375 1 96.5 247 LEU B O 1
ATOM 4741 N N . ASP B 1 248 ? 8.555 -17.094 -20.375 1 95.06 248 ASP B N 1
ATOM 4742 C CA . ASP B 1 248 ? 8.469 -15.883 -21.188 1 95.06 248 ASP B CA 1
ATOM 4743 C C . ASP B 1 248 ? 7.125 -15.789 -21.906 1 95.06 248 ASP B C 1
ATOM 4745 O O . ASP B 1 248 ? 6.812 -16.625 -22.75 1 95.06 248 ASP B O 1
ATOM 4749 N N . PRO B 1 249 ? 6.371 -14.758 -21.641 1 96.06 249 PRO B N 1
ATOM 4750 C CA . PRO B 1 249 ? 5.039 -14.648 -22.25 1 96.06 249 PRO B CA 1
ATOM 4751 C C . PRO B 1 249 ? 5.062 -14.008 -23.625 1 96.06 249 PRO B C 1
ATOM 4753 O O . PRO B 1 249 ? 4.012 -13.836 -24.25 1 96.06 249 PRO B O 1
ATOM 4756 N N . HIS B 1 250 ? 6.133 -13.727 -24.203 1 95.88 250 HIS B N 1
ATOM 4757 C CA . HIS B 1 250 ? 6.215 -12.812 -25.344 1 95.88 250 HIS B CA 1
ATOM 4758 C C . HIS B 1 250 ? 6.066 -13.555 -26.656 1 95.88 250 HIS B C 1
ATOM 4760 O O . HIS B 1 250 ? 6.008 -12.938 -27.719 1 95.88 250 HIS B O 1
ATOM 4766 N N . TYR B 1 251 ? 6.043 -14.867 -26.656 1 94 251 TYR B N 1
ATOM 4767 C CA . TYR B 1 251 ? 5.797 -15.617 -27.875 1 94 251 TYR B CA 1
ATOM 4768 C C . TYR B 1 251 ? 4.34 -15.492 -28.312 1 94 251 TYR B C 1
ATOM 4770 O O . TYR B 1 251 ? 3.436 -15.938 -27.609 1 94 251 TYR B O 1
ATOM 4778 N N . CYS B 1 252 ? 4.098 -14.844 -29.469 1 95.88 252 CYS B N 1
ATOM 4779 C CA . CYS B 1 252 ? 2.734 -14.562 -29.922 1 95.88 252 CYS B CA 1
ATOM 4780 C C . CYS B 1 252 ? 2.137 -15.766 -30.641 1 95.88 252 CYS B C 1
ATOM 4782 O O . CYS B 1 252 ? 2.668 -16.219 -31.656 1 95.88 252 CYS B O 1
ATOM 4784 N N . GLN B 1 253 ? 1.089 -16.312 -30.156 1 95.44 253 GLN B N 1
ATOM 4785 C CA . GLN B 1 253 ? 0.416 -17.484 -30.719 1 95.44 253 GLN B CA 1
ATOM 4786 C C . GLN B 1 253 ? -1.01 -17.141 -31.141 1 95.44 253 GLN B C 1
ATOM 4788 O O . GLN B 1 253 ? -1.535 -16.078 -30.781 1 95.44 253 GLN B O 1
ATOM 4793 N N . ALA B 1 254 ? -1.623 -18 -31.891 1 95.75 254 ALA B N 1
ATOM 4794 C CA . ALA B 1 254 ? -3.012 -17.828 -32.312 1 95.75 254 ALA B CA 1
ATOM 4795 C C . ALA B 1 254 ? -3.969 -18.062 -31.141 1 95.75 254 ALA B C 1
ATOM 4797 O O . ALA B 1 254 ? -3.725 -18.922 -30.281 1 95.75 254 ALA B O 1
ATOM 4798 N N . ALA B 1 255 ? -5.02 -17.328 -31.188 1 95.5 255 ALA B N 1
ATOM 4799 C CA . ALA B 1 255 ? -6.051 -17.516 -30.172 1 95.5 255 ALA B CA 1
ATOM 4800 C C . ALA B 1 255 ? -6.621 -18.922 -30.219 1 95.5 255 ALA B C 1
ATOM 4802 O O . ALA B 1 255 ? -6.723 -19.516 -31.297 1 95.5 255 ALA B O 1
ATOM 4803 N N . VAL B 1 256 ? -6.945 -19.484 -29.094 1 95.62 256 VAL B N 1
ATOM 4804 C CA . VAL B 1 256 ? -7.566 -20.797 -29 1 95.62 256 VAL B CA 1
ATOM 4805 C C . VAL B 1 256 ? -9.016 -20.656 -28.547 1 95.62 256 VAL B C 1
ATOM 4807 O O . VAL B 1 256 ? -9.312 -19.922 -27.609 1 95.62 256 VAL B O 1
ATOM 4810 N N . ASP B 1 257 ? -9.93 -21.281 -29.234 1 94.69 257 ASP B N 1
ATOM 4811 C CA . ASP B 1 257 ? -11.328 -21.297 -28.812 1 94.69 257 ASP B CA 1
ATOM 4812 C C . ASP B 1 257 ? -11.57 -22.328 -27.719 1 94.69 257 ASP B C 1
ATOM 4814 O O . ASP B 1 257 ? -11.836 -23.5 -28 1 94.69 257 ASP B O 1
ATOM 4818 N N . VAL B 1 258 ? -11.625 -21.875 -26.516 1 94.94 258 VAL B N 1
ATOM 4819 C CA . VAL B 1 258 ? -11.703 -22.781 -25.359 1 94.94 258 VAL B CA 1
ATOM 4820 C C . VAL B 1 258 ? -13.148 -23.219 -25.141 1 94.94 258 VAL B C 1
ATOM 4822 O O . VAL B 1 258 ? -13.43 -24 -24.234 1 94.94 258 VAL B O 1
ATOM 4825 N N . GLN B 1 259 ? -14.016 -22.75 -25.891 1 93.12 259 GLN B N 1
ATOM 4826 C CA . GLN B 1 259 ? -15.406 -23.188 -25.781 1 93.12 259 GLN B CA 1
ATOM 4827 C C . GLN B 1 259 ? -15.617 -24.547 -26.422 1 93.12 259 GLN B C 1
ATOM 4829 O O . GLN B 1 259 ? -16.625 -25.219 -26.188 1 93.12 259 GLN B O 1
ATOM 4834 N N . GLN B 1 260 ? -14.625 -24.938 -27.188 1 91.75 260 GLN B N 1
ATOM 4835 C CA . GLN B 1 260 ? -14.68 -26.266 -27.781 1 91.75 260 GLN B CA 1
ATOM 4836 C C . GLN B 1 260 ? -14.273 -27.344 -26.781 1 91.75 260 GLN B C 1
ATOM 4838 O O . GLN B 1 260 ? -13.359 -27.141 -25.984 1 91.75 260 GLN B O 1
ATOM 4843 N N . ASP B 1 261 ? -14.844 -28.438 -26.688 1 85.5 261 ASP B N 1
ATOM 4844 C CA . ASP B 1 261 ? -14.594 -29.5 -25.703 1 85.5 261 ASP B CA 1
ATOM 4845 C C . ASP B 1 261 ? -13.156 -30 -25.781 1 85.5 261 ASP B C 1
ATOM 4847 O O . ASP B 1 261 ? -12.508 -30.219 -24.766 1 85.5 261 ASP B O 1
ATOM 4851 N N . ASN B 1 262 ? -12.578 -30.234 -26.922 1 88.75 262 ASN B N 1
ATOM 4852 C CA . ASN B 1 262 ? -11.242 -30.781 -27.078 1 88.75 262 ASN B CA 1
ATOM 4853 C C . ASN B 1 262 ? -10.281 -29.766 -27.688 1 88.75 262 ASN B C 1
ATOM 4855 O O . ASN B 1 262 ? -9.477 -30.109 -28.562 1 88.75 262 ASN B O 1
ATOM 4859 N N . PHE B 1 263 ? -10.438 -28.594 -27.062 1 94 263 PHE B N 1
ATOM 4860 C CA . PHE B 1 263 ? -9.516 -27.594 -27.578 1 94 263 PHE B CA 1
ATOM 4861 C C . PHE B 1 263 ? -8.07 -27.969 -27.266 1 94 263 PHE B C 1
ATOM 4863 O O . PHE B 1 263 ? -7.805 -28.656 -26.281 1 94 263 PHE B O 1
ATOM 4870 N N . PRO B 1 264 ? -7.156 -27.625 -28.156 1 92.5 264 PRO B N 1
ATOM 4871 C CA . PRO B 1 264 ? -5.75 -27.969 -27.938 1 92.5 264 PRO B CA 1
ATOM 4872 C C . PRO B 1 264 ? -5.168 -27.281 -26.703 1 92.5 264 PRO B C 1
ATOM 4874 O O . PRO B 1 264 ? -5.414 -26.109 -26.469 1 92.5 264 PRO B O 1
ATOM 4877 N N . LEU B 1 265 ? -4.391 -28 -25.938 1 93 265 LEU B N 1
ATOM 4878 C CA . LEU B 1 265 ? -3.854 -27.531 -24.672 1 93 265 LEU B CA 1
ATOM 4879 C C . LEU B 1 265 ? -2.393 -27.125 -24.812 1 93 265 LEU B C 1
ATOM 4881 O O . LEU B 1 265 ? -1.836 -26.453 -23.938 1 93 265 LEU B O 1
ATOM 4885 N N . GLU B 1 266 ? -1.734 -27.406 -25.875 1 89.31 266 GLU B N 1
ATOM 4886 C CA . GLU B 1 266 ? -0.288 -27.312 -26.062 1 89.31 266 GLU B CA 1
ATOM 4887 C C . GLU B 1 266 ? 0.198 -25.875 -25.906 1 89.31 266 GLU B C 1
ATOM 4889 O O . GLU B 1 266 ? 1.221 -25.625 -25.266 1 89.31 266 GLU B O 1
ATOM 4894 N N . SER B 1 267 ? -0.59 -24.969 -26.422 1 91.5 267 SER B N 1
ATOM 4895 C CA . SER B 1 267 ? -0.137 -23.578 -26.438 1 91.5 267 SER B CA 1
ATOM 4896 C C . SER B 1 267 ? -0.254 -22.938 -25.062 1 91.5 267 SER B C 1
ATOM 4898 O O . SER B 1 267 ? 0.251 -21.828 -24.844 1 91.5 267 SER B O 1
ATOM 4900 N N . PHE B 1 268 ? -0.911 -23.594 -24.156 1 94 268 PHE B N 1
ATOM 4901 C CA . PHE B 1 268 ? -1.053 -23.078 -22.812 1 94 268 PHE B CA 1
ATOM 4902 C C . PHE B 1 268 ? 0.091 -23.547 -21.922 1 94 268 PHE B C 1
ATOM 4904 O O . PHE B 1 268 ? 0.215 -23.125 -20.766 1 94 268 PHE B O 1
ATOM 4911 N N . HIS B 1 269 ? 0.893 -24.391 -22.438 1 89.88 269 HIS B N 1
ATOM 4912 C CA . HIS B 1 269 ? 2.014 -24.953 -21.688 1 89.88 269 HIS B CA 1
ATOM 4913 C C . HIS B 1 269 ? 3.342 -24.625 -22.359 1 89.88 269 HIS B C 1
ATOM 4915 O O . HIS B 1 269 ? 3.396 -24.406 -23.562 1 89.88 269 HIS B O 1
ATOM 4921 N N . CYS B 1 270 ? 4.293 -24.422 -21.531 1 83.25 270 CYS B N 1
ATOM 4922 C CA . CYS B 1 270 ? 5.645 -24.188 -22.031 1 83.25 270 CYS B CA 1
ATOM 4923 C C . CYS B 1 270 ? 6.492 -25.453 -21.906 1 83.25 270 CYS B C 1
ATOM 4925 O O . CYS B 1 270 ? 6.469 -26.125 -20.875 1 83.25 270 CYS B O 1
ATOM 4927 N N . LYS B 1 271 ? 7.207 -25.734 -22.984 1 75.12 271 LYS B N 1
ATOM 4928 C CA . LYS B 1 271 ? 8.055 -26.922 -22.984 1 75.12 271 LYS B CA 1
ATOM 4929 C C . LYS B 1 271 ? 9.477 -26.594 -22.516 1 75.12 271 LYS B C 1
ATOM 4931 O O . LYS B 1 271 ? 10.211 -27.469 -22.078 1 75.12 271 LYS B O 1
ATOM 4936 N N . THR B 1 272 ? 9.805 -25.391 -22.625 1 81.56 272 THR B N 1
ATOM 4937 C CA . THR B 1 272 ? 11.172 -24.984 -22.297 1 81.56 272 THR B CA 1
ATOM 4938 C C . THR B 1 272 ? 11.156 -23.781 -21.359 1 81.56 272 THR B C 1
ATOM 4940 O O . THR B 1 272 ? 10.234 -22.969 -21.406 1 81.56 272 THR B O 1
ATOM 4943 N N . VAL B 1 273 ? 12.094 -23.828 -20.453 1 88.38 273 VAL B N 1
ATOM 4944 C CA . VAL B 1 273 ? 12.297 -22.688 -19.562 1 88.38 273 VAL B CA 1
ATOM 4945 C C . VAL B 1 273 ? 13.547 -21.922 -19.984 1 88.38 273 VAL B C 1
ATOM 4947 O O . VAL B 1 273 ? 14.422 -22.469 -20.656 1 88.38 273 VAL B O 1
ATOM 4950 N N . ARG B 1 274 ? 13.547 -20.703 -19.688 1 94.31 274 ARG B N 1
ATOM 4951 C CA . ARG B 1 274 ? 14.688 -19.844 -20 1 94.31 274 ARG B CA 1
ATOM 4952 C C . ARG B 1 274 ? 15.391 -19.391 -18.719 1 94.31 274 ARG B C 1
ATOM 4954 O O . ARG B 1 274 ? 14.859 -19.547 -17.625 1 94.31 274 ARG B O 1
ATOM 4961 N N . LYS B 1 275 ? 16.656 -18.953 -18.938 1 96.31 275 LYS B N 1
ATOM 4962 C CA . LYS B 1 275 ? 17.469 -18.516 -17.797 1 96.31 275 LYS B CA 1
ATOM 4963 C C . LYS B 1 275 ? 18 -17.094 -18.016 1 96.31 275 LYS B C 1
ATOM 4965 O O . LYS B 1 275 ? 18.156 -16.656 -19.156 1 96.31 275 LYS B O 1
ATOM 4970 N N . MET B 1 276 ? 18.219 -16.422 -16.984 1 96.25 276 MET B N 1
ATOM 4971 C CA . MET B 1 276 ? 18.875 -15.117 -16.984 1 96.25 276 MET B CA 1
ATOM 4972 C C . MET B 1 276 ? 19.625 -14.875 -15.68 1 96.25 276 MET B C 1
ATOM 4974 O O . MET B 1 276 ? 19.25 -15.438 -14.641 1 96.25 276 MET B O 1
ATOM 4978 N N . PRO B 1 277 ? 20.672 -14.062 -15.75 1 97 277 PRO B N 1
ATOM 4979 C CA . PRO B 1 277 ? 21.328 -13.703 -14.492 1 97 277 PRO B CA 1
ATOM 4980 C C . PRO B 1 277 ? 20.438 -12.867 -13.578 1 97 277 PRO B C 1
ATOM 4982 O O . PRO B 1 277 ? 19.594 -12.109 -14.055 1 97 277 PRO B O 1
ATOM 4985 N N . PHE B 1 278 ? 20.688 -12.922 -12.266 1 95.88 278 PHE B N 1
ATOM 4986 C CA . PHE B 1 278 ? 19.891 -12.203 -11.273 1 95.88 278 PHE B CA 1
ATOM 4987 C C . PHE B 1 278 ? 19.984 -10.695 -11.5 1 95.88 278 PHE B C 1
ATOM 4989 O O . PHE B 1 278 ? 19.031 -9.969 -11.258 1 95.88 278 PHE B O 1
ATOM 4996 N N . ASN B 1 279 ? 21.047 -10.258 -11.914 1 93.56 279 ASN B N 1
ATOM 4997 C CA . ASN B 1 279 ? 21.281 -8.82 -12.039 1 93.56 279 ASN B CA 1
ATOM 4998 C C . ASN B 1 279 ? 20.438 -8.219 -13.164 1 93.56 279 ASN B C 1
ATOM 5000 O O . ASN B 1 279 ? 20.328 -6.996 -13.273 1 93.56 279 ASN B O 1
ATOM 5004 N N . ARG B 1 280 ? 19.797 -9.055 -13.984 1 94.94 280 ARG B N 1
ATOM 5005 C CA . ARG B 1 280 ? 18.938 -8.578 -15.07 1 94.94 280 ARG B CA 1
ATOM 5006 C C . ARG B 1 280 ? 17.469 -8.562 -14.641 1 94.94 280 ARG B C 1
ATOM 5008 O O . ARG B 1 280 ? 16.609 -8.086 -15.375 1 94.94 280 ARG B O 1
ATOM 5015 N N . MET B 1 281 ? 17.219 -9.016 -13.484 1 95 281 MET B N 1
ATOM 5016 C CA . MET B 1 281 ? 15.859 -9.031 -12.969 1 95 281 MET B CA 1
ATOM 5017 C C . MET B 1 281 ? 15.352 -7.617 -12.719 1 95 281 MET B C 1
ATOM 5019 O O . MET B 1 281 ? 16.094 -6.77 -12.211 1 95 281 MET B O 1
ATOM 5023 N N . ASP B 1 282 ? 14.164 -7.375 -13.18 1 93.25 282 ASP B N 1
ATOM 5024 C CA . ASP B 1 282 ? 13.555 -6.074 -12.906 1 93.25 282 ASP B CA 1
ATOM 5025 C C . ASP B 1 282 ? 13.242 -5.914 -11.422 1 93.25 282 ASP B C 1
ATOM 5027 O O . ASP B 1 282 ? 12.766 -6.852 -10.781 1 93.25 282 ASP B O 1
ATOM 5031 N N . PRO B 1 283 ? 13.43 -4.754 -10.883 1 92.38 283 PRO B N 1
ATOM 5032 C CA . PRO B 1 283 ? 13.242 -4.551 -9.445 1 92.38 283 PRO B CA 1
ATOM 5033 C C . PRO B 1 283 ? 11.766 -4.516 -9.047 1 92.38 283 PRO B C 1
ATOM 5035 O O . PRO B 1 283 ? 11.438 -4.668 -7.867 1 92.38 283 PRO B O 1
ATOM 5038 N N . SER B 1 284 ? 10.82 -4.172 -9.914 1 92.25 284 SER B N 1
ATOM 5039 C CA . SER B 1 284 ? 9.391 -4.184 -9.609 1 92.25 284 SER B CA 1
ATOM 5040 C C . SER B 1 284 ? 8.805 -5.578 -9.797 1 92.25 284 SER B C 1
ATOM 5042 O O . SER B 1 284 ? 8.75 -6.09 -10.922 1 92.25 284 SER B O 1
ATOM 5044 N N . CYS B 1 285 ? 8.367 -6.18 -8.656 1 96.12 285 CYS B N 1
ATOM 5045 C CA . CYS B 1 285 ? 7.945 -7.574 -8.703 1 96.12 285 CYS B CA 1
ATOM 5046 C C . CYS B 1 285 ? 6.742 -7.812 -7.801 1 96.12 285 CYS B C 1
ATOM 5048 O O . CYS B 1 285 ? 6.398 -6.957 -6.98 1 96.12 285 CYS B O 1
ATOM 5050 N N . THR B 1 286 ? 6.078 -8.883 -8.008 1 98 286 THR B N 1
ATOM 5051 C CA . THR B 1 286 ? 5.086 -9.445 -7.102 1 98 286 THR B CA 1
ATOM 5052 C C . THR B 1 286 ? 5.395 -10.906 -6.809 1 98 286 THR B C 1
ATOM 5054 O O . THR B 1 286 ? 5.547 -11.711 -7.73 1 98 286 THR B O 1
ATOM 5057 N N . VAL B 1 287 ? 5.5 -11.242 -5.551 1 98.44 287 VAL B N 1
ATOM 5058 C CA . VAL B 1 287 ? 5.738 -12.617 -5.137 1 98.44 287 VAL B CA 1
ATOM 5059 C C . VAL B 1 287 ? 4.414 -13.281 -4.758 1 98.44 287 VAL B C 1
ATOM 5061 O O . VAL B 1 287 ? 3.588 -12.68 -4.066 1 98.44 287 VAL B O 1
ATOM 5064 N N . GLY B 1 288 ? 4.223 -14.5 -5.23 1 98.81 288 GLY B N 1
ATOM 5065 C CA . GLY B 1 288 ? 3.021 -15.25 -4.898 1 98.81 288 GLY B CA 1
ATOM 5066 C C . GLY B 1 288 ? 3.283 -16.422 -3.971 1 98.81 288 GLY B C 1
ATOM 5067 O O . GLY B 1 288 ? 4.297 -17.109 -4.105 1 98.81 288 GLY B O 1
ATOM 5068 N N . PHE B 1 289 ? 2.355 -16.594 -3 1 98.81 289 PHE B N 1
ATOM 5069 C CA . PHE B 1 289 ? 2.391 -17.734 -2.094 1 98.81 289 PHE B CA 1
ATOM 5070 C C . PHE B 1 289 ? 1.032 -18.422 -2.039 1 98.81 289 PHE B C 1
ATOM 5072 O O . PHE B 1 289 ? 0.002 -17.797 -2.301 1 98.81 289 PHE B O 1
ATOM 5079 N N . TYR B 1 290 ? 1.049 -19.719 -1.702 1 98.06 290 TYR B N 1
ATOM 5080 C CA . TYR B 1 290 ? -0.184 -20.5 -1.568 1 98.06 290 TYR B CA 1
ATOM 5081 C C . TYR B 1 290 ? -0.266 -21.156 -0.199 1 98.06 290 TYR B C 1
ATOM 5083 O O . TYR B 1 290 ? 0.733 -21.672 0.309 1 98.06 290 TYR B O 1
ATOM 5091 N N . ALA B 1 291 ? -1.411 -21.031 0.416 1 97.69 291 ALA B N 1
ATOM 5092 C CA . ALA B 1 291 ? -1.718 -21.75 1.654 1 97.69 291 ALA B CA 1
ATOM 5093 C C . ALA B 1 291 ? -3.072 -22.438 1.565 1 97.69 291 ALA B C 1
ATOM 5095 O O . ALA B 1 291 ? -4.117 -21.781 1.586 1 97.69 291 ALA B O 1
ATOM 5096 N N . GLY B 1 292 ? -3.031 -23.75 1.639 1 95.62 292 GLY B N 1
ATOM 5097 C CA . GLY B 1 292 ? -4.25 -24.531 1.475 1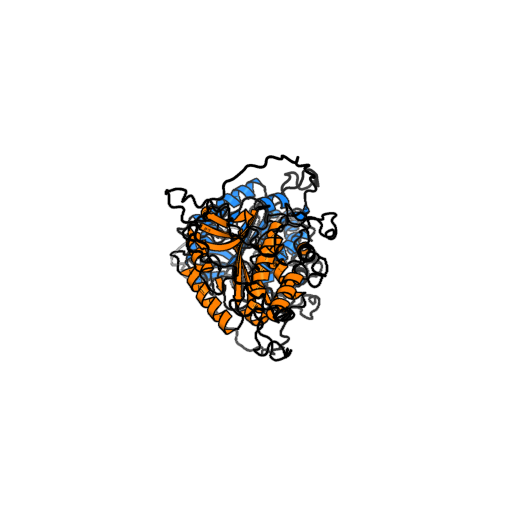 95.62 292 GLY B CA 1
ATOM 5098 C C . GLY B 1 292 ? -5.062 -24.641 2.75 1 95.62 292 GLY B C 1
ATOM 5099 O O . GLY B 1 292 ? -6.273 -24.859 2.703 1 95.62 292 GLY B O 1
ATOM 5100 N N . SER B 1 293 ? -4.445 -24.547 3.844 1 94.12 293 SER B N 1
ATOM 5101 C CA . SER B 1 293 ? -5.09 -24.641 5.148 1 94.12 293 SER B CA 1
ATOM 5102 C C . SER B 1 293 ? -4.598 -23.547 6.09 1 94.12 293 SER B C 1
ATOM 5104 O O . SER B 1 293 ? -3.639 -22.828 5.777 1 94.12 293 SER B O 1
ATOM 5106 N N . ARG B 1 294 ? -5.309 -23.453 7.188 1 94.5 294 ARG B N 1
ATOM 5107 C CA . ARG B 1 294 ? -4.883 -22.516 8.211 1 94.5 294 ARG B CA 1
ATOM 5108 C C . ARG B 1 294 ? -3.488 -22.859 8.727 1 94.5 294 ARG B C 1
ATOM 5110 O O . ARG B 1 294 ? -2.678 -21.953 8.984 1 94.5 294 ARG B O 1
ATOM 5117 N N . ALA B 1 295 ? -3.283 -24.094 8.938 1 95.56 295 ALA B N 1
ATOM 5118 C CA . ALA B 1 295 ? -1.967 -24.562 9.367 1 95.56 295 ALA B CA 1
ATOM 5119 C C . ALA B 1 295 ? -0.897 -24.203 8.336 1 95.56 295 ALA B C 1
ATOM 5121 O O . ALA B 1 295 ? 0.211 -23.797 8.703 1 95.56 295 ALA B O 1
ATOM 5122 N N . ASP B 1 296 ? -1.24 -24.406 7.074 1 96.56 296 ASP B N 1
ATOM 5123 C CA . ASP B 1 296 ? -0.323 -24.031 6 1 96.56 296 ASP B CA 1
ATOM 5124 C C . ASP B 1 296 ? 0.013 -22.547 6.059 1 96.56 296 ASP B C 1
ATOM 5126 O O . ASP B 1 296 ? 1.148 -22.141 5.789 1 96.56 296 ASP B O 1
ATOM 5130 N N . PHE B 1 297 ? -0.99 -21.766 6.387 1 97.19 297 PHE B N 1
ATOM 5131 C CA . PHE B 1 297 ? -0.765 -20.328 6.453 1 97.19 297 PHE B CA 1
ATOM 5132 C C . PHE B 1 297 ? 0.163 -19.984 7.609 1 97.19 297 PHE B C 1
ATOM 5134 O O . PHE B 1 297 ? 1.033 -19.125 7.477 1 97.19 297 PHE B O 1
ATOM 5141 N N . GLN B 1 298 ? -0.017 -20.594 8.672 1 96.44 298 GLN B N 1
ATOM 5142 C CA . GLN B 1 298 ? 0.877 -20.375 9.805 1 96.44 298 GLN B CA 1
ATOM 5143 C C . GLN B 1 298 ? 2.312 -20.766 9.453 1 96.44 298 GLN B C 1
ATOM 5145 O O . GLN B 1 298 ? 3.25 -20.031 9.773 1 96.44 298 GLN B O 1
ATOM 5150 N N . ASP B 1 299 ? 2.43 -21.859 8.844 1 97.69 299 ASP B N 1
ATOM 5151 C CA . ASP B 1 299 ? 3.746 -22.297 8.391 1 97.69 299 ASP B CA 1
ATOM 5152 C C . ASP B 1 299 ? 4.34 -21.312 7.391 1 97.69 299 ASP B C 1
ATOM 5154 O O . ASP B 1 299 ? 5.535 -21.016 7.43 1 97.69 299 ASP B O 1
ATOM 5158 N N . LEU B 1 300 ? 3.533 -20.875 6.477 1 98.12 300 LEU B N 1
ATOM 5159 C CA . LEU B 1 300 ? 3.947 -19.891 5.484 1 98.12 300 LEU B CA 1
ATOM 5160 C C . LEU B 1 300 ? 4.5 -18.625 6.16 1 98.12 300 LEU B C 1
ATOM 5162 O O . LEU B 1 300 ? 5.57 -18.141 5.793 1 98.12 300 LEU B O 1
ATOM 5166 N N . CYS B 1 301 ? 3.785 -18.125 7.16 1 97 301 CYS B N 1
ATOM 5167 C CA . CYS B 1 301 ? 4.227 -16.938 7.875 1 97 301 CYS B CA 1
ATOM 5168 C C . CYS B 1 301 ? 5.59 -17.156 8.516 1 97 301 CYS B C 1
ATOM 5170 O O . CYS B 1 301 ? 6.48 -16.312 8.398 1 97 301 CYS B O 1
ATOM 5172 N N . SER B 1 302 ? 5.711 -18.281 9.125 1 96.25 302 SER B N 1
ATOM 5173 C CA . SER B 1 302 ? 6.957 -18.609 9.812 1 96.25 302 SER B CA 1
ATOM 5174 C C . SER B 1 302 ? 8.102 -18.781 8.82 1 96.25 302 SER B C 1
ATOM 5176 O O . SER B 1 302 ? 9.172 -18.188 8.992 1 96.25 302 SER B O 1
ATOM 5178 N N . ASP B 1 303 ? 7.906 -19.578 7.801 1 97.19 303 ASP B N 1
ATOM 5179 C CA . ASP B 1 303 ? 8.945 -19.891 6.824 1 97.19 303 ASP B CA 1
ATOM 5180 C C . ASP B 1 303 ? 9.375 -18.656 6.051 1 97.19 303 ASP B C 1
ATOM 5182 O O . ASP B 1 303 ? 10.562 -18.422 5.828 1 97.19 303 ASP B O 1
ATOM 5186 N N . VAL B 1 304 ? 8.438 -17.875 5.621 1 96.75 304 VAL B N 1
ATOM 5187 C CA . VAL B 1 304 ? 8.734 -16.672 4.844 1 96.75 304 VAL B CA 1
ATOM 5188 C C . VAL B 1 304 ? 9.477 -15.664 5.719 1 96.75 304 VAL B C 1
ATOM 5190 O O . VAL B 1 304 ? 10.43 -15.031 5.27 1 96.75 304 VAL B O 1
ATOM 5193 N N . THR B 1 305 ? 9 -15.469 6.949 1 92.62 305 THR B N 1
ATOM 5194 C CA . THR B 1 305 ? 9.672 -14.555 7.859 1 92.62 305 THR B CA 1
ATOM 5195 C C . THR B 1 305 ? 11.133 -14.961 8.055 1 92.62 305 THR B C 1
ATOM 5197 O O . THR B 1 305 ? 12.023 -14.109 8.047 1 92.62 305 THR B O 1
ATOM 5200 N N . LYS B 1 306 ? 11.359 -16.203 8.211 1 92.5 306 LYS B N 1
ATOM 5201 C CA . LYS B 1 306 ? 12.727 -16.703 8.352 1 92.5 306 LYS B CA 1
ATOM 5202 C C . LYS B 1 306 ? 13.555 -16.406 7.109 1 92.5 306 LYS B C 1
ATOM 5204 O O . LYS B 1 306 ? 14.719 -16.016 7.215 1 92.5 306 LYS B O 1
ATOM 5209 N N . ALA B 1 307 ? 12.961 -16.609 6 1 92.62 307 ALA B N 1
ATOM 5210 C CA . ALA B 1 307 ? 13.648 -16.344 4.738 1 92.62 307 ALA B CA 1
ATOM 5211 C C . ALA B 1 307 ? 13.992 -14.859 4.598 1 92.62 307 ALA B C 1
ATOM 5213 O O . ALA B 1 307 ? 15.031 -14.508 4.035 1 92.62 307 ALA B O 1
ATOM 5214 N N . LEU B 1 308 ? 13.164 -13.992 5.094 1 89 308 LEU B N 1
ATOM 5215 C CA . LEU B 1 308 ? 13.312 -12.547 4.953 1 89 308 LEU B CA 1
ATOM 5216 C C . LEU B 1 308 ? 14.336 -12.008 5.949 1 89 308 LEU B C 1
ATOM 5218 O O . LEU B 1 308 ? 14.938 -10.961 5.715 1 89 308 LEU B O 1
ATOM 5222 N N . THR B 1 309 ? 14.508 -12.641 7.082 1 81.62 309 THR B N 1
ATOM 5223 C CA . THR B 1 309 ? 15.32 -12.102 8.164 1 81.62 309 THR B CA 1
ATOM 5224 C C . THR B 1 309 ? 16.688 -12.781 8.211 1 81.62 309 THR B C 1
ATOM 5226 O O . THR B 1 309 ? 17.562 -12.391 8.992 1 81.62 309 THR B O 1
ATOM 5229 N N . SER B 1 310 ? 16.844 -13.82 7.633 1 69.5 310 SER B N 1
ATOM 5230 C CA . SER B 1 310 ? 18.094 -14.562 7.703 1 69.5 310 SER B CA 1
ATOM 5231 C C . SER B 1 310 ? 19.266 -13.727 7.18 1 69.5 310 SER B C 1
ATOM 5233 O O . SER B 1 310 ? 20.422 -14.016 7.477 1 69.5 310 SER B O 1
ATOM 5235 N N . SER B 1 311 ? 19 -12.945 6.344 1 58.75 311 SER B N 1
ATOM 5236 C CA . SER B 1 311 ? 20.125 -12.203 5.789 1 58.75 311 SER B CA 1
ATOM 5237 C C . SER B 1 311 ? 20.531 -11.055 6.707 1 58.75 311 SER B C 1
ATOM 5239 O O . SER B 1 311 ? 19.766 -10.641 7.574 1 58.75 311 SER B O 1
ATOM 5241 N N . GLU B 1 312 ? 21.891 -10.844 6.836 1 56.12 312 GLU B N 1
ATOM 5242 C CA . GLU B 1 312 ? 22.469 -9.672 7.484 1 56.12 312 GLU B CA 1
ATOM 5243 C C . GLU B 1 312 ? 21.688 -8.406 7.152 1 56.12 312 GLU B C 1
ATOM 5245 O O . GLU B 1 312 ? 22.016 -7.32 7.633 1 56.12 312 GLU B O 1
ATOM 5250 N N . GLU B 1 313 ? 20.562 -8.82 6.41 1 54.81 313 GLU B N 1
ATOM 5251 C CA . GLU B 1 313 ? 19.828 -7.668 5.879 1 54.81 313 GLU B CA 1
ATOM 5252 C C . GLU B 1 313 ? 18.938 -7.047 6.941 1 54.81 313 GLU B C 1
ATOM 5254 O O . GLU B 1 313 ? 18.219 -7.758 7.645 1 54.81 313 GLU B O 1
ATOM 5259 N N . LYS B 1 314 ? 19.25 -5.871 7.316 1 58.34 314 LYS B N 1
ATOM 5260 C CA . LYS B 1 314 ? 18.609 -5.148 8.414 1 58.34 314 LYS B CA 1
ATOM 5261 C C . LYS B 1 314 ? 17.141 -4.848 8.094 1 58.34 314 LYS B C 1
ATOM 5263 O O . LYS B 1 314 ? 16.312 -4.793 8.992 1 58.34 314 LYS B O 1
ATOM 5268 N N . TYR B 1 315 ? 16.734 -4.875 6.684 1 65.62 315 TYR B N 1
ATOM 5269 C CA . TYR B 1 315 ? 15.352 -4.504 6.473 1 65.62 315 TYR B CA 1
ATOM 5270 C C . TYR B 1 315 ? 14.68 -5.445 5.48 1 65.62 315 TYR B C 1
ATOM 5272 O O . TYR B 1 315 ? 15.133 -5.586 4.344 1 65.62 315 TYR B O 1
ATOM 5280 N N . PRO B 1 316 ? 13.68 -6.129 6.027 1 74.31 316 PRO B N 1
ATOM 5281 C CA . PRO B 1 316 ? 13 -7.082 5.148 1 74.31 316 PRO B CA 1
ATOM 5282 C C . PRO B 1 316 ? 12.281 -6.398 3.986 1 74.31 316 PRO B C 1
ATOM 5284 O O . PRO B 1 316 ? 11.883 -5.238 4.102 1 74.31 316 PRO B O 1
ATOM 5287 N N . ILE B 1 317 ? 12.25 -7.082 2.832 1 85.06 317 ILE B N 1
ATOM 5288 C CA . ILE B 1 317 ? 11.594 -6.562 1.638 1 85.06 317 ILE B CA 1
ATOM 5289 C C . ILE B 1 317 ? 10.102 -6.41 1.893 1 85.06 317 ILE B C 1
ATOM 5291 O O . ILE B 1 317 ? 9.422 -5.633 1.217 1 85.06 317 ILE B O 1
ATOM 5295 N N . PHE B 1 318 ? 9.508 -7.203 2.723 1 89 318 PHE B N 1
ATOM 5296 C CA . PHE B 1 318 ? 8.156 -7.055 3.25 1 89 318 PHE B CA 1
ATOM 5297 C C . PHE B 1 318 ? 8.016 -7.762 4.594 1 89 318 PHE B C 1
ATOM 5299 O O . PHE B 1 318 ? 8.922 -8.477 5.02 1 89 318 PHE B O 1
ATOM 5306 N N . THR B 1 319 ? 6.875 -7.5 5.332 1 89.06 319 THR B N 1
ATOM 5307 C CA . THR B 1 319 ? 6.75 -8.031 6.684 1 89.06 319 THR B CA 1
ATOM 5308 C C . THR B 1 319 ? 5.324 -8.492 6.957 1 89.06 319 THR B C 1
ATOM 5310 O O . THR B 1 319 ? 4.391 -8.086 6.262 1 89.06 319 THR B O 1
ATOM 5313 N N . PHE B 1 320 ? 5.238 -9.438 7.902 1 92.44 320 PHE B N 1
ATOM 5314 C CA . PHE B 1 320 ? 3.955 -9.836 8.469 1 92.44 320 PHE B CA 1
ATOM 5315 C C . PHE B 1 320 ? 3.686 -9.094 9.766 1 92.44 320 PHE B C 1
ATOM 5317 O O . PHE B 1 320 ? 4.578 -8.945 10.602 1 92.44 320 PHE B O 1
ATOM 5324 N N . VAL B 1 321 ? 2.553 -8.516 9.875 1 89.62 321 VAL B N 1
ATOM 5325 C CA . VAL B 1 321 ? 2.166 -7.82 11.094 1 89.62 321 VAL B CA 1
ATOM 5326 C C . VAL B 1 321 ? 0.886 -8.438 11.656 1 89.62 321 VAL B C 1
ATOM 5328 O O . VAL B 1 321 ? -0.029 -8.773 10.906 1 89.62 321 VAL B O 1
ATOM 5331 N N . GLU B 1 322 ? 0.938 -8.477 13.016 1 86.75 322 GLU B N 1
ATOM 5332 C CA . GLU B 1 322 ? -0.272 -8.977 13.664 1 86.75 322 GLU B CA 1
ATOM 5333 C C . GLU B 1 322 ? -1.391 -7.938 13.617 1 86.75 322 GLU B C 1
ATOM 5335 O O . GLU B 1 322 ? -1.127 -6.734 13.586 1 86.75 322 GLU B O 1
ATOM 5340 N N . GLY B 1 323 ? -2.598 -8.305 13.352 1 80.69 323 GLY B N 1
ATOM 5341 C CA . GLY B 1 323 ? -3.715 -7.371 13.352 1 80.69 323 GLY B CA 1
ATOM 5342 C C . GLY B 1 323 ? -4.262 -7.094 11.961 1 80.69 323 GLY B C 1
ATOM 5343 O O . GLY B 1 323 ? -4.289 -7.984 11.109 1 80.69 323 GLY B O 1
ATOM 5344 N N . HIS B 1 324 ? -4.898 -5.859 11.703 1 79.19 324 HIS B N 1
ATOM 5345 C CA . HIS B 1 324 ? -5.617 -5.562 10.469 1 79.19 324 HIS B CA 1
ATOM 5346 C C . HIS B 1 324 ? -5.105 -4.273 9.836 1 79.19 324 HIS B C 1
ATOM 5348 O O . HIS B 1 324 ? -4.57 -3.402 10.523 1 79.19 324 HIS B O 1
ATOM 5354 N N . ASN B 1 325 ? -5.008 -4.613 8.375 1 70 325 ASN B N 1
ATOM 5355 C CA . ASN B 1 325 ? -4.777 -3.354 7.672 1 70 325 ASN B CA 1
ATOM 5356 C C . ASN B 1 325 ? -5.926 -2.375 7.879 1 70 325 ASN B C 1
ATOM 5358 O O . ASN B 1 325 ? -7.074 -2.787 8.07 1 70 325 ASN B O 1
ATOM 5362 N N . GLU B 1 326 ? -6.027 -1.621 8.648 1 56.12 326 GLU B N 1
ATOM 5363 C CA . GLU B 1 326 ? -7.145 -0.74 8.969 1 56.12 326 GLU B CA 1
ATOM 5364 C C . GLU B 1 326 ? -7.965 -0.412 7.723 1 56.12 326 GLU B C 1
ATOM 5366 O O . GLU B 1 326 ? -9.016 0.231 7.816 1 56.12 326 GLU B O 1
ATOM 5371 N N . GLU B 1 327 ? -7.516 -0.875 6.492 1 46.25 327 GLU B N 1
ATOM 5372 C CA . GLU B 1 327 ? -8.312 -0.573 5.309 1 46.25 327 GLU B CA 1
ATOM 5373 C C . GLU B 1 327 ? -9.516 -1.507 5.199 1 46.25 327 GLU B C 1
ATOM 5375 O O . GLU B 1 327 ? -10.594 -1.092 4.77 1 46.25 327 GLU B O 1
ATOM 5380 N N . GLU B 1 328 ? -9.422 -2.871 5.242 1 42.78 328 GLU B N 1
ATOM 5381 C CA . GLU B 1 328 ? -10.359 -3.84 4.691 1 42.78 328 GLU B CA 1
ATOM 5382 C C . GLU B 1 328 ? -11.359 -4.301 5.746 1 42.78 328 GLU B C 1
ATOM 5384 O O . GLU B 1 328 ? -12.117 -5.246 5.523 1 42.78 328 GLU B O 1
ATOM 5389 N N . MET B 1 329 ? -11.375 -3.746 6.961 1 38.03 329 MET B N 1
ATOM 5390 C CA . MET B 1 329 ? -12.195 -4.539 7.871 1 38.03 329 MET B CA 1
ATOM 5391 C C . MET B 1 329 ? -13.664 -4.508 7.457 1 38.03 329 MET B C 1
ATOM 5393 O O . MET B 1 329 ? -14.492 -5.188 8.055 1 38.03 329 MET B O 1
ATOM 5397 N N . SER B 1 330 ? -14.07 -3.43 6.777 1 37.75 330 SER B N 1
ATOM 5398 C CA . SER B 1 330 ? -15.5 -3.246 6.992 1 37.75 330 SER B CA 1
ATOM 5399 C C . SER B 1 330 ? -16.297 -4.422 6.445 1 37.75 330 SER B C 1
ATOM 5401 O O . SER B 1 330 ? -17.531 -4.383 6.41 1 37.75 330 SER B O 1
ATOM 5403 N N . CYS B 1 331 ? -15.75 -5.414 5.746 1 32.72 331 CYS B N 1
ATOM 5404 C CA . CYS B 1 331 ? -16.906 -6.18 5.297 1 32.72 331 CYS B CA 1
ATOM 5405 C C . CYS B 1 331 ? -17.641 -6.805 6.48 1 32.72 331 CYS B C 1
ATOM 5407 O O . CYS B 1 331 ? -18.828 -7.125 6.383 1 32.72 331 CYS B O 1
ATOM 5409 N N . THR B 1 332 ? -16.953 -7.703 7.293 1 30.44 332 THR B N 1
ATOM 5410 C CA . THR B 1 332 ? -17.875 -8.727 7.77 1 30.44 332 THR B CA 1
ATOM 5411 C C . THR B 1 332 ? -18.641 -8.242 9 1 30.44 332 THR B C 1
ATOM 5413 O O . THR B 1 332 ? -19.859 -8.383 9.078 1 30.44 332 THR B O 1
ATOM 5416 N N . SER B 1 333 ? -18.031 -8.336 10.367 1 28.66 333 SER B N 1
ATOM 5417 C CA . SER B 1 333 ? -18.812 -8.836 11.484 1 28.66 333 SER B CA 1
ATOM 5418 C C . SER B 1 333 ? -19.547 -7.703 12.203 1 28.66 333 SER B C 1
ATOM 5420 O O . SER B 1 333 ? -18.922 -6.715 12.602 1 28.66 333 SER B O 1
ATOM 5422 N N . ASP B 1 334 ? -20.828 -7.418 12.039 1 28.11 334 ASP B N 1
ATOM 5423 C CA . ASP B 1 334 ? -21.922 -6.797 12.797 1 28.11 334 ASP B CA 1
ATOM 5424 C C . ASP B 1 334 ? -21.766 -7.066 14.289 1 28.11 334 ASP B C 1
ATOM 5426 O O . ASP B 1 334 ? -22.766 -7.078 15.023 1 28.11 334 ASP B O 1
ATOM 5430 N N . SER B 1 335 ? -20.688 -7.586 14.953 1 25.62 335 SER B N 1
ATOM 5431 C CA . SER B 1 335 ? -21.047 -7.832 16.344 1 25.62 335 SER B CA 1
ATOM 5432 C C . SER B 1 335 ? -21.078 -6.535 17.141 1 25.62 335 SER B C 1
ATOM 5434 O O . SER B 1 335 ? -20.125 -5.762 17.125 1 25.62 335 SER B O 1
ATOM 5436 N N . PHE B 1 336 ? -22.219 -5.934 17.578 1 24.27 336 PHE B N 1
ATOM 5437 C CA . PHE B 1 336 ? -22.75 -4.895 18.453 1 24.27 336 PHE B CA 1
ATOM 5438 C C . PHE B 1 336 ? -22.094 -4.973 19.844 1 24.27 336 PHE B C 1
ATOM 5440 O O . PHE B 1 336 ? -22.547 -5.734 20.703 1 24.27 336 PHE B O 1
ATOM 5447 N N . THR B 1 337 ? -20.75 -5.102 20.109 1 21.16 337 THR B N 1
ATOM 5448 C CA . THR B 1 337 ? -20.469 -5.172 21.531 1 21.16 337 THR B CA 1
ATOM 5449 C C . THR B 1 337 ? -20.703 -3.82 22.203 1 21.16 337 THR B C 1
ATOM 5451 O O . THR B 1 337 ? -20.312 -2.783 21.672 1 21.16 337 THR B O 1
ATOM 5454 N N . HIS B 1 338 ? -21.594 -3.619 23.219 1 20.77 338 HIS B N 1
ATOM 5455 C CA . HIS B 1 338 ? -22.094 -2.695 24.219 1 20.77 338 HIS B CA 1
ATOM 5456 C C . HIS B 1 338 ? -20.984 -2.258 25.172 1 20.77 338 HIS B C 1
ATOM 5458 O O . HIS B 1 338 ? -20.609 -2.998 26.078 1 20.77 338 HIS B O 1
ATOM 5464 N N . MET B 1 339 ? -19.875 -1.804 24.734 1 18.83 339 MET B N 1
ATOM 5465 C CA . MET B 1 339 ? -18.906 -1.513 25.781 1 18.83 339 MET B CA 1
ATOM 5466 C C . MET B 1 339 ? -19.391 -0.352 26.656 1 18.83 339 MET B C 1
ATOM 5468 O O . MET B 1 339 ? -19.844 0.669 26.125 1 18.83 339 MET B O 1
ATOM 5472 N N . LYS B 1 340 ? -19.484 -0.533 28.094 1 21.12 340 LYS B N 1
ATOM 5473 C CA . LYS B 1 340 ? -19.75 0.212 29.312 1 21.12 340 LYS B CA 1
ATOM 5474 C C . LYS B 1 340 ? -18.672 1.266 29.562 1 21.12 340 LYS B C 1
ATOM 5476 O O . LYS B 1 340 ? -17.484 1.017 29.312 1 21.12 340 LYS B O 1
ATOM 5481 N N . SER B 1 341 ? -19.016 2.482 29.734 1 18.42 341 SER B N 1
ATOM 5482 C CA . SER B 1 341 ? -18.469 3.816 29.938 1 18.42 341 SER B CA 1
ATOM 5483 C C . SER B 1 341 ? -17.641 3.889 31.219 1 18.42 341 SER B C 1
ATOM 5485 O O . SER B 1 341 ? -17.469 4.965 31.781 1 18.42 341 SER B O 1
ATOM 5487 N N . LYS B 1 342 ? -16.797 2.85 31.562 1 21.05 342 LYS B N 1
ATOM 5488 C CA . LYS B 1 342 ? -16.422 3.092 32.969 1 21.05 342 LYS B CA 1
ATOM 5489 C C . LYS B 1 342 ? -15.711 4.43 33.125 1 21.05 342 LYS B C 1
ATOM 5491 O O . LYS B 1 342 ? -15.523 5.156 32.125 1 21.05 342 LYS B O 1
ATOM 5496 N N . ASP B 1 343 ? -14.312 4.465 33.531 1 19.05 343 ASP B N 1
ATOM 5497 C CA . ASP B 1 343 ? -13.703 4.969 34.75 1 19.05 343 ASP B CA 1
ATOM 5498 C C . ASP B 1 343 ? -13.094 6.352 34.562 1 19.05 343 ASP B C 1
ATOM 5500 O O . ASP B 1 343 ? -12.906 6.785 33.406 1 19.05 343 ASP B O 1
ATOM 5504 N N . ARG B 1 344 ? -12.039 6.84 35.656 1 20.62 344 ARG B N 1
ATOM 5505 C CA . ARG B 1 344 ? -11.656 7.918 36.562 1 20.62 344 ARG B CA 1
ATOM 5506 C C . ARG B 1 344 ? -10.555 8.781 35.969 1 20.62 344 ARG B C 1
ATOM 5508 O O . ARG B 1 344 ? -9.672 8.273 35.281 1 20.62 344 ARG B O 1
ATOM 5515 N N . PRO B 1 345 ? -10.586 10.078 36.125 1 20.72 345 PRO B N 1
ATOM 5516 C CA . PRO B 1 345 ? -9.922 11.266 35.594 1 20.72 345 PRO B CA 1
ATOM 5517 C C . PRO B 1 345 ? -8.5 11.445 36.094 1 20.72 345 PRO B C 1
ATOM 5519 O O . PRO B 1 345 ? -8.18 12.484 36.688 1 20.72 345 PRO B O 1
ATOM 5522 N N . ALA B 1 346 ? -7.512 10.477 36.125 1 20.31 346 ALA B N 1
ATOM 5523 C CA . ALA B 1 346 ? -6.387 10.852 36.969 1 20.31 346 ALA B CA 1
ATOM 5524 C C . ALA B 1 346 ? -5.699 12.109 36.438 1 20.31 346 ALA B C 1
ATOM 5526 O O . ALA B 1 346 ? -5.742 12.391 35.25 1 20.31 346 ALA B O 1
ATOM 5527 N N . ARG B 1 347 ? -4.992 12.898 37.312 1 20.22 347 ARG B N 1
ATOM 5528 C CA . ARG B 1 347 ? -4.477 14.242 37.531 1 20.22 347 ARG B CA 1
ATOM 5529 C C . ARG B 1 347 ? -3.086 14.398 36.906 1 20.22 347 ARG B C 1
ATOM 5531 O O . ARG B 1 347 ? -2.205 15.016 37.5 1 20.22 347 ARG B O 1
ATOM 5538 N N . ILE B 1 348 ? -2.74 13.891 35.812 1 19.62 348 ILE B N 1
ATOM 5539 C CA . ILE B 1 348 ? -1.288 13.93 35.656 1 19.62 348 ILE B CA 1
ATOM 5540 C C . ILE B 1 348 ? -0.825 15.375 35.5 1 19.62 348 ILE B C 1
ATOM 5542 O O . ILE B 1 348 ? -1.423 16.141 34.75 1 19.62 348 ILE B O 1
ATOM 5546 N N . LYS B 1 349 ? 0.263 15.812 36.312 1 21.36 349 LYS B N 1
ATOM 5547 C CA . LYS B 1 349 ? 1.047 17 36.625 1 21.36 349 LYS B CA 1
ATOM 5548 C C . LYS B 1 349 ? 1.892 17.422 35.438 1 21.36 349 LYS B C 1
ATOM 5550 O O . LYS B 1 349 ? 2.537 16.594 34.781 1 21.36 349 LYS B O 1
ATOM 5555 N N . LYS B 1 350 ? 1.824 18.719 34.969 1 22.34 350 LYS B N 1
ATOM 5556 C CA . LYS B 1 350 ? 2.18 19.5 33.812 1 22.34 350 LYS B CA 1
ATOM 5557 C C . LYS B 1 350 ? 3.648 19.922 33.844 1 22.34 350 LYS B C 1
ATOM 5559 O O . LYS B 1 350 ? 4.023 20.844 34.562 1 22.34 350 LYS B O 1
ATOM 5564 N N . LYS B 1 351 ? 4.641 19 33.969 1 22.78 351 LYS B N 1
ATOM 5565 C CA . LYS B 1 351 ? 5.961 19.625 34.062 1 22.78 351 LYS B CA 1
ATOM 5566 C C . LYS B 1 351 ? 6.336 20.312 32.75 1 22.78 351 LYS B C 1
ATOM 5568 O O . LYS B 1 351 ? 6.113 19.75 31.688 1 22.78 351 LYS B O 1
ATOM 5573 N N . SER B 1 352 ? 6.738 21.625 32.75 1 20.94 352 SER B N 1
ATOM 5574 C CA . SER B 1 352 ? 6.91 22.719 31.797 1 20.94 352 SER B CA 1
ATOM 5575 C C . SER B 1 352 ? 8.234 22.609 31.062 1 20.94 352 SER B C 1
ATOM 5577 O O . SER B 1 352 ? 8.562 23.469 30.234 1 20.94 352 SER B O 1
ATOM 5579 N N . CYS B 1 353 ? 8.805 21.5 30.562 1 21.38 353 CYS B N 1
ATOM 5580 C CA . CYS B 1 353 ? 10.188 21.562 30.109 1 21.38 353 CYS B CA 1
ATOM 5581 C C . CYS B 1 353 ? 10.305 22.391 28.844 1 21.38 353 CYS B C 1
ATOM 5583 O O . CYS B 1 353 ? 9.602 22.141 27.859 1 21.38 353 CYS B O 1
ATOM 5585 N N . LEU B 1 354 ? 10.922 23.562 28.797 1 22.16 354 LEU B N 1
ATOM 5586 C CA . LEU B 1 354 ? 11.188 24.625 27.828 1 22.16 354 LEU B CA 1
ATOM 5587 C C . LEU B 1 354 ? 12.141 24.156 26.734 1 22.16 354 LEU B C 1
ATOM 5589 O O . LEU B 1 354 ? 12.641 24.953 25.953 1 22.16 354 LEU B O 1
ATOM 5593 N N . GLU B 1 355 ? 12.461 22.844 26.547 1 26.81 355 GLU B N 1
ATOM 5594 C CA . GLU B 1 355 ? 13.625 22.594 25.688 1 26.81 355 GLU B CA 1
ATOM 5595 C C . GLU B 1 355 ? 13.383 23.094 24.266 1 26.81 355 GLU B C 1
ATOM 5597 O O . GLU B 1 355 ? 12.242 23.281 23.859 1 26.81 355 GLU B O 1
ATOM 5602 N N . GLU B 1 356 ? 14.508 23.219 23.484 1 28.14 356 GLU B N 1
ATOM 5603 C CA . GLU B 1 356 ? 14.812 23.719 22.141 1 28.14 356 GLU B CA 1
ATOM 5604 C C . GLU B 1 356 ? 13.992 22.984 21.094 1 28.14 356 GLU B C 1
ATOM 5606 O O . GLU B 1 356 ? 14.047 21.75 21 1 28.14 356 GLU B O 1
ATOM 5611 N N . PHE B 1 357 ? 12.898 23.469 20.828 1 29.75 357 PHE B N 1
ATOM 5612 C CA . PHE B 1 357 ? 11.891 22.797 20.016 1 29.75 357 PHE B CA 1
ATOM 5613 C C . PHE B 1 357 ? 12.164 22.984 18.531 1 29.75 357 PHE B C 1
ATOM 5615 O O . PHE B 1 357 ? 12.531 24.078 18.094 1 29.75 357 PHE B O 1
ATOM 5622 N N . VAL B 1 358 ? 12.805 22 17.953 1 33.72 358 VAL B N 1
ATOM 5623 C CA . VAL B 1 358 ? 12.773 22.141 16.5 1 33.72 358 VAL B CA 1
ATOM 5624 C C . VAL B 1 358 ? 11.359 21.891 15.984 1 33.72 358 VAL B C 1
ATOM 5626 O O . VAL B 1 358 ? 10.812 20.797 16.156 1 33.72 358 VAL B O 1
ATOM 5629 N N . LEU B 1 359 ? 10.547 22.969 16.156 1 36.47 359 LEU B N 1
ATOM 5630 C CA . LEU B 1 359 ? 9.195 22.859 15.609 1 36.47 359 LEU B CA 1
ATOM 5631 C C . LEU B 1 359 ? 9.203 23.031 14.094 1 36.47 359 LEU B C 1
ATOM 5633 O O . LEU B 1 359 ? 9.828 23.969 13.57 1 36.47 359 LEU B O 1
ATOM 5637 N N . LEU B 1 360 ? 8.766 22.078 13.383 1 39.44 360 LEU B N 1
ATOM 5638 C CA . LEU B 1 360 ? 8.602 22.297 11.953 1 39.44 360 LEU B CA 1
ATOM 5639 C C . LEU B 1 360 ? 7.676 23.484 11.688 1 39.44 360 LEU B C 1
ATOM 5641 O O . LEU B 1 360 ? 6.738 23.719 12.445 1 39.44 360 LEU B O 1
#

Radius of gyration: 32.1 Å; Cα contacts (8 Å, |Δi|>4): 1241; chains: 2; bounding box: 61×124×90 Å

Secondary structure (DSSP, 8-state):
---EESPPPPTTS---B-TTT-HHHHHHHHHHHHHHHHHHSPTT----------GGG------------------------------------HHHHHHHHHHHTT-SSTT-TTSHHHHHHHHGGGT--TTS---HHHHHHHHHHHHHHSS-TT-EEEE-BTTEEEHHHHHHHHB--TT---TT-TTSB--EEEEEEEE-BSSSB-GGGHHHHHHHHHSTTEEEEEE-STT--EEEEEEETTEEEEE-TT--EE---TTSTT---GGGS-S--EEEEGGGS-SEEEEEEEESSHHHHHHHHHHHHHHHHSSS-SS-SSEEESS--TTSGGGS-------------------------EE-/---EESPPPPTTS---B-TTT-HHHHHHHHHHHHHHHHHHSPTT----------GGG------TT----------------------------HHHHHHHHHHHTT-SSTT-TTSHHHHHHHHGGGT--TTS---HHHHHHHHHHHHHHSS-TT-EEEE-BTTEEEHHHHHHHHB--TT---TT-TTSB--EEEEEEEE-BSSSB-GGGHHHHHHHHHSTTEEEEEE-STT--EEEEEEETTEEEEE-TT--EE---TTSTT---GGGS-S--EEEEGGGS-SEEEEEEEESSHHHHHHHHHHHHHHHHSSS-SS-SSEEESS--TTSGGGS----------------------------

InterPro domains:
  IPR005078 Peptidase C54 [PTHR22624] (1-344)
  IPR038765 Papain-like cysteine peptidase superfamily [SSF54001] (1-321)
  IPR046792 Peptidase C54, catalytic domain [PF03416] (1-302)

Sequence (720 aa):
MTYRRGIPPLDGSALTSDAGWGCMLRSAQMLLAHGLMLHMMPAGWTWPVTHHQTKDDLEVVDARVLDGPLRESRRDSGKHRRRSLGTTLDCETHEEQTHRRIVSWFGDLPSAPFGLHRLVELGRDSGKRAGDWYGPAIVANILQKAVAASEVSDLAVYVAQNCTVYVGDVLNLCGTSRTDLSASCRSGWKPLVLLVPVRLGSDMLNPAYTRCVKRLLELRCCMGIIGGKPKHSLFFVGFQDDQLIYLDPHYCQAAVDVQQDNFPLESFHCKTVRKMPFNRMDPSCTVGFYAGSRADFQDLCSDVTKALTSSEEKYPIFTFVEGHNEEEMSCTSDSFTHMKSKDRPARIKKKSCLEEFVLLMTYRRGIPPLDGSALTSDAGWGCMLRSAQMLLAHGLMLHMMPAGWTWPVTHHQTKDDLEVVDARVLDGPLRESRRDSGKHRRRSLGTTLDCETHEEQTHRRIVSWFGDLPSAPFGLHRLVELGRDSGKRAGDWYGPAIVANILQKAVAASEVSDLAVYVAQNCTVYVGDVLNLCGTSRTDLSASCRSGWKPLVLLVPVRLGSDMLNPAYTRCVKRLLELRCCMGIIGGKPKHSLFFVGFQDDQLIYLDPHYCQAAVDVQQDNFPLESFHCKTVRKMPFNRMDPSCTVGFYAGSRADFQDLCSDVTKALTSSEEKYPIFTFVEGHNEEEMSCTSDSFTHMKSKDRPARIKKKSCLEEFVLL